Protein AF-0000000072901338 (afdb_homodimer)

pLDDT: mean 94.79, std 6.34, range [27.34, 98.88]

Radius of gyration: 28.98 Å; Cα contacts (8 Å, |Δi|>4): 1025; chains: 2; bounding box: 68×81×67 Å

Organism: NCBI:txid1402861

Solvent-accessible surface area (backbone atoms only — not comparable to full-atom values): 32932 Å² total; per-residue (Å²): 67,38,37,42,21,17,65,49,69,48,17,45,47,42,54,52,52,43,43,69,44,38,60,63,90,48,54,44,74,48,58,38,51,84,88,43,42,51,59,55,52,50,52,47,55,71,74,42,82,72,52,79,57,38,37,38,29,29,40,46,76,68,52,73,69,55,47,50,55,50,48,53,43,41,74,73,63,22,53,54,41,34,29,26,24,54,71,90,45,37,64,47,36,76,71,34,91,47,30,46,44,43,47,48,50,97,87,65,46,73,48,33,18,32,48,52,48,49,52,49,33,42,75,70,62,46,40,78,93,45,67,17,52,52,50,51,42,48,29,45,35,25,40,75,65,50,45,22,68,81,66,68,37,61,66,20,54,49,51,53,50,50,52,71,62,44,55,64,70,56,44,51,51,52,50,54,50,35,56,71,71,37,71,58,75,74,75,52,71,68,51,49,52,54,50,53,44,50,49,51,49,50,52,51,48,40,54,54,46,63,73,46,42,41,78,42,82,43,77,58,89,94,41,80,39,40,32,32,38,31,61,42,88,62,60,60,69,64,39,31,51,51,52,31,67,74,36,75,77,40,50,32,28,39,36,33,22,75,51,80,33,33,33,37,36,23,34,76,46,85,89,44,53,32,23,63,59,18,42,77,58,77,29,36,64,36,48,48,43,17,27,29,59,49,46,71,69,50,35,45,62,66,42,48,43,64,77,55,60,79,76,81,130,66,37,38,41,22,18,64,49,68,47,17,45,46,42,54,51,53,43,43,70,42,39,60,62,91,50,54,45,73,48,61,38,52,85,86,43,43,49,58,54,52,50,50,47,56,71,74,42,84,69,51,79,58,38,36,38,29,29,40,46,75,67,52,72,70,55,47,50,55,52,47,54,43,39,74,72,64,21,53,54,41,33,27,26,24,54,71,90,45,39,64,46,35,76,72,34,90,46,30,45,45,43,47,47,50,97,86,66,48,73,46,32,19,32,47,54,48,49,53,49,34,43,73,71,64,47,40,76,92,44,66,19,52,52,50,50,42,48,28,45,33,24,42,77,65,52,46,21,67,82,67,68,37,60,65,22,54,48,51,53,49,50,53,71,61,44,56,64,69,57,44,49,50,51,51,54,50,34,57,72,71,36,71,58,74,72,75,52,72,68,52,48,53,53,51,53,44,49,50,52,50,49,53,51,48,40,54,54,44,63,73,44,42,43,79,42,81,41,75,58,89,94,41,80,38,39,31,32,37,32,61,43,88,62,60,59,69,63,39,31,51,53,53,30,66,74,37,76,77,41,49,31,28,40,35,33,23,75,52,78,35,32,32,37,38,23,37,77,46,86,90,45,53,32,25,61,58,19,42,77,58,78,28,38,65,36,47,48,43,18,26,28,58,50,45,72,69,48,35,44,60,65,43,48,42,63,76,54,58,80,75,81,131

Secondary structure (DSSP, 8-state):
-EEEEESSHHHHHHHHHHHHHS-GGG-EEEEE-TTTHHHHHHHHHHH---S-S-EEEES----HHHHHHHHHHHHTT--EEEEE--GGGHHHHHH-TTEEE-SB-TTS-B--HHHHHHHHHHHTTSS---HHHHHHHHHHHHHHHTHHHHHT-HHHHHHHHHHHHS-HHHHHHHHHHHHHH-SS----HHHHHHHHHHHHHHHHHHHHHHHH-EEEEEEETTEEEEEEEEE-SS-HHHHHHHHHHH-TT-SEEEEEETTTTEEEEE---TT--HHHHHHTTT-EEETTEEEEE--HHHHIIIIIHHHS-----/-EEEEESSHHHHHHHHHHHHHS-GGG-EEEEE-TTTHHHHHHHHHHH---S-S-EEEES----HHHHHHHHHHHHTT--EEEEE--GGGHHHHHH-TTEEE-SB-TTS-B--HHHHHHHHHHHTTSS---HHHHHHHHHHHHHHHTHHHHHT-HHHHHHHHHHHHS-HHHHHHHHHHHHHH-SS----HHHHHHHHHHHHHHHHHHHHHHHH-EEEEEEETTEEEEEEEEE-SS-HHHHHHHHHHH-TT-SEEEEEETTTTEEEEE---TT--HHHHHHTTT-EEETTEEEEE--HHHHIIIIIHHHS-----

InterPro domains:
  IPR038763 DHH phosphoesterase superfamily [SSF64182] (2-303)
  IPR052968 Nucleotide metabolism enzyme [PTHR42146] (3-304)

Structure (mmCIF, N/CA/C/O backbone):
data_AF-0000000072901338-model_v1
#
loop_
_entity.id
_entity.type
_entity.pdbx_description
1 polymer Phosphoesterase
#
loop_
_atom_site.group_PDB
_atom_site.id
_atom_site.type_symbol
_atom_site.label_atom_id
_atom_site.label_alt_id
_atom_site.label_comp_id
_atom_site.label_asym_id
_atom_site.label_entity_id
_atom_site.label_seq_id
_atom_site.pdbx_PDB_ins_code
_atom_site.Cartn_x
_atom_site.Cartn_y
_atom_site.Cartn_z
_atom_site.occupancy
_atom_site.B_iso_or_equiv
_atom_site.auth_seq_id
_atom_site.auth_comp_id
_atom_site.auth_asym_id
_atom_site.auth_atom_id
_atom_site.pdbx_PDB_model_num
ATOM 1 N N . MET A 1 1 ? 15.156 27.469 21.156 1 94.94 1 MET A N 1
ATOM 2 C CA . MET A 1 1 ? 13.891 27.734 20.5 1 94.94 1 MET A CA 1
ATOM 3 C C . MET A 1 1 ? 13.055 26.469 20.375 1 94.94 1 MET A C 1
ATOM 5 O O . MET A 1 1 ? 13.602 25.359 20.328 1 94.94 1 MET A O 1
ATOM 9 N N . ARG A 1 2 ? 11.789 26.656 20.422 1 96.62 2 ARG A N 1
ATOM 10 C CA . ARG A 1 2 ? 10.812 25.578 20.297 1 96.62 2 ARG A CA 1
ATOM 11 C C . ARG A 1 2 ? 9.938 25.766 19.062 1 96.62 2 ARG A C 1
ATOM 13 O O . ARG A 1 2 ? 9.453 26.875 18.812 1 96.62 2 ARG A O 1
ATOM 20 N N . LEU A 1 3 ? 9.875 24.688 18.312 1 98.31 3 LEU A N 1
ATOM 21 C CA . LEU A 1 3 ? 9.047 24.734 17.125 1 98.31 3 LEU A CA 1
ATOM 22 C C . LEU A 1 3 ? 7.934 23.703 17.188 1 98.31 3 LEU A C 1
ATOM 24 O O . LEU A 1 3 ? 8.195 22.516 17.453 1 98.31 3 LEU A O 1
ATOM 28 N N . PHE A 1 4 ? 6.695 24.109 17.062 1 98.69 4 PHE A N 1
ATOM 29 C CA . PHE A 1 4 ? 5.539 23.234 16.875 1 98.69 4 PHE A CA 1
ATOM 30 C C . PHE A 1 4 ? 5.027 23.312 15.445 1 98.69 4 PHE A C 1
ATOM 32 O O . PHE A 1 4 ? 4.824 24.406 14.906 1 98.69 4 PHE A O 1
ATOM 39 N N . SER A 1 5 ? 4.867 22.188 14.789 1 98.5 5 SER A N 1
ATOM 40 C CA . SER A 1 5 ? 4.473 22.188 13.383 1 98.5 5 SER A CA 1
ATOM 41 C C . SER A 1 5 ? 3.623 20.969 13.047 1 98.5 5 SER A C 1
ATOM 43 O O . SER A 1 5 ? 3.34 20.141 13.914 1 98.5 5 SER A O 1
ATOM 45 N N . HIS A 1 6 ? 3.094 20.922 11.812 1 97.88 6 HIS A N 1
ATOM 46 C CA . HIS A 1 6 ? 2.363 19.766 11.305 1 97.88 6 HIS A CA 1
ATOM 47 C C . HIS A 1 6 ? 3.305 18.609 11.016 1 97.88 6 HIS A C 1
ATOM 49 O O . HIS A 1 6 ? 4.527 18.781 11 1 97.88 6 HIS A O 1
ATOM 55 N N . ASN A 1 7 ? 2.74 17.453 10.852 1 96.88 7 ASN A N 1
ATOM 56 C CA . ASN A 1 7 ? 3.584 16.266 10.719 1 96.88 7 ASN A CA 1
ATOM 57 C C . ASN A 1 7 ? 3.717 15.836 9.258 1 96.88 7 ASN A C 1
ATOM 59 O O . ASN A 1 7 ? 4.066 14.688 8.977 1 96.88 7 ASN A O 1
ATOM 63 N N . ASP A 1 8 ? 3.367 16.656 8.328 1 96.88 8 ASP A N 1
ATOM 64 C CA . ASP A 1 8 ? 3.586 16.375 6.91 1 96.88 8 ASP A CA 1
ATOM 65 C C . ASP A 1 8 ? 4.859 17.047 6.406 1 96.88 8 ASP A C 1
ATOM 67 O O . ASP A 1 8 ? 5.652 17.562 7.199 1 96.88 8 ASP A O 1
ATOM 71 N N . LEU A 1 9 ? 5.164 16.969 5.113 1 98.31 9 LEU A N 1
ATOM 72 C CA . LEU A 1 9 ? 6.391 17.516 4.551 1 98.31 9 LEU A CA 1
ATOM 73 C C . LEU A 1 9 ? 6.492 19.016 4.82 1 98.31 9 LEU A C 1
ATOM 75 O O . LEU A 1 9 ? 7.539 19.516 5.242 1 98.31 9 LEU A O 1
ATOM 79 N N . ASP A 1 10 ? 5.426 19.766 4.59 1 98.38 10 ASP A N 1
ATOM 80 C CA . ASP A 1 10 ? 5.395 21.203 4.824 1 98.38 10 ASP A CA 1
ATOM 81 C C . ASP A 1 10 ? 5.551 21.516 6.309 1 98.38 10 ASP A C 1
ATOM 83 O O . ASP A 1 10 ? 5.938 22.641 6.676 1 98.38 10 ASP A O 1
ATOM 87 N N . GLY A 1 11 ? 5.266 20.578 7.156 1 98.06 11 GLY A N 1
ATOM 88 C CA . GLY A 1 11 ? 5.387 20.781 8.586 1 98.06 11 GLY A CA 1
ATOM 89 C C . GLY A 1 11 ? 6.754 20.406 9.133 1 98.06 11 GLY A C 1
ATOM 90 O O . GLY A 1 11 ? 7.242 21.031 10.078 1 98.06 11 GLY A O 1
ATOM 91 N N . VAL A 1 12 ? 7.371 19.438 8.586 1 98.25 12 VAL A N 1
ATOM 92 C CA . VAL A 1 12 ? 8.664 18.969 9.062 1 98.25 12 VAL A CA 1
ATOM 93 C C . VAL A 1 12 ? 9.781 19.828 8.469 1 98.25 12 VAL A C 1
ATOM 95 O O . VAL A 1 12 ? 10.812 20.047 9.102 1 98.25 12 VAL A O 1
ATOM 98 N N . SER A 1 13 ? 9.578 20.359 7.336 1 98.69 13 SER A N 1
ATOM 99 C CA . SER A 1 13 ? 10.594 21.125 6.633 1 98.69 13 SER A CA 1
ATOM 100 C C . SER A 1 13 ? 10.984 22.375 7.418 1 98.69 13 SER A C 1
ATOM 102 O O . SER A 1 13 ? 12.156 22.766 7.453 1 98.69 13 SER A O 1
ATOM 104 N N . PRO A 1 14 ? 10.062 23.047 8.086 1 98.5 14 PRO A N 1
ATOM 105 C CA . PRO A 1 14 ? 10.477 24.141 8.953 1 98.5 14 PRO A CA 1
ATOM 106 C C . PRO A 1 14 ? 11.445 23.703 10.047 1 98.5 14 PRO A C 1
ATOM 108 O O . PRO A 1 14 ? 12.344 24.453 10.422 1 98.5 14 PRO A O 1
ATOM 111 N N . ALA A 1 15 ? 11.219 22.531 10.586 1 97.88 15 ALA A N 1
ATOM 112 C CA . ALA A 1 15 ? 12.164 22.016 11.578 1 97.88 15 ALA A CA 1
ATOM 113 C C . ALA A 1 15 ? 13.562 21.875 10.984 1 97.88 15 ALA A C 1
ATOM 115 O O . ALA A 1 15 ? 14.555 22.172 11.648 1 97.88 15 ALA A O 1
ATOM 116 N N . ILE A 1 16 ? 13.656 21.453 9.797 1 97.81 16 ILE A N 1
ATOM 117 C CA . ILE A 1 16 ? 14.938 21.312 9.109 1 97.81 16 ILE A CA 1
ATOM 118 C C . ILE A 1 16 ? 15.586 22.688 8.953 1 97.81 16 ILE A C 1
ATOM 120 O O . ILE A 1 16 ? 16.781 22.844 9.227 1 97.81 16 ILE A O 1
ATOM 124 N N . LEU A 1 17 ? 14.805 23.672 8.531 1 97.75 17 LEU A N 1
ATOM 125 C CA . LEU A 1 17 ? 15.32 25.031 8.391 1 97.75 17 LEU A CA 1
ATOM 126 C C . LEU A 1 17 ? 15.789 25.578 9.734 1 97.75 17 LEU A C 1
ATOM 128 O O . LEU A 1 17 ? 16.797 26.281 9.812 1 97.75 17 LEU A O 1
ATOM 132 N N . ALA A 1 18 ? 15.047 25.266 10.797 1 97.75 18 ALA A N 1
ATOM 133 C CA . ALA A 1 18 ? 15.43 25.703 12.133 1 97.75 18 ALA A CA 1
ATOM 134 C C . ALA A 1 18 ? 16.781 25.109 12.539 1 97.75 18 ALA A C 1
ATOM 136 O O . ALA A 1 18 ? 17.625 25.812 13.109 1 97.75 18 ALA A O 1
ATOM 137 N N . LEU A 1 19 ? 16.953 23.828 12.234 1 96.62 19 LEU A N 1
ATOM 138 C CA . LEU A 1 19 ? 18.203 23.156 12.562 1 96.62 19 LEU A CA 1
ATOM 139 C C . LEU A 1 19 ? 19.375 23.812 11.844 1 96.62 19 LEU A C 1
ATOM 141 O O . LEU A 1 19 ? 20.484 23.844 12.375 1 96.62 19 LEU A O 1
ATOM 145 N N . ARG A 1 20 ? 19.109 24.328 10.703 1 94.25 20 ARG A N 1
ATOM 146 C CA . ARG A 1 20 ? 20.156 25.016 9.953 1 94.25 20 ARG A CA 1
ATOM 147 C C . ARG A 1 20 ? 20.359 26.438 10.484 1 94.25 20 ARG A C 1
ATOM 149 O O . ARG A 1 20 ? 21.484 26.938 10.484 1 94.25 20 ARG A O 1
ATOM 156 N N . ALA A 1 21 ? 19.312 27.031 10.859 1 94.69 21 ALA A N 1
ATOM 157 C CA . ALA A 1 21 ? 19.344 28.438 11.266 1 94.69 21 ALA A CA 1
ATOM 158 C C . ALA A 1 21 ? 19.906 28.594 12.68 1 94.69 21 ALA A C 1
ATOM 160 O O . ALA A 1 21 ? 20.547 29.594 12.992 1 94.69 21 ALA A O 1
ATOM 161 N N . PHE A 1 22 ? 19.562 27.578 13.469 1 93.56 22 PHE A N 1
ATOM 162 C CA . PHE A 1 22 ? 19.953 27.625 14.867 1 93.56 22 PHE A CA 1
ATOM 163 C C . PHE A 1 22 ? 20.906 26.484 15.203 1 93.56 22 PHE A C 1
ATOM 165 O O . PHE A 1 22 ? 21.047 25.547 14.422 1 93.56 22 PHE A O 1
ATOM 172 N N . SER A 1 23 ? 21.703 26.594 16.25 1 87.56 23 SER A N 1
ATOM 173 C CA . SER A 1 23 ? 22.516 25.469 16.672 1 87.56 23 SER A CA 1
ATOM 174 C C . SER A 1 23 ? 21.641 24.266 17.031 1 87.56 23 SER A C 1
ATOM 176 O O . SER A 1 23 ? 20.594 24.422 17.672 1 87.56 23 SER A O 1
ATOM 178 N N . LYS A 1 24 ? 21.984 23.047 16.5 1 88 24 LYS A N 1
ATOM 179 C CA . LYS A 1 24 ? 21.219 21.828 16.672 1 88 24 LYS A CA 1
ATOM 180 C C . LYS A 1 24 ? 20.844 21.609 18.125 1 88 24 LYS A C 1
ATOM 182 O O . LYS A 1 24 ? 19.734 21.172 18.438 1 88 24 LYS A O 1
ATOM 187 N N . GLU A 1 25 ? 21.703 21.984 19.016 1 90 25 GLU A N 1
ATOM 188 C CA . GLU A 1 25 ? 21.484 21.766 20.453 1 90 25 GLU A CA 1
ATOM 189 C C . GLU A 1 25 ? 20.422 22.719 21 1 90 25 GLU A C 1
ATOM 191 O O . GLU A 1 25 ? 19.844 22.469 22.047 1 90 25 GLU A O 1
ATOM 196 N N . ASN A 1 26 ? 20.125 23.703 20.25 1 91.44 26 ASN A N 1
ATOM 197 C CA . ASN A 1 26 ? 19.203 24.734 20.719 1 91.44 26 ASN A CA 1
ATOM 198 C C . ASN A 1 26 ? 17.844 24.641 20.047 1 91.44 26 ASN A C 1
ATOM 200 O O . ASN A 1 26 ? 17 25.516 20.203 1 91.44 26 ASN A O 1
ATOM 204 N N . VAL A 1 27 ? 17.656 23.578 19.25 1 95.94 27 VAL A N 1
ATOM 205 C CA . VAL A 1 27 ? 16.391 23.453 18.531 1 95.94 27 VAL A CA 1
ATOM 206 C C . VAL A 1 27 ? 15.609 22.266 19.062 1 95.94 27 VAL A C 1
ATOM 208 O O . VAL A 1 27 ? 16.094 21.125 19.047 1 95.94 27 VAL A O 1
ATOM 211 N N . HIS A 1 28 ? 14.453 22.547 19.625 1 96.19 28 HIS A N 1
ATOM 212 C CA . HIS A 1 28 ? 13.477 21.531 20.016 1 96.19 28 HIS A CA 1
ATOM 213 C C . HIS A 1 28 ? 12.219 21.641 19.156 1 96.19 28 HIS A C 1
ATOM 215 O O . HIS A 1 28 ? 11.648 22.719 19 1 96.19 28 HIS A O 1
ATOM 221 N N . TYR A 1 29 ? 11.875 20.516 18.516 1 97.19 29 TYR A N 1
ATOM 222 C CA . TYR A 1 29 ? 10.688 20.625 17.672 1 97.19 29 TYR A CA 1
ATOM 223 C C . TYR A 1 29 ? 9.742 19.453 17.906 1 97.19 29 TYR A C 1
ATOM 225 O O . TYR A 1 29 ? 10.172 18.375 18.328 1 97.19 29 TYR A O 1
ATOM 233 N N . SER A 1 30 ? 8.43 19.719 17.719 1 97.5 30 SER A N 1
ATOM 234 C CA . SER A 1 30 ? 7.348 18.75 17.766 1 97.5 30 SER A CA 1
ATOM 235 C C . SER A 1 30 ? 6.449 18.859 16.531 1 97.5 30 SER A C 1
ATOM 237 O O . SER A 1 30 ? 5.801 19.891 16.328 1 97.5 30 SER A O 1
ATOM 239 N N . CYS A 1 31 ? 6.434 17.875 15.75 1 97.19 31 CYS A N 1
ATOM 240 C CA . CYS A 1 31 ? 5.555 17.828 14.586 1 97.19 31 CYS A CA 1
ATOM 241 C C . CYS A 1 31 ? 4.387 16.875 14.828 1 97.19 31 CYS A C 1
ATOM 243 O O . CYS A 1 31 ? 4.578 15.664 14.922 1 97.19 31 CYS A O 1
ATOM 245 N N . VAL A 1 32 ? 3.154 17.406 14.883 1 96.06 32 VAL A N 1
ATOM 246 C CA . VAL A 1 32 ? 2.008 16.609 15.312 1 96.06 32 VAL A CA 1
ATOM 247 C C . VAL A 1 32 ? 0.816 16.891 14.398 1 96.06 32 VAL A C 1
ATOM 249 O O . VAL A 1 32 ? 0.861 17.797 13.562 1 96.06 32 VAL A O 1
ATOM 252 N N . GLY A 1 33 ? -0.181 16.141 14.57 1 93.56 33 GLY A N 1
ATOM 253 C CA . GLY A 1 33 ? -1.402 16.312 13.797 1 93.56 33 GLY A CA 1
ATOM 254 C C . GLY A 1 33 ? -2.25 17.484 14.289 1 93.56 33 GLY A C 1
ATOM 255 O O . GLY A 1 33 ? -2.035 17.984 15.391 1 93.56 33 GLY A O 1
ATOM 256 N N . ILE A 1 34 ? -3.217 17.797 13.508 1 90.06 34 ILE A N 1
ATOM 257 C CA . ILE A 1 34 ? -4.035 18.984 13.734 1 90.06 34 ILE A CA 1
ATOM 258 C C . ILE A 1 34 ? -4.855 18.797 15.008 1 90.06 34 ILE A C 1
ATOM 260 O O . ILE A 1 34 ? -5.129 19.781 15.711 1 90.06 34 ILE A O 1
ATOM 264 N N . TYR A 1 35 ? -5.125 17.609 15.383 1 90.25 35 TYR A N 1
ATOM 265 C CA . TYR A 1 35 ? -5.996 17.375 16.531 1 90.25 35 TYR A CA 1
ATOM 266 C C . TYR A 1 35 ? -5.188 17.312 17.828 1 90.25 35 TYR A C 1
ATOM 268 O O . TYR A 1 35 ? -5.754 17.359 18.922 1 90.25 35 TYR A O 1
ATOM 276 N N . LYS A 1 36 ? -3.906 17.312 17.672 1 96 36 LYS A N 1
ATOM 277 C CA . LYS A 1 36 ? -3.064 17.141 18.844 1 96 36 LYS A CA 1
ATOM 278 C C . LYS A 1 36 ? -2.361 18.438 19.219 1 96 36 LYS A C 1
ATOM 280 O O . LYS A 1 36 ? -1.854 18.578 20.328 1 96 36 LYS A O 1
ATOM 285 N N . ILE A 1 37 ? -2.338 19.359 18.344 1 97.44 37 ILE A N 1
ATOM 286 C CA . ILE A 1 37 ? -1.493 20.531 18.484 1 97.44 37 ILE A CA 1
ATOM 287 C C . ILE A 1 37 ? -1.892 21.312 19.734 1 97.44 37 ILE A C 1
ATOM 289 O O . ILE A 1 37 ? -1.031 21.75 20.5 1 97.44 37 ILE A O 1
ATOM 293 N N . ASP A 1 38 ? -3.213 21.453 19.984 1 98 38 ASP A N 1
ATOM 294 C CA . ASP A 1 38 ? -3.67 22.25 21.125 1 98 38 ASP A CA 1
ATOM 295 C C . ASP A 1 38 ? -3.225 21.609 22.438 1 98 38 ASP A C 1
ATOM 297 O O . ASP A 1 38 ? -2.711 22.312 23.328 1 98 38 ASP A O 1
ATOM 301 N N . GLU A 1 39 ? -3.385 20.344 22.453 1 98 39 GLU A N 1
ATOM 302 C CA . GLU A 1 39 ? -2.98 19.625 23.656 1 98 39 GLU A CA 1
ATOM 303 C C . GLU A 1 39 ? -1.476 19.719 23.875 1 98 39 GLU A C 1
ATOM 305 O O . GLU A 1 39 ? -1.025 19.938 25 1 98 39 GLU A O 1
ATOM 310 N N . VAL A 1 40 ? -0.71 19.594 22.891 1 97.88 40 VAL A N 1
ATOM 311 C CA . VAL A 1 40 ? 0.747 19.594 22.969 1 97.88 40 VAL A CA 1
ATOM 312 C C . VAL A 1 40 ? 1.248 20.953 23.422 1 97.88 40 VAL A C 1
ATOM 314 O O . VAL A 1 40 ? 2.121 21.047 24.297 1 97.88 40 VAL A O 1
ATOM 317 N N . ILE A 1 41 ? 0.723 22.047 22.922 1 97.75 41 ILE A N 1
ATOM 318 C CA . ILE A 1 41 ? 1.158 23.391 23.266 1 97.75 41 ILE A CA 1
ATOM 319 C C . ILE A 1 41 ? 0.715 23.734 24.688 1 97.75 41 ILE A C 1
ATOM 321 O O . ILE A 1 41 ? 1.476 24.328 25.453 1 97.75 41 ILE A O 1
ATOM 325 N N . GLU A 1 42 ? -0.505 23.297 25.016 1 97.19 42 GLU A N 1
ATOM 326 C CA . GLU A 1 42 ? -0.989 23.531 26.375 1 97.19 42 GLU A CA 1
ATOM 327 C C . GLU A 1 42 ? -0.1 22.844 27.406 1 97.19 42 GLU A C 1
ATOM 329 O O . GLU A 1 42 ? 0.223 23.438 28.438 1 97.19 42 GLU A O 1
ATOM 334 N N . GLU A 1 43 ? 0.196 21.641 27.125 1 97.38 43 GLU A N 1
ATOM 335 C CA . GLU A 1 43 ? 1.079 20.891 28.016 1 97.38 43 GLU A CA 1
ATOM 336 C C . GLU A 1 43 ? 2.434 21.594 28.156 1 97.38 43 GLU A C 1
ATOM 338 O O . GLU A 1 43 ? 2.975 21.688 29.266 1 97.38 43 GLU A O 1
ATOM 343 N N . TYR A 1 44 ? 2.982 22.047 27.141 1 96.5 44 TYR A N 1
ATOM 344 C CA . TYR A 1 44 ? 4.254 22.766 27.172 1 96.5 44 TYR A CA 1
ATOM 345 C C . TYR A 1 44 ? 4.156 24.016 28.016 1 96.5 44 TYR A C 1
ATOM 347 O O . TYR A 1 44 ? 5.047 24.297 28.828 1 96.5 44 TYR A O 1
ATOM 355 N N . LEU A 1 45 ? 3.102 24.797 27.828 1 95.5 45 LEU A N 1
ATOM 356 C CA . LEU A 1 45 ? 2.928 26.062 28.547 1 95.5 45 LEU A CA 1
ATOM 357 C C . LEU A 1 45 ? 2.793 25.797 30.047 1 95.5 45 LEU A C 1
ATOM 359 O O . LEU A 1 45 ? 3.254 26.609 30.859 1 95.5 45 LEU A O 1
ATOM 363 N N . GLU A 1 46 ? 2.199 24.641 30.344 1 94.25 46 GLU A N 1
ATOM 364 C CA . GLU A 1 46 ? 2.023 24.281 31.75 1 94.25 46 GLU A CA 1
ATOM 365 C C . GLU A 1 46 ? 3.344 23.844 32.375 1 94.25 46 GLU A C 1
ATOM 367 O O . GLU A 1 46 ? 3.613 24.141 33.531 1 94.25 46 GLU A O 1
ATOM 372 N N . GLU A 1 47 ? 4.109 23.219 31.609 1 94.69 47 GLU A N 1
ATOM 373 C CA . GLU A 1 47 ? 5.336 22.625 32.125 1 94.69 47 GLU A CA 1
ATOM 374 C C . GLU A 1 47 ? 6.488 23.625 32.094 1 94.69 47 GLU A C 1
ATOM 376 O O . GLU A 1 47 ? 7.516 23.438 32.75 1 94.69 47 GLU A O 1
ATOM 381 N N . ASN A 1 48 ? 6.363 24.656 31.312 1 92.44 48 ASN A N 1
ATOM 382 C CA . ASN A 1 48 ? 7.441 25.625 31.125 1 92.44 48 ASN A CA 1
ATOM 383 C C . ASN A 1 48 ? 6.973 27.047 31.406 1 92.44 48 ASN A C 1
ATOM 385 O O . ASN A 1 48 ? 6.262 27.641 30.594 1 92.44 48 ASN A O 1
ATOM 389 N N . GLU A 1 49 ? 7.531 27.594 32.469 1 87.31 49 GLU A N 1
ATOM 390 C CA . GLU A 1 49 ? 7.145 28.953 32.844 1 87.31 49 GLU A CA 1
ATOM 391 C C . GLU A 1 49 ? 8.125 29.969 32.281 1 87.31 49 GLU A C 1
ATOM 393 O O . GLU A 1 49 ? 7.828 31.172 32.25 1 87.31 49 GLU A O 1
ATOM 398 N N . ASP A 1 50 ? 9.148 29.438 31.781 1 86 50 ASP A N 1
ATOM 399 C CA . ASP A 1 50 ? 10.188 30.312 31.266 1 86 50 ASP A CA 1
ATOM 400 C C . ASP A 1 50 ? 9.727 31.016 29.984 1 86 50 ASP A C 1
ATOM 402 O O . ASP A 1 50 ? 9.148 30.391 29.109 1 86 50 ASP A O 1
ATOM 406 N N . ILE A 1 51 ? 10 32.312 29.969 1 89.56 51 ILE A N 1
ATOM 407 C CA . ILE A 1 51 ? 9.547 33.125 28.828 1 89.56 51 ILE A CA 1
ATOM 408 C C . ILE A 1 51 ? 10.742 33.5 27.953 1 89.56 51 ILE A C 1
ATOM 410 O O . ILE A 1 51 ? 10.617 34.281 27.031 1 89.56 51 ILE A O 1
ATOM 414 N N . GLU A 1 52 ? 11.852 32.906 28.156 1 91.81 52 GLU A N 1
ATOM 415 C CA . GLU A 1 52 ? 13.062 33.25 27.406 1 91.81 52 GLU A CA 1
ATOM 416 C C . GLU A 1 52 ? 13.133 32.438 26.094 1 91.81 52 GLU A C 1
ATOM 418 O O . GLU A 1 52 ? 13.711 32.906 25.109 1 91.81 52 GLU A O 1
ATOM 423 N N . GLU A 1 53 ? 12.547 31.312 26.094 1 93.81 53 GLU A N 1
ATOM 424 C CA . GLU A 1 53 ? 12.594 30.453 24.906 1 93.81 53 GLU A CA 1
ATOM 425 C C . GLU A 1 53 ? 11.695 31 23.797 1 93.81 53 GLU A C 1
ATOM 427 O O . GLU A 1 53 ? 10.523 31.297 24.031 1 93.81 53 GLU A O 1
ATOM 432 N N . GLU A 1 54 ? 12.242 31.156 22.625 1 95.81 54 GLU A N 1
ATOM 433 C CA . GLU A 1 54 ? 11.438 31.547 21.469 1 95.81 54 GLU A CA 1
ATOM 434 C C . GLU A 1 54 ? 10.57 30.391 20.969 1 95.81 54 GLU A C 1
ATOM 436 O O . GLU A 1 54 ? 11.016 29.234 20.953 1 95.81 54 GLU A O 1
ATOM 441 N N . ILE A 1 55 ? 9.289 30.703 20.672 1 97.81 55 ILE A N 1
ATOM 442 C CA . ILE A 1 55 ? 8.375 29.672 20.203 1 97.81 55 ILE A CA 1
ATOM 443 C C . ILE A 1 55 ? 7.938 30 18.766 1 97.81 55 ILE A C 1
ATOM 445 O O . ILE A 1 55 ? 7.543 31.125 18.469 1 97.81 55 ILE A O 1
ATOM 449 N N . TYR A 1 56 ? 8.094 29.062 17.906 1 98.56 56 TYR A N 1
ATOM 450 C CA . TYR A 1 56 ? 7.559 29.156 16.562 1 98.56 56 TYR A CA 1
ATOM 451 C C . TYR A 1 56 ? 6.492 28.094 16.328 1 98.56 56 TYR A C 1
ATOM 453 O O . TYR A 1 56 ? 6.637 26.953 16.75 1 98.56 56 TYR A O 1
ATOM 461 N N . ILE A 1 57 ? 5.375 28.453 15.703 1 98.81 57 ILE A N 1
ATOM 462 C CA . ILE A 1 57 ? 4.32 27.547 15.25 1 98.81 57 ILE A CA 1
ATOM 463 C C . ILE A 1 57 ? 4.164 27.656 13.734 1 98.81 57 ILE A C 1
ATOM 465 O O . ILE A 1 57 ? 3.885 28.734 13.211 1 98.81 57 ILE A O 1
ATOM 469 N N . THR A 1 58 ? 4.352 26.578 13.023 1 98.69 58 THR A N 1
ATOM 470 C CA . THR A 1 58 ? 4.363 26.656 11.562 1 98.69 58 THR A CA 1
ATOM 471 C C . THR A 1 58 ? 3.43 25.609 10.961 1 98.69 58 THR A C 1
ATOM 473 O O . THR A 1 58 ? 3.311 24.5 11.484 1 98.69 58 THR A O 1
ATOM 476 N N . ASP A 1 59 ? 2.729 25.938 9.836 1 98.31 59 ASP A N 1
ATOM 477 C CA . ASP A 1 59 ? 1.928 25.062 9 1 98.31 59 ASP A CA 1
ATOM 478 C C . ASP A 1 59 ? 0.803 24.406 9.812 1 98.31 59 ASP A C 1
ATOM 480 O O . ASP A 1 59 ? 0.36 23.297 9.492 1 98.31 59 ASP A O 1
ATOM 484 N N . ILE A 1 60 ? 0.507 24.938 10.898 1 96.94 60 ILE A N 1
ATOM 485 C CA . ILE A 1 60 ? -0.562 24.5 11.789 1 96.94 60 ILE A CA 1
ATOM 486 C C . ILE A 1 60 ? -0.974 25.656 12.703 1 96.94 60 ILE A C 1
ATOM 488 O O . ILE A 1 60 ? -0.251 26.641 12.828 1 96.94 60 ILE A O 1
ATOM 492 N N . SER A 1 61 ? -2.174 25.609 13.203 1 97.31 61 SER A N 1
ATOM 493 C CA . SER A 1 61 ? -2.67 26.688 14.047 1 97.31 61 SER A CA 1
ATOM 494 C C . SER A 1 61 ? -3.371 26.141 15.289 1 97.31 61 SER A C 1
ATOM 496 O O . SER A 1 61 ? -3.451 24.938 15.484 1 97.31 61 SER A O 1
ATOM 498 N N . VAL A 1 62 ? -3.752 27.047 16.156 1 97.88 62 VAL A N 1
ATOM 499 C CA . VAL A 1 62 ? -4.312 26.672 17.453 1 97.88 62 VAL A CA 1
ATOM 500 C C . VAL A 1 62 ? -5.738 27.203 17.578 1 97.88 62 VAL A C 1
ATOM 502 O O . VAL A 1 62 ? -6.152 28.062 16.797 1 97.88 62 VAL A O 1
ATOM 505 N N . ASN A 1 63 ? -6.438 26.609 18.516 1 97.12 63 ASN A N 1
ATOM 506 C CA . ASN A 1 63 ? -7.789 27.109 18.75 1 97.12 63 ASN A CA 1
ATOM 507 C C . ASN A 1 63 ? -7.777 28.391 19.594 1 97.12 63 ASN A C 1
ATOM 509 O O . ASN A 1 63 ? -6.707 28.875 19.969 1 97.12 63 ASN A O 1
ATOM 513 N N . GLU A 1 64 ? -8.961 28.953 19.859 1 97.69 64 GLU A N 1
ATOM 514 C CA . GLU A 1 64 ? -9.102 30.234 20.531 1 97.69 64 GLU A CA 1
ATOM 515 C C . GLU A 1 64 ? -8.531 30.188 21.938 1 97.69 64 GLU A C 1
ATOM 517 O O . GLU A 1 64 ? -7.875 31.125 22.391 1 97.69 64 GLU A O 1
ATOM 522 N N . GLU A 1 65 ? -8.766 29.078 22.578 1 97.94 65 GLU A N 1
ATOM 523 C CA . GLU A 1 65 ? -8.312 28.938 23.953 1 97.94 65 GLU A CA 1
ATOM 524 C C . GLU A 1 65 ? -6.793 28.953 24.047 1 97.94 65 GLU A C 1
ATOM 526 O O . GLU A 1 65 ? -6.223 29.688 24.859 1 97.94 65 GLU A O 1
ATOM 531 N N . VAL A 1 66 ? -6.188 28.203 23.281 1 98.31 66 VAL A N 1
ATOM 532 C CA . VAL A 1 66 ? -4.73 28.125 23.281 1 98.31 66 VAL A CA 1
ATOM 533 C C . VAL A 1 66 ? -4.133 29.438 22.781 1 98.31 66 VAL A C 1
ATOM 535 O O . VAL A 1 66 ? -3.113 29.891 23.297 1 98.31 66 VAL A O 1
ATOM 538 N N . ALA A 1 67 ? -4.742 30.047 21.812 1 98.5 67 ALA A N 1
ATOM 539 C CA . ALA A 1 67 ? -4.289 31.344 21.297 1 98.5 67 ALA A CA 1
ATOM 540 C C . ALA A 1 67 ? -4.258 32.375 22.422 1 98.5 67 ALA A C 1
ATOM 542 O O . ALA A 1 67 ? -3.33 33.188 22.5 1 98.5 67 ALA A O 1
ATOM 543 N N . ALA A 1 68 ? -5.246 32.312 23.25 1 98.19 68 ALA A N 1
ATOM 544 C CA . ALA A 1 68 ? -5.312 33.25 24.359 1 98.19 68 ALA A CA 1
ATOM 545 C C . ALA A 1 68 ? -4.156 33.031 25.344 1 98.19 68 ALA A C 1
ATOM 547 O O . ALA A 1 68 ? -3.568 34 25.844 1 98.19 68 ALA A O 1
ATOM 548 N N . LYS A 1 69 ? -3.896 31.844 25.594 1 97.62 69 LYS A N 1
ATOM 549 C CA . LYS A 1 69 ? -2.789 31.516 26.484 1 97.62 69 LYS A CA 1
ATOM 550 C C . LYS A 1 69 ? -1.456 31.969 25.906 1 97.62 69 LYS A C 1
ATOM 552 O O . LYS A 1 69 ? -0.599 32.469 26.625 1 97.62 69 LYS A O 1
ATOM 557 N N . LEU A 1 70 ? -1.278 31.766 24.656 1 98.38 70 LEU A N 1
ATOM 558 C CA . LEU A 1 70 ? -0.072 32.219 23.969 1 98.38 70 LEU A CA 1
ATOM 559 C C . LEU A 1 70 ? 0.049 33.719 24.016 1 98.38 70 LEU A C 1
ATOM 561 O O . LEU A 1 70 ? 1.139 34.25 24.234 1 98.38 70 LEU A O 1
ATOM 565 N N . ASN A 1 71 ? -1.055 34.375 23.812 1 98.12 71 ASN A N 1
ATOM 566 C CA . ASN A 1 71 ? -1.057 35.812 23.844 1 98.12 71 ASN A CA 1
ATOM 567 C C . ASN A 1 71 ? -0.635 36.344 25.219 1 98.12 71 ASN A C 1
ATOM 569 O O . ASN A 1 71 ? 0.053 37.375 25.297 1 98.12 71 ASN A O 1
ATOM 573 N N . GLU A 1 72 ? -1.095 35.688 26.234 1 97.12 72 GLU A N 1
ATOM 574 C CA . GLU A 1 72 ? -0.662 36.062 27.578 1 97.12 72 GLU A CA 1
ATOM 575 C C . GLU A 1 72 ? 0.857 36 27.703 1 97.12 72 GLU A C 1
ATOM 577 O O . GLU A 1 72 ? 1.471 36.875 28.328 1 97.12 72 GLU A O 1
ATOM 582 N N . ARG A 1 73 ? 1.413 34.969 27.156 1 97.5 73 ARG A N 1
ATOM 583 C CA . ARG A 1 73 ? 2.865 34.812 27.188 1 97.5 73 ARG A CA 1
ATOM 584 C C . ARG A 1 73 ? 3.545 35.938 26.375 1 97.5 73 ARG A C 1
ATOM 586 O O . ARG A 1 73 ? 4.582 36.469 26.797 1 97.5 73 ARG A O 1
ATOM 593 N N . VAL A 1 74 ? 3 36.312 25.281 1 98 74 VAL A N 1
ATOM 594 C CA . VAL A 1 74 ? 3.531 37.375 24.453 1 98 74 VAL A CA 1
ATOM 595 C C . VAL A 1 74 ? 3.484 38.688 25.219 1 98 74 VAL A C 1
ATOM 597 O O . VAL A 1 74 ? 4.445 39.469 25.188 1 98 74 VAL A O 1
ATOM 600 N N . GLN A 1 75 ? 2.416 38.906 25.922 1 97.06 75 GLN A N 1
ATOM 601 C CA . GLN A 1 75 ? 2.256 40.125 26.688 1 97.06 75 GLN A CA 1
ATOM 602 C C . GLN A 1 75 ? 3.27 40.219 27.828 1 97.06 75 GLN A C 1
ATOM 604 O O . GLN A 1 75 ? 3.678 41.281 28.234 1 97.06 75 GLN A O 1
ATOM 609 N N . ARG A 1 76 ? 3.691 39.094 28.219 1 96.12 76 ARG A N 1
ATOM 610 C CA . ARG A 1 76 ? 4.691 39.031 29.281 1 96.12 76 ARG A CA 1
ATOM 611 C C . ARG A 1 76 ? 6.102 39.156 28.719 1 96.12 76 ARG A C 1
ATOM 613 O O . ARG A 1 76 ? 7.074 39.188 29.469 1 96.12 76 ARG A O 1
ATOM 620 N N . GLY A 1 77 ? 6.172 39.125 27.375 1 96.69 77 GLY A N 1
ATOM 621 C CA . GLY A 1 77 ? 7.457 39.438 26.781 1 96.69 77 GLY A CA 1
ATOM 622 C C . GLY A 1 77 ? 8.055 38.281 26 1 96.69 77 GLY A C 1
ATOM 623 O O . GLY A 1 77 ? 9.117 38.406 25.406 1 96.69 77 GLY A O 1
ATOM 624 N N . GLN A 1 78 ? 7.418 37.125 26.016 1 97.12 78 GLN A N 1
ATOM 625 C CA . GLN A 1 78 ? 7.949 35.969 25.297 1 97.12 78 GLN A CA 1
ATOM 626 C C . GLN A 1 78 ? 7.781 36.156 23.781 1 97.12 78 GLN A C 1
ATOM 628 O O . GLN A 1 78 ? 6.734 36.594 23.328 1 97.12 78 GLN A O 1
ATOM 633 N N . LYS A 1 79 ? 8.82 35.812 23.047 1 97.62 79 LYS A N 1
ATOM 634 C CA . LYS A 1 79 ? 8.75 35.844 21.594 1 97.62 79 LYS A CA 1
ATOM 635 C C . LYS A 1 79 ? 8.047 34.625 21.031 1 97.62 79 LYS A C 1
ATOM 637 O O . LYS A 1 79 ? 8.602 33.5 21.062 1 97.62 79 LYS A O 1
ATOM 642 N N . ILE A 1 80 ? 6.883 34.75 20.547 1 98.25 80 ILE A N 1
ATOM 643 C CA . ILE A 1 80 ? 6.086 33.719 19.922 1 98.25 80 ILE A CA 1
ATOM 644 C C . ILE A 1 80 ? 5.633 34.188 18.531 1 98.25 80 ILE A C 1
ATOM 646 O O . ILE A 1 80 ? 5.109 35.281 18.375 1 98.25 80 ILE A O 1
ATOM 650 N N . LEU A 1 81 ? 5.91 33.375 17.547 1 98.69 81 LEU A N 1
ATOM 651 C CA . LEU A 1 81 ? 5.48 33.688 16.188 1 98.69 81 LEU A CA 1
ATOM 652 C C . LEU A 1 81 ? 4.793 32.5 15.539 1 98.69 81 LEU A C 1
ATOM 654 O O . LEU A 1 81 ? 5.238 31.359 15.711 1 98.69 81 LEU A O 1
ATOM 658 N N . LEU A 1 82 ? 3.709 32.719 14.844 1 98.81 82 LEU A N 1
ATOM 659 C CA . LEU A 1 82 ? 2.977 31.703 14.102 1 98.81 82 LEU A CA 1
ATOM 660 C C . LEU A 1 82 ? 2.971 32.031 12.609 1 98.81 82 LEU A C 1
ATOM 662 O O . LEU A 1 82 ? 2.723 33.156 12.203 1 98.81 82 LEU A O 1
ATOM 666 N N . PHE A 1 83 ? 3.346 31.078 11.805 1 98.69 83 PHE A N 1
ATOM 667 C CA . PHE A 1 83 ? 3.293 31.156 10.352 1 98.69 83 PHE A CA 1
ATOM 668 C C . PHE A 1 83 ? 2.426 30.047 9.773 1 98.69 83 PHE A C 1
ATOM 670 O O . PHE A 1 83 ? 2.779 28.859 9.859 1 98.69 83 PHE A O 1
ATOM 677 N N . ASP A 1 84 ? 1.357 30.312 9.203 1 98.19 84 ASP A N 1
ATOM 678 C CA . ASP A 1 84 ? 0.42 29.359 8.617 1 98.19 84 ASP A CA 1
ATOM 679 C C . ASP A 1 84 ? -0.138 29.875 7.293 1 98.19 84 ASP A C 1
ATOM 681 O O . ASP A 1 84 ? 0.039 31.047 6.957 1 98.19 84 ASP A O 1
ATOM 685 N N . HIS A 1 85 ? -0.673 29.016 6.551 1 96.94 85 HIS A N 1
ATOM 686 C CA . HIS A 1 85 ? -1.208 29.406 5.25 1 96.94 85 HIS A CA 1
ATOM 687 C C . HIS A 1 85 ? -2.631 28.891 5.062 1 96.94 85 HIS A C 1
ATOM 689 O O . HIS A 1 85 ? -3.26 29.141 4.035 1 96.94 85 HIS A O 1
ATOM 695 N N . HIS A 1 86 ? -3.154 28.219 6.004 1 91.44 86 HIS A N 1
ATOM 696 C CA . HIS A 1 86 ? -4.512 27.688 5.934 1 91.44 86 HIS A CA 1
ATOM 697 C C . HIS A 1 86 ? -5.543 28.797 6.152 1 91.44 86 HIS A C 1
ATOM 699 O O . HIS A 1 86 ? -5.469 29.531 7.133 1 91.44 86 HIS A O 1
ATOM 705 N N . SER A 1 87 ? -6.562 28.781 5.32 1 87.94 87 SER A N 1
ATOM 706 C CA . SER A 1 87 ? -7.562 29.844 5.375 1 87.94 87 SER A CA 1
ATOM 707 C C . SER A 1 87 ? -8.352 29.781 6.676 1 87.94 87 SER A C 1
ATOM 709 O O . SER A 1 87 ? -8.789 30.812 7.184 1 87.94 87 SER A O 1
ATOM 711 N N . SER A 1 88 ? -8.547 28.594 7.199 1 87.12 88 SER A N 1
ATOM 712 C CA . SER A 1 88 ? -9.297 28.438 8.438 1 87.12 88 SER A CA 1
ATOM 713 C C . SER A 1 88 ? -8.609 29.141 9.602 1 87.12 88 SER A C 1
ATOM 715 O O . SER A 1 88 ? -9.242 29.422 10.625 1 87.12 88 SER A O 1
ATOM 717 N N . ALA A 1 89 ? -7.34 29.484 9.453 1 94.44 89 ALA A N 1
ATOM 718 C CA . ALA A 1 89 ? -6.566 30.109 10.531 1 94.44 89 ALA A CA 1
ATOM 719 C C . ALA A 1 89 ? -6.488 31.625 10.352 1 94.44 89 ALA A C 1
ATOM 721 O O . ALA A 1 89 ? -5.859 32.312 11.148 1 94.44 89 ALA A O 1
ATOM 722 N N . LYS A 1 90 ? -7.148 32.156 9.359 1 95.19 90 LYS A N 1
ATOM 723 C CA . LYS A 1 90 ? -7.047 33.562 9.016 1 95.19 90 LYS A CA 1
ATOM 724 C C . LYS A 1 90 ? -7.441 34.438 10.195 1 95.19 90 LYS A C 1
ATOM 726 O O . LYS A 1 90 ? -6.879 35.531 10.383 1 95.19 90 LYS A O 1
ATOM 731 N N . TRP A 1 91 ? -8.328 34.031 11.008 1 96.62 91 TRP A N 1
ATOM 732 C CA . TRP A 1 91 ? -8.805 34.781 12.148 1 96.62 91 TRP A CA 1
ATOM 733 C C . TRP A 1 91 ? -7.66 35.094 13.109 1 96.62 91 TRP A C 1
ATOM 735 O O . TRP A 1 91 ? -7.676 36.125 13.781 1 96.62 91 TRP A O 1
ATOM 745 N N . LEU A 1 92 ? -6.652 34.281 13.242 1 98 92 LEU A N 1
ATOM 746 C CA . LEU A 1 92 ? -5.512 34.5 14.125 1 98 92 LEU A CA 1
ATOM 747 C C . LEU A 1 92 ? -4.699 35.719 13.664 1 98 92 LEU A C 1
ATOM 749 O O . LEU A 1 92 ? -4.277 36.531 14.484 1 98 92 LEU A O 1
ATOM 753 N N . ASP A 1 93 ? -4.41 35.75 12.375 1 97.19 93 ASP A N 1
ATOM 754 C CA . ASP A 1 93 ? -3.689 36.844 11.758 1 97.19 93 ASP A CA 1
ATOM 755 C C . ASP A 1 93 ? -4.414 38.188 12 1 97.19 93 ASP A C 1
ATOM 757 O O . ASP A 1 93 ? -3.775 39.219 12.195 1 97.19 93 ASP A O 1
ATOM 761 N N . GLU A 1 94 ? -5.703 38.188 12.016 1 97.31 94 GLU A N 1
ATOM 762 C CA . GLU A 1 94 ? -6.527 39.375 12.203 1 97.31 94 GLU A CA 1
ATOM 763 C C . GLU A 1 94 ? -6.598 39.75 13.68 1 97.31 94 GLU A C 1
ATOM 765 O O . GLU A 1 94 ? -6.832 40.938 14 1 97.31 94 GLU A O 1
ATOM 770 N N . THR A 1 95 ? -6.395 38.844 14.516 1 97.88 95 THR A N 1
ATOM 771 C CA . THR A 1 95 ? -6.617 39.062 15.945 1 97.88 95 THR A CA 1
ATOM 772 C C . THR A 1 95 ? -5.305 39.344 16.656 1 97.88 95 THR A C 1
ATOM 774 O O . THR A 1 95 ? -5.27 40.125 17.609 1 97.88 95 THR A O 1
ATOM 777 N N . TYR A 1 96 ? -4.258 38.656 16.219 1 98.38 96 TYR A N 1
ATOM 778 C CA . TYR A 1 96 ? -3.014 38.75 16.969 1 98.38 96 TYR A CA 1
ATOM 779 C C . TYR A 1 96 ? -1.856 39.188 16.094 1 98.38 96 TYR A C 1
ATOM 781 O O . TYR A 1 96 ? -1.679 38.656 14.984 1 98.38 96 TYR A O 1
ATOM 789 N N . GLU A 1 97 ? -0.952 40 16.578 1 97.56 97 GLU A N 1
ATOM 790 C CA . GLU A 1 97 ? 0.194 40.5 15.82 1 97.56 97 GLU A CA 1
ATOM 791 C C . GLU A 1 97 ? 1.255 39.406 15.648 1 97.56 97 GLU A C 1
ATOM 793 O O . GLU A 1 97 ? 2.035 39.438 14.695 1 97.56 97 GLU A O 1
ATOM 798 N N . TRP A 1 98 ? 1.205 38.438 16.531 1 98.38 98 TRP A N 1
ATOM 799 C CA . TRP A 1 98 ? 2.236 37.406 16.516 1 98.38 98 TRP A CA 1
ATOM 800 C C . TRP A 1 98 ? 1.88 36.281 15.523 1 98.38 98 TRP A C 1
ATOM 802 O O . TRP A 1 98 ? 2.67 35.375 15.297 1 98.38 98 TRP A O 1
ATOM 812 N N . ALA A 1 99 ? 0.773 36.375 14.898 1 98.62 99 ALA A N 1
ATOM 813 C CA . ALA A 1 99 ? 0.324 35.344 13.945 1 98.62 99 ALA A CA 1
ATOM 814 C C . ALA A 1 99 ? 0.32 35.906 12.523 1 98.62 99 ALA A C 1
ATOM 816 O O . ALA A 1 99 ? -0.226 36.969 12.266 1 98.62 99 ALA A O 1
ATOM 817 N N . THR A 1 100 ? 0.975 35.25 11.648 1 98.38 100 THR A N 1
ATOM 818 C CA . THR A 1 100 ? 0.94 35.531 10.219 1 98.38 100 THR A CA 1
ATOM 819 C C . THR A 1 100 ? 0.274 34.406 9.461 1 98.38 100 THR A C 1
ATOM 821 O O . THR A 1 100 ? 0.788 33.281 9.438 1 98.38 100 THR A O 1
ATOM 824 N N . VAL A 1 101 ? -0.836 34.594 8.883 1 98 101 VAL A N 1
ATOM 825 C CA . VAL A 1 101 ? -1.544 33.594 8.086 1 98 101 VAL A CA 1
ATOM 826 C C . VAL A 1 101 ? -1.736 34.125 6.664 1 98 101 VAL A C 1
ATOM 828 O O . VAL A 1 101 ? -2.484 35.094 6.441 1 98 101 VAL A O 1
ATOM 831 N N . LYS A 1 102 ? -1.028 33.531 5.75 1 97.06 102 LYS A N 1
ATOM 832 C CA . LYS A 1 102 ? -1.063 34 4.363 1 97.06 102 LYS A CA 1
ATOM 833 C C . LYS A 1 102 ? -1.268 32.812 3.408 1 97.06 102 LYS A C 1
ATOM 835 O O . LYS A 1 102 ? -0.342 32.031 3.166 1 97.06 102 LYS A O 1
ATOM 840 N N . ALA A 1 103 ? -2.43 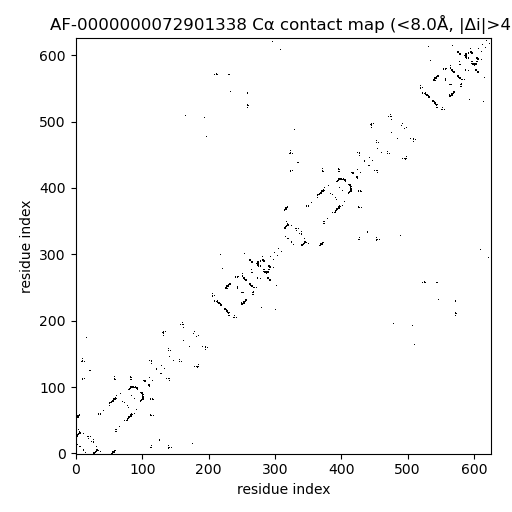32.719 2.789 1 94.44 103 ALA A N 1
ATOM 841 C CA . ALA A 1 103 ? -2.73 31.656 1.83 1 94.44 103 ALA A CA 1
ATOM 842 C C . ALA A 1 103 ? -2.074 31.938 0.481 1 94.44 103 ALA A C 1
ATOM 844 O O . ALA A 1 103 ? -1.706 31 -0.24 1 94.44 103 ALA A O 1
ATOM 845 N N . VAL A 1 104 ? -1.964 33.25 0.112 1 95.5 104 VAL A N 1
ATOM 846 C CA . VAL A 1 104 ? -1.35 33.656 -1.142 1 95.5 104 VAL A CA 1
ATOM 847 C C . VAL A 1 104 ? -0.401 34.844 -0.883 1 95.5 104 VAL A C 1
ATOM 849 O O . VAL A 1 104 ? -0.608 35.625 0.048 1 95.5 104 VAL A O 1
ATOM 852 N N . ASP A 1 105 ? 0.607 34.938 -1.707 1 94.75 105 ASP A N 1
ATOM 853 C CA . ASP A 1 105 ? 1.541 36.062 -1.56 1 94.75 105 ASP A CA 1
ATOM 854 C C . ASP A 1 105 ? 1.062 37.281 -2.336 1 94.75 105 ASP A C 1
ATOM 856 O O . ASP A 1 105 ? -0.078 37.312 -2.803 1 94.75 105 ASP A O 1
ATOM 860 N N . GLU A 1 106 ? 1.878 38.25 -2.373 1 92.38 106 GLU A N 1
ATOM 861 C CA . GLU A 1 106 ? 1.516 39.531 -2.994 1 92.38 106 GLU A CA 1
ATOM 862 C C . GLU A 1 106 ? 1.273 39.344 -4.492 1 92.38 106 GLU A C 1
ATOM 864 O O . GLU A 1 106 ? 0.536 40.125 -5.098 1 92.38 106 GLU A O 1
ATOM 869 N N . LYS A 1 107 ? 1.852 38.406 -5.074 1 95.12 107 LYS A N 1
ATOM 870 C CA . LYS A 1 107 ? 1.729 38.156 -6.508 1 95.12 107 LYS A CA 1
ATOM 871 C C . LYS A 1 107 ? 0.601 37.188 -6.812 1 95.12 107 LYS A C 1
ATOM 873 O O . LYS A 1 107 ? 0.404 36.781 -7.965 1 95.12 107 LYS A O 1
ATOM 878 N N . GLY A 1 108 ? -0.031 36.656 -5.824 1 93.69 108 GLY A N 1
ATOM 879 C CA . GLY A 1 108 ? -1.154 35.75 -6.012 1 93.69 108 GLY A CA 1
ATOM 880 C C . GLY A 1 108 ? -0.753 34.281 -5.984 1 93.69 108 GLY A C 1
ATOM 881 O O . GLY A 1 108 ? -1.58 33.406 -6.234 1 93.69 108 GLY A O 1
ATOM 882 N N . GLN A 1 109 ? 0.462 34.031 -5.723 1 95.44 109 GLN A N 1
ATOM 883 C CA . GLN A 1 109 ? 0.933 32.656 -5.645 1 95.44 109 GLN A CA 1
ATOM 884 C C . GLN A 1 109 ? 0.606 32.031 -4.289 1 95.44 109 GLN A C 1
ATOM 886 O O . GLN A 1 109 ? 0.805 32.656 -3.25 1 95.44 109 GLN A O 1
ATOM 891 N N . LYS A 1 110 ? 0.103 30.781 -4.348 1 95.75 110 LYS A N 1
ATOM 892 C CA . LYS A 1 110 ? -0.174 30.078 -3.092 1 95.75 110 LYS A CA 1
ATOM 893 C C . LYS A 1 110 ? 1.106 29.859 -2.297 1 95.75 110 LYS A C 1
ATOM 895 O O . LYS A 1 110 ? 2.16 29.578 -2.873 1 95.75 110 LYS A O 1
ATOM 900 N N . THR A 1 111 ? 0.994 29.969 -1.016 1 97.44 111 THR A N 1
ATOM 901 C CA . THR A 1 111 ? 2.152 29.797 -0.148 1 97.44 111 THR A CA 1
ATOM 902 C C . THR A 1 111 ? 2.023 28.531 0.681 1 97.44 111 THR A C 1
ATOM 904 O O . THR A 1 111 ? 1.015 27.828 0.595 1 97.44 111 THR A O 1
ATOM 907 N N . CYS A 1 112 ? 3.064 28.219 1.444 1 97.88 112 CYS A N 1
ATOM 908 C CA . CYS A 1 112 ? 3.031 27.109 2.406 1 97.88 112 CYS A CA 1
ATOM 909 C C . CYS A 1 112 ? 3.746 27.5 3.695 1 97.88 112 CYS A C 1
ATOM 911 O O . CYS A 1 112 ? 4.352 28.578 3.779 1 97.88 112 CYS A O 1
ATOM 913 N N . GLY A 1 113 ? 3.59 26.734 4.695 1 98.31 113 GLY A N 1
ATOM 914 C CA . GLY A 1 113 ? 4.191 27.031 5.98 1 98.31 113 GLY A CA 1
ATOM 915 C C . GLY A 1 113 ? 5.703 27.141 5.926 1 98.31 113 GLY A C 1
ATOM 916 O O . GLY A 1 113 ? 6.293 28.047 6.523 1 98.31 113 GLY A O 1
ATOM 917 N N . THR A 1 114 ? 6.344 26.281 5.23 1 98.75 114 THR A N 1
ATOM 918 C CA . THR A 1 114 ? 7.797 26.25 5.082 1 98.75 114 THR A CA 1
ATOM 919 C C . THR A 1 114 ? 8.297 27.547 4.461 1 98.75 114 THR A C 1
ATOM 921 O O . THR A 1 114 ? 9.266 28.141 4.941 1 98.75 114 THR A O 1
ATOM 924 N N . GLU A 1 115 ? 7.664 27.984 3.436 1 98.62 115 GLU A N 1
ATOM 925 C CA . GLU A 1 115 ? 8.078 29.203 2.74 1 98.62 115 GLU A CA 1
ATOM 926 C C . GLU A 1 115 ? 7.961 30.422 3.646 1 98.62 115 GLU A C 1
ATOM 928 O O . GLU A 1 115 ? 8.852 31.266 3.674 1 98.62 115 GLU A O 1
ATOM 933 N N . LEU A 1 116 ? 6.887 30.531 4.324 1 98.69 116 LEU A N 1
ATOM 934 C CA . LEU A 1 116 ? 6.672 31.672 5.215 1 98.69 116 LEU A CA 1
ATOM 935 C C . LEU A 1 116 ? 7.734 31.719 6.305 1 98.69 116 LEU A C 1
ATOM 937 O O . LEU A 1 116 ? 8.289 32.781 6.598 1 98.69 116 LEU A O 1
ATOM 941 N N . PHE A 1 117 ? 8.008 30.578 6.902 1 98.69 117 PHE A N 1
ATOM 942 C CA . PHE A 1 117 ? 9.031 30.484 7.938 1 98.69 117 PHE A CA 1
ATOM 943 C C . PHE A 1 117 ? 10.406 30.812 7.363 1 98.69 117 PHE A C 1
ATOM 945 O O . PHE A 1 117 ? 11.203 31.516 7.996 1 98.69 117 PHE A O 1
ATOM 952 N N . TYR A 1 118 ? 10.68 30.312 6.191 1 98.62 118 TYR A N 1
ATOM 953 C CA . TYR A 1 118 ? 11.93 30.562 5.488 1 98.62 118 TYR A CA 1
ATOM 954 C C . TYR A 1 118 ? 12.156 32.062 5.293 1 98.62 118 TYR A C 1
ATOM 956 O O . TYR A 1 118 ? 13.234 32.562 5.602 1 98.62 118 TYR A O 1
ATOM 964 N N . HIS A 1 119 ? 11.18 32.75 4.828 1 98 119 HIS A N 1
ATOM 965 C CA . HIS A 1 119 ? 11.281 34.188 4.605 1 98 119 HIS A CA 1
ATOM 966 C C . HIS A 1 119 ? 11.547 34.938 5.91 1 98 119 HIS A C 1
ATOM 968 O O . HIS A 1 119 ? 12.32 35.906 5.938 1 98 119 HIS A O 1
ATOM 974 N N . HIS A 1 120 ? 10.898 34.531 6.938 1 98.12 120 HIS A N 1
ATOM 975 C CA . HIS A 1 120 ? 11.133 35.125 8.242 1 98.12 120 HIS A CA 1
ATOM 976 C C . HIS A 1 120 ? 12.586 34.969 8.68 1 98.12 120 HIS A C 1
ATOM 978 O O . HIS A 1 120 ? 13.211 35.906 9.148 1 98.12 120 HIS A O 1
ATOM 984 N N . LEU A 1 121 ? 13.109 33.75 8.555 1 98.06 121 LEU A N 1
ATOM 985 C CA . LEU A 1 121 ? 14.477 33.469 8.969 1 98.06 121 LEU A CA 1
ATOM 986 C C . LEU A 1 121 ? 15.469 34.281 8.164 1 98.06 121 LEU A C 1
ATOM 988 O O . LEU A 1 121 ? 16.484 34.75 8.711 1 98.06 121 LEU A O 1
ATOM 992 N N . LEU A 1 122 ? 15.164 34.438 6.887 1 97.88 122 LEU A N 1
ATOM 993 C CA . LEU A 1 122 ? 16 35.281 6.047 1 97.88 122 LEU A CA 1
ATOM 994 C C . LEU A 1 122 ? 15.977 36.75 6.516 1 97.88 122 LEU A C 1
ATOM 996 O O . LEU A 1 122 ? 17.031 37.375 6.652 1 97.88 122 LEU A O 1
ATOM 1000 N N . LYS A 1 123 ? 14.812 37.219 6.746 1 97.56 123 LYS A N 1
ATOM 1001 C CA . LYS A 1 123 ? 14.625 38.594 7.18 1 97.56 123 LYS A CA 1
ATOM 1002 C C . LYS A 1 123 ? 15.336 38.844 8.5 1 97.56 123 LYS A C 1
ATOM 1004 O O . LYS A 1 123 ? 15.906 39.938 8.703 1 97.56 123 LYS A O 1
ATOM 1009 N N . GLU A 1 124 ? 15.352 37.875 9.391 1 96.56 124 GLU A N 1
ATOM 1010 C CA . GLU A 1 124 ? 15.969 38 10.703 1 96.56 124 GLU A CA 1
ATOM 1011 C C . GLU A 1 124 ? 17.469 37.75 10.633 1 96.56 124 GLU A C 1
ATOM 1013 O O . GLU A 1 124 ? 18.172 37.875 11.648 1 96.56 124 GLU A O 1
ATOM 1018 N N . GLY A 1 125 ? 17.938 37.375 9.5 1 96.19 125 GLY A N 1
ATOM 1019 C CA . GLY A 1 125 ? 19.359 37.125 9.32 1 96.19 125 GLY A CA 1
ATOM 1020 C C . GLY A 1 125 ? 19.828 35.812 9.945 1 96.19 125 GLY A C 1
ATOM 1021 O O . GLY A 1 125 ? 21.016 35.594 10.148 1 96.19 125 GLY A O 1
ATOM 1022 N N . LYS A 1 126 ? 18.906 34.969 10.219 1 95.62 126 LYS A N 1
ATOM 1023 C CA . LYS A 1 126 ? 19.234 33.688 10.844 1 95.62 126 LYS A CA 1
ATOM 1024 C C . LYS A 1 126 ? 19.656 32.656 9.789 1 95.62 126 LYS A C 1
ATOM 1026 O O . LYS A 1 126 ? 20.281 31.641 10.117 1 95.62 126 LYS A O 1
ATOM 1031 N N . LEU A 1 127 ? 19.172 32.875 8.547 1 95 127 LEU A N 1
ATOM 1032 C CA . LEU A 1 127 ? 19.547 32.062 7.406 1 95 127 LEU A CA 1
ATOM 1033 C C . LEU A 1 127 ? 20 32.938 6.238 1 95 127 LEU A C 1
ATOM 1035 O O . LEU A 1 127 ? 19.562 34.062 6.09 1 95 127 LEU A O 1
ATOM 1039 N N . GLN A 1 128 ? 20.922 32.406 5.562 1 94.19 128 GLN A N 1
ATOM 1040 C CA . GLN A 1 128 ? 21.328 33 4.309 1 94.19 128 GLN A CA 1
ATOM 1041 C C . GLN A 1 128 ? 20.75 32.281 3.111 1 94.19 128 GLN A C 1
ATOM 1043 O O . GLN A 1 128 ? 20.719 31.047 3.086 1 94.19 128 GLN A O 1
ATOM 1048 N N . GLN A 1 129 ? 20.328 33.031 2.195 1 95.06 129 GLN A N 1
ATOM 1049 C CA . GLN A 1 129 ? 19.719 32.469 1.001 1 95.06 129 GLN A CA 1
ATOM 1050 C C . GLN A 1 129 ? 20.781 31.75 0.148 1 95.06 129 GLN A C 1
ATOM 1052 O O . GLN A 1 129 ? 21.859 32.281 -0.086 1 95.06 129 GLN A O 1
ATOM 1057 N N . THR A 1 130 ? 20.547 30.547 -0.194 1 95.19 130 THR A N 1
ATOM 1058 C CA . THR A 1 130 ? 21.328 29.797 -1.172 1 95.19 130 THR A CA 1
ATOM 1059 C C . THR A 1 130 ? 20.422 29.188 -2.242 1 95.19 130 THR A C 1
ATOM 1061 O O . THR A 1 130 ? 19.219 29.078 -2.043 1 95.19 130 THR A O 1
ATOM 1064 N N . SER A 1 131 ? 20.984 28.859 -3.361 1 95.75 131 SER A N 1
ATOM 1065 C CA . SER A 1 131 ? 20.203 28.297 -4.457 1 95.75 131 SER A CA 1
ATOM 1066 C C . SER A 1 131 ? 19.547 26.984 -4.051 1 95.75 131 SER A C 1
ATOM 1068 O O . SER A 1 131 ? 18.375 26.766 -4.348 1 95.75 131 SER A O 1
ATOM 1070 N N . VAL A 1 132 ? 20.281 26.156 -3.33 1 96.62 132 VAL A N 1
ATOM 1071 C CA . VAL A 1 132 ? 19.781 24.828 -2.959 1 96.62 132 VAL A CA 1
ATOM 1072 C C . VAL A 1 132 ? 18.656 24.969 -1.935 1 96.62 132 VAL A C 1
ATOM 1074 O O . VAL A 1 132 ? 17.656 24.25 -1.996 1 96.62 132 VAL A O 1
ATOM 1077 N N . MET A 1 133 ? 18.766 25.875 -1.001 1 96 133 MET A N 1
ATOM 1078 C CA . MET A 1 133 ? 17.734 26.078 0.009 1 96 133 MET A CA 1
ATOM 1079 C C . MET A 1 133 ? 16.453 26.641 -0.619 1 96 133 MET A C 1
ATOM 1081 O O . MET A 1 133 ? 15.359 26.188 -0.303 1 96 133 MET A O 1
ATOM 1085 N N . SER A 1 134 ? 16.672 27.562 -1.496 1 97 134 SER A N 1
ATOM 1086 C CA . SER A 1 134 ? 15.531 28.125 -2.211 1 97 134 SER A CA 1
ATOM 1087 C C . SER A 1 134 ? 14.82 27.078 -3.041 1 97 134 SER A C 1
ATOM 1089 O O . SER A 1 134 ? 13.586 27.047 -3.1 1 97 134 SER A O 1
ATOM 1091 N N . GLU A 1 135 ? 15.578 26.266 -3.678 1 97.75 135 GLU A N 1
ATOM 1092 C CA . GLU A 1 135 ? 14.992 25.188 -4.469 1 97.75 135 GLU A CA 1
ATOM 1093 C C . GLU A 1 135 ? 14.211 24.219 -3.584 1 97.75 135 GLU A C 1
ATOM 1095 O O . GLU A 1 135 ? 13.094 23.812 -3.924 1 97.75 135 GLU A O 1
ATOM 1100 N N . TYR A 1 136 ? 14.805 23.812 -2.41 1 98.12 136 TYR A N 1
ATOM 1101 C CA . TYR A 1 136 ? 14.156 22.891 -1.479 1 98.12 136 TYR A CA 1
ATOM 1102 C C . TYR A 1 136 ? 12.812 23.453 -1.013 1 98.12 136 TYR A C 1
ATOM 1104 O O . TYR A 1 136 ? 11.797 22.75 -1.05 1 98.12 136 TYR A O 1
ATOM 1112 N N . VAL A 1 137 ? 12.828 24.688 -0.635 1 98.38 137 VAL A N 1
ATOM 1113 C CA . VAL A 1 137 ? 11.625 25.344 -0.147 1 98.38 137 VAL A CA 1
ATOM 1114 C C . VAL A 1 137 ? 10.57 25.375 -1.251 1 98.38 137 VAL A C 1
ATOM 1116 O O . VAL A 1 137 ? 9.391 25.125 -1 1 98.38 137 VAL A O 1
ATOM 1119 N N . GLU A 1 138 ? 10.992 25.656 -2.451 1 98.31 138 GLU A N 1
ATOM 1120 C CA . GLU A 1 138 ? 10.078 25.703 -3.588 1 98.31 138 GLU A CA 1
ATOM 1121 C C . GLU A 1 138 ? 9.477 24.328 -3.871 1 98.31 138 GLU A C 1
ATOM 1123 O O . GLU A 1 138 ? 8.305 24.219 -4.23 1 98.31 138 GLU A O 1
ATOM 1128 N N . LEU A 1 139 ? 10.266 23.281 -3.723 1 98.44 139 LEU A N 1
ATOM 1129 C CA . LEU A 1 139 ? 9.758 21.922 -3.9 1 98.44 139 LEU A CA 1
ATOM 1130 C C . LEU A 1 139 ? 8.672 21.609 -2.877 1 98.44 139 LEU A C 1
ATOM 1132 O O . LEU A 1 139 ? 7.621 21.062 -3.227 1 98.44 139 LEU A O 1
ATOM 1136 N N . VAL A 1 140 ? 8.891 22.016 -1.644 1 98.62 140 VAL A N 1
ATOM 1137 C CA . VAL A 1 140 ? 7.922 21.797 -0.577 1 98.62 140 VAL A CA 1
ATOM 1138 C C . VAL A 1 140 ? 6.641 22.562 -0.875 1 98.62 140 VAL A C 1
ATOM 1140 O O . VAL A 1 140 ? 5.539 22.016 -0.792 1 98.62 140 VAL A O 1
ATOM 1143 N N . ARG A 1 141 ? 6.793 23.812 -1.277 1 98.5 141 ARG A N 1
ATOM 1144 C CA . ARG A 1 141 ? 5.641 24.656 -1.571 1 98.5 141 ARG A CA 1
ATOM 1145 C C . ARG A 1 141 ? 4.812 24.078 -2.715 1 98.5 141 ARG A C 1
ATOM 1147 O O . ARG A 1 141 ? 3.588 23.984 -2.615 1 98.5 141 ARG A O 1
ATOM 1154 N N . GLN A 1 142 ? 5.523 23.734 -3.77 1 97.75 142 GLN A N 1
ATOM 1155 C CA . GLN A 1 142 ? 4.824 23.25 -4.961 1 97.75 142 GLN A CA 1
ATOM 1156 C C . GLN A 1 142 ? 4.051 21.969 -4.668 1 97.75 142 GLN A C 1
ATOM 1158 O O . GLN A 1 142 ? 2.965 21.766 -5.211 1 97.75 142 GLN A O 1
ATOM 1163 N N . PHE A 1 143 ? 4.586 21.172 -3.838 1 97 143 PHE A N 1
ATOM 1164 C CA . PHE A 1 143 ? 3.838 19.953 -3.533 1 97 143 PHE A CA 1
ATOM 1165 C C . PHE A 1 143 ? 2.611 20.266 -2.686 1 97 143 PHE A C 1
ATOM 1167 O O . PHE A 1 143 ? 1.515 19.781 -2.969 1 97 143 PHE A O 1
ATOM 1174 N N . ASP A 1 144 ? 2.865 21.062 -1.692 1 95.88 144 ASP A N 1
ATOM 1175 C CA . ASP A 1 144 ? 1.78 21.375 -0.771 1 95.88 144 ASP A CA 1
ATOM 1176 C C . ASP A 1 144 ? 0.621 22.062 -1.504 1 95.88 144 ASP A C 1
ATOM 1178 O O . ASP A 1 144 ? -0.545 21.812 -1.19 1 95.88 144 ASP A O 1
ATOM 1182 N N . THR A 1 145 ? 0.903 22.875 -2.467 1 93.94 145 THR A N 1
ATOM 1183 C CA . THR A 1 145 ? -0.11 23.656 -3.174 1 93.94 145 THR A CA 1
ATOM 1184 C C . THR A 1 145 ? -0.573 22.922 -4.43 1 93.94 145 THR A C 1
ATOM 1186 O O . THR A 1 145 ? -1.459 23.406 -5.141 1 93.94 145 THR A O 1
ATOM 1189 N N . TRP A 1 146 ? 0.097 21.797 -4.766 1 90.12 146 TRP A N 1
ATOM 1190 C CA . TRP A 1 146 ? -0.17 20.969 -5.941 1 90.12 146 TRP A CA 1
ATOM 1191 C C . TRP A 1 146 ? 0.233 21.703 -7.219 1 90.12 146 TRP A C 1
ATOM 1193 O O . TRP A 1 146 ? -0.208 21.344 -8.312 1 90.12 146 TRP A O 1
ATOM 1203 N N . ASP A 1 147 ? 1.012 22.719 -7.117 1 94.19 147 ASP A N 1
ATOM 1204 C CA . ASP A 1 147 ? 1.549 23.438 -8.273 1 94.19 147 ASP A CA 1
ATOM 1205 C C . ASP A 1 147 ? 2.504 22.547 -9.07 1 94.19 147 ASP A C 1
ATOM 1207 O O . ASP A 1 147 ? 2.734 22.797 -10.258 1 94.19 147 ASP A O 1
ATOM 1211 N N . TRP A 1 148 ? 3.02 21.562 -8.391 1 94.75 148 TRP A N 1
ATOM 1212 C CA . TRP A 1 148 ? 3.967 20.672 -9.047 1 94.75 148 TRP A CA 1
ATOM 1213 C C . TRP A 1 148 ? 3.336 20.016 -10.273 1 94.75 148 TRP A C 1
ATOM 1215 O O . TRP A 1 148 ? 4.02 19.734 -11.258 1 94.75 148 TRP A O 1
ATOM 1225 N N . TYR A 1 149 ? 2.096 19.75 -10.172 1 89.56 149 TYR A N 1
ATOM 1226 C CA . TYR A 1 149 ? 1.384 19.078 -11.258 1 89.56 149 TYR A CA 1
ATOM 1227 C C . TYR A 1 149 ? 1.272 20 -12.469 1 89.56 149 TYR A C 1
ATOM 1229 O O . TYR A 1 149 ? 1.586 19.594 -13.594 1 89.56 149 TYR A O 1
ATOM 1237 N N . GLU A 1 150 ? 0.931 21.234 -12.273 1 89.62 150 GLU A N 1
ATOM 1238 C CA . GLU A 1 150 ? 0.794 22.219 -13.352 1 89.62 150 GLU A CA 1
ATOM 1239 C C . GLU A 1 150 ? 2.15 22.547 -13.961 1 89.62 150 GLU A C 1
ATOM 1241 O O . GLU A 1 150 ? 2.258 22.75 -15.172 1 89.62 150 GLU A O 1
ATOM 1246 N N . ASN A 1 151 ? 3.129 22.531 -13.148 1 94.69 151 ASN A N 1
ATOM 1247 C CA . ASN A 1 151 ? 4.461 22.938 -13.586 1 94.69 151 ASN A CA 1
ATOM 1248 C C . ASN A 1 151 ? 5.273 21.734 -14.078 1 94.69 151 ASN A C 1
ATOM 1250 O O . ASN A 1 151 ? 6.422 21.891 -14.5 1 94.69 151 ASN A O 1
ATOM 1254 N N . ASN A 1 152 ? 4.727 20.516 -13.945 1 94.06 152 ASN A N 1
ATOM 1255 C CA . ASN A 1 152 ? 5.402 19.281 -14.312 1 94.06 152 ASN A CA 1
ATOM 1256 C C . ASN A 1 152 ? 6.73 19.125 -13.57 1 94.06 152 ASN A C 1
ATOM 1258 O O . ASN A 1 152 ? 7.742 18.766 -14.18 1 94.06 152 ASN A O 1
ATOM 1262 N N . ASN A 1 153 ? 6.754 19.594 -12.359 1 95.75 153 ASN A N 1
ATOM 1263 C CA . ASN A 1 153 ? 7.934 19.453 -11.516 1 95.75 153 ASN A CA 1
ATOM 1264 C C . ASN A 1 153 ? 7.879 18.172 -10.688 1 95.75 153 ASN A C 1
ATOM 1266 O O . ASN A 1 153 ? 7.555 18.219 -9.5 1 95.75 153 ASN A O 1
ATOM 1270 N N . GLU A 1 154 ? 8.305 17.109 -11.219 1 95 154 GLU A N 1
ATOM 1271 C CA . GLU A 1 154 ? 8.219 15.789 -10.617 1 95 154 GLU A CA 1
ATOM 1272 C C . GLU A 1 154 ? 9.109 15.688 -9.383 1 95 154 GLU A C 1
ATOM 1274 O O . GLU A 1 154 ? 8.875 14.844 -8.516 1 95 154 GLU A O 1
ATOM 1279 N N . LYS A 1 155 ? 10.109 16.547 -9.352 1 96.44 155 LYS A N 1
ATOM 1280 C CA . LYS A 1 155 ? 11.031 16.531 -8.211 1 96.44 155 LYS A CA 1
ATOM 1281 C C . LYS A 1 155 ? 10.297 16.844 -6.91 1 96.44 155 LYS A C 1
ATOM 1283 O O . LYS A 1 155 ? 10.625 16.281 -5.863 1 96.44 155 LYS A O 1
ATOM 1288 N N . ALA A 1 156 ? 9.297 17.703 -6.914 1 97.81 156 ALA A N 1
ATOM 1289 C CA . ALA A 1 156 ? 8.492 18.031 -5.738 1 97.81 156 ALA A CA 1
ATOM 1290 C C . ALA A 1 156 ? 7.703 16.828 -5.25 1 97.81 156 ALA A C 1
ATOM 1292 O O . ALA A 1 156 ? 7.68 16.531 -4.051 1 97.81 156 ALA A O 1
ATOM 1293 N N . LYS A 1 157 ? 7.113 16.172 -6.215 1 96.12 157 LYS A N 1
ATOM 1294 C CA . LYS A 1 157 ? 6.371 14.953 -5.902 1 96.12 157 LYS A CA 1
ATOM 1295 C C . LYS A 1 157 ? 7.289 13.891 -5.309 1 96.12 157 LYS A C 1
ATOM 1297 O O . LYS A 1 157 ? 6.949 13.258 -4.309 1 96.12 157 LYS A O 1
ATOM 1302 N N . LYS A 1 158 ? 8.414 13.703 -5.93 1 97 158 LYS A N 1
ATOM 1303 C CA . LYS A 1 158 ? 9.391 12.719 -5.469 1 97 158 LYS A CA 1
ATOM 1304 C C . LYS A 1 158 ? 9.867 13.047 -4.059 1 97 158 LYS A C 1
ATOM 1306 O O . LYS A 1 158 ? 10.07 12.141 -3.242 1 97 158 LYS A O 1
ATOM 1311 N N . LEU A 1 159 ? 10.062 14.328 -3.764 1 97.94 159 LEU A N 1
ATOM 1312 C CA . LEU A 1 159 ? 10.5 14.75 -2.438 1 97.94 159 LEU A CA 1
ATOM 1313 C C . LEU A 1 159 ? 9.484 14.328 -1.374 1 97.94 159 LEU A C 1
ATOM 1315 O O . LEU A 1 159 ? 9.867 13.797 -0.328 1 97.94 159 LEU A O 1
ATOM 1319 N N . ASN A 1 160 ? 8.258 14.539 -1.663 1 97.56 160 ASN A N 1
ATOM 1320 C CA . ASN A 1 160 ? 7.219 14.133 -0.728 1 97.56 160 ASN A CA 1
ATOM 1321 C C . ASN A 1 160 ? 7.184 12.617 -0.546 1 97.56 160 ASN A C 1
ATOM 1323 O O . ASN A 1 160 ? 7.023 12.125 0.572 1 97.56 160 ASN A O 1
ATOM 1327 N N . HIS A 1 161 ? 7.332 11.906 -1.637 1 96.06 161 HIS A N 1
ATOM 1328 C CA . HIS A 1 161 ? 7.355 10.445 -1.537 1 96.06 161 HIS A CA 1
ATOM 1329 C C . HIS A 1 161 ? 8.516 9.977 -0.669 1 96.06 161 HIS A C 1
ATOM 1331 O O . HIS A 1 161 ? 8.344 9.094 0.179 1 96.06 161 HIS A O 1
ATOM 1337 N N . LEU A 1 162 ? 9.68 10.562 -0.927 1 96.62 162 LEU A N 1
ATOM 1338 C CA . LEU A 1 162 ? 10.844 10.188 -0.134 1 96.62 162 LEU A CA 1
ATOM 1339 C C . LEU A 1 162 ? 10.594 10.438 1.35 1 96.62 162 LEU A C 1
ATOM 1341 O O . LEU A 1 162 ? 10.953 9.609 2.191 1 96.62 162 LEU A O 1
ATOM 1345 N N . PHE A 1 163 ? 9.938 11.516 1.675 1 97.38 163 PHE A N 1
ATOM 1346 C CA . PHE A 1 163 ? 9.617 11.914 3.039 1 97.38 163 PHE A CA 1
ATOM 1347 C C . PHE A 1 163 ? 8.836 10.82 3.756 1 97.38 163 PHE A C 1
ATOM 1349 O O . PHE A 1 163 ? 9.062 10.562 4.941 1 97.38 163 PHE A O 1
ATOM 1356 N N . TYR A 1 164 ? 8 10.141 3.045 1 94.06 164 TYR A N 1
ATOM 1357 C CA . TYR A 1 164 ? 7.137 9.141 3.674 1 94.06 164 TYR A CA 1
ATOM 1358 C C . TYR A 1 164 ? 7.742 7.746 3.553 1 94.06 164 TYR A C 1
ATOM 1360 O O . TYR A 1 164 ? 7.34 6.824 4.27 1 94.06 164 TYR A O 1
ATOM 1368 N N . LEU A 1 165 ? 8.68 7.574 2.652 1 93.12 165 LEU A N 1
ATOM 1369 C CA . LEU A 1 165 ? 9.219 6.246 2.379 1 93.12 165 LEU A CA 1
ATOM 1370 C C . LEU A 1 165 ? 10.328 5.898 3.363 1 93.12 165 LEU A C 1
ATOM 1372 O O . LEU A 1 165 ? 10.523 4.727 3.693 1 93.12 165 LEU A O 1
ATOM 1376 N N . ILE A 1 166 ? 11.047 6.93 3.832 1 93.44 166 ILE A N 1
ATOM 1377 C CA . ILE A 1 166 ? 12.172 6.645 4.715 1 93.44 166 ILE A CA 1
ATOM 1378 C C . ILE A 1 166 ? 11.898 7.219 6.105 1 93.44 166 ILE A C 1
ATOM 1380 O O . ILE A 1 166 ? 10.93 7.949 6.301 1 93.44 166 ILE A O 1
ATOM 1384 N N . LYS A 1 167 ? 12.734 6.824 7.008 1 91.31 167 LYS A N 1
ATOM 1385 C CA . LYS A 1 167 ? 12.562 7.316 8.375 1 91.31 167 LYS A CA 1
ATOM 1386 C C . LYS A 1 167 ? 12.734 8.836 8.438 1 91.31 167 LYS A C 1
ATOM 1388 O O . LYS A 1 167 ? 13.531 9.406 7.688 1 91.31 167 LYS A O 1
ATOM 1393 N N . ARG A 1 168 ? 12.023 9.391 9.32 1 94.56 168 ARG A N 1
ATOM 1394 C CA . ARG A 1 168 ? 12.031 10.844 9.461 1 94.56 168 ARG A CA 1
ATOM 1395 C C . ARG A 1 168 ? 13.445 11.359 9.711 1 94.56 168 ARG A C 1
ATOM 1397 O O . ARG A 1 168 ? 13.875 12.336 9.102 1 94.56 168 ARG A O 1
ATOM 1404 N N . GLU A 1 169 ? 14.203 10.656 10.594 1 94.44 169 GLU A N 1
ATOM 1405 C CA . GLU A 1 169 ? 15.555 11.07 10.93 1 94.44 169 GLU A CA 1
ATOM 1406 C C . GLU A 1 169 ? 16.484 11.016 9.719 1 94.44 169 GLU A C 1
ATOM 1408 O O . GLU A 1 169 ? 17.312 11.891 9.523 1 94.44 169 GLU A O 1
ATOM 1413 N N . ASP A 1 170 ? 16.266 9.992 8.922 1 93.44 170 ASP A N 1
ATOM 1414 C CA . ASP A 1 170 ? 17.078 9.836 7.707 1 93.44 170 ASP A CA 1
ATOM 1415 C C . ASP A 1 170 ? 16.734 10.93 6.691 1 93.44 170 ASP A C 1
ATOM 1417 O O . ASP A 1 170 ? 17.625 11.43 5.996 1 93.44 170 ASP A O 1
ATOM 1421 N N . PHE A 1 171 ? 15.516 11.297 6.605 1 96.81 171 PHE A N 1
ATOM 1422 C CA . PHE A 1 171 ? 15.094 12.344 5.688 1 96.81 171 PHE A CA 1
ATOM 1423 C C . PHE A 1 171 ? 15.703 13.688 6.078 1 96.81 171 PHE A C 1
ATOM 1425 O O . PHE A 1 171 ? 16.266 14.383 5.234 1 96.81 171 PHE A O 1
ATOM 1432 N N . ILE A 1 172 ? 15.617 14 7.371 1 96.88 172 ILE A N 1
ATOM 1433 C CA . ILE A 1 172 ? 16.156 15.25 7.879 1 96.88 172 ILE A CA 1
ATOM 1434 C C . ILE A 1 172 ? 17.656 15.32 7.594 1 96.88 172 ILE A C 1
ATOM 1436 O O . ILE A 1 172 ? 18.156 16.328 7.086 1 96.88 172 ILE A O 1
ATOM 1440 N N . GLU A 1 173 ? 18.312 14.227 7.84 1 94.62 173 GLU A N 1
ATOM 1441 C CA . GLU A 1 173 ? 19.75 14.18 7.582 1 94.62 173 GLU A CA 1
ATOM 1442 C C . GLU A 1 173 ? 20.047 14.328 6.094 1 94.62 173 GLU A C 1
ATOM 1444 O O . GLU A 1 173 ? 21 15.008 5.711 1 94.62 173 GLU A O 1
ATOM 1449 N N . THR A 1 174 ? 19.25 13.688 5.285 1 94.62 174 THR A N 1
ATOM 1450 C CA . THR A 1 174 ? 19.422 13.766 3.84 1 94.62 174 THR A CA 1
ATOM 1451 C C . THR A 1 174 ? 19.281 15.203 3.355 1 94.62 174 THR A C 1
ATOM 1453 O O . THR A 1 174 ? 20.109 15.688 2.586 1 94.62 174 THR A O 1
ATOM 1456 N N . VAL A 1 175 ? 18.281 15.914 3.809 1 96.5 175 VAL A N 1
ATOM 1457 C CA . VAL A 1 175 ? 18.031 17.281 3.369 1 96.5 175 VAL A CA 1
ATOM 1458 C C . VAL A 1 175 ? 19.109 18.219 3.898 1 96.5 175 VAL A C 1
ATOM 1460 O O . VAL A 1 175 ? 19.656 19.031 3.15 1 96.5 175 VAL A O 1
ATOM 1463 N N . LEU A 1 176 ? 19.5 18.047 5.172 1 95.31 176 LEU A N 1
ATOM 1464 C CA . LEU A 1 176 ? 20.547 18.891 5.75 1 95.31 176 LEU A CA 1
ATOM 1465 C C . LEU A 1 176 ? 21.859 18.719 4.996 1 95.31 176 LEU A C 1
ATOM 1467 O O . LEU A 1 176 ? 22.547 19.703 4.715 1 95.31 176 LEU A O 1
ATOM 1471 N N . THR A 1 177 ? 22.172 17.5 4.637 1 94 177 THR A N 1
ATOM 1472 C CA . THR A 1 177 ? 23.391 17.219 3.891 1 94 177 THR A CA 1
ATOM 1473 C C . THR A 1 177 ? 23.344 17.859 2.512 1 94 177 THR A C 1
ATOM 1475 O O . THR A 1 177 ? 24.328 18.453 2.061 1 94 177 THR A O 1
ATOM 1478 N N . ALA A 1 178 ? 22.234 17.766 1.896 1 92.38 178 ALA A N 1
ATOM 1479 C CA . ALA A 1 178 ? 22.062 18.375 0.58 1 92.38 178 ALA A CA 1
ATOM 1480 C C . ALA A 1 178 ? 22.188 19.891 0.662 1 92.38 178 ALA A C 1
ATOM 1482 O O . ALA A 1 178 ? 22.828 20.516 -0.185 1 92.38 178 ALA A O 1
ATOM 1483 N N . LEU A 1 179 ? 21.625 20.5 1.676 1 91.69 179 LEU A N 1
ATOM 1484 C CA . LEU A 1 179 ? 21.641 21.953 1.842 1 91.69 179 LEU A CA 1
ATOM 1485 C C . LEU A 1 179 ? 23.062 22.453 2.086 1 91.69 179 LEU A C 1
ATOM 1487 O O . LEU A 1 179 ? 23.406 23.578 1.705 1 91.69 179 LEU A O 1
ATOM 1491 N N . ASP A 1 180 ? 23.938 21.625 2.592 1 88.19 180 ASP A N 1
ATOM 1492 C CA . ASP A 1 180 ? 25.281 22.016 2.963 1 88.19 180 ASP A CA 1
ATOM 1493 C C . ASP A 1 180 ? 26.25 21.812 1.801 1 88.19 180 ASP A C 1
ATOM 1495 O O . ASP A 1 180 ? 27.219 22.562 1.654 1 88.19 180 ASP A O 1
ATOM 1499 N N . LYS A 1 181 ? 25.984 20.875 1.051 1 83.06 181 LYS A N 1
ATOM 1500 C CA . LYS A 1 181 ? 27.062 20.406 0.195 1 83.06 181 LYS A CA 1
ATOM 1501 C C . LYS A 1 181 ? 26.75 20.641 -1.278 1 83.06 181 LYS A C 1
ATOM 1503 O O . LYS A 1 181 ? 27.641 20.641 -2.125 1 83.06 181 LYS A O 1
ATOM 1508 N N . GLU A 1 182 ? 25.5 20.875 -1.58 1 81.62 182 GLU A N 1
ATOM 1509 C CA . GLU A 1 182 ? 25.141 20.844 -2.994 1 81.62 182 GLU A CA 1
ATOM 1510 C C . GLU A 1 182 ? 24.734 22.234 -3.494 1 81.62 182 GLU A C 1
ATOM 1512 O O . GLU A 1 182 ? 24.359 23.094 -2.703 1 81.62 182 GLU A O 1
ATOM 1517 N N . GLU A 1 183 ? 24.906 22.359 -4.742 1 86.62 183 GLU A N 1
ATOM 1518 C CA . GLU A 1 183 ? 24.422 23.562 -5.398 1 86.62 183 GLU A CA 1
ATOM 1519 C C . GLU A 1 183 ? 22.969 23.438 -5.805 1 86.62 183 GLU A C 1
ATOM 1521 O O . GLU A 1 183 ? 22.234 24.438 -5.855 1 86.62 183 GLU A O 1
ATOM 1526 N N . GLU A 1 184 ? 22.641 22.219 -6.098 1 91.62 184 GLU A N 1
ATOM 1527 C CA . GLU A 1 184 ? 21.266 21.891 -6.438 1 91.62 184 GLU A CA 1
ATOM 1528 C C . GLU A 1 184 ? 20.766 20.703 -5.633 1 91.62 184 GLU A C 1
ATOM 1530 O O . GLU A 1 184 ? 21.531 19.797 -5.316 1 91.62 184 GLU A O 1
ATOM 1535 N N . PHE A 1 185 ? 19.531 20.781 -5.277 1 92.75 185 PHE A N 1
ATOM 1536 C CA . PHE A 1 185 ? 18.969 19.672 -4.512 1 92.75 185 PHE A CA 1
ATOM 1537 C C . PHE A 1 185 ? 18.875 18.406 -5.367 1 92.75 185 PHE A C 1
ATOM 1539 O O . PHE A 1 185 ? 18.297 18.438 -6.457 1 92.75 185 PHE A O 1
ATOM 1546 N N . ALA A 1 186 ? 19.469 17.328 -4.922 1 91.19 186 ALA A N 1
ATOM 1547 C CA . ALA A 1 186 ? 19.484 16.078 -5.68 1 91.19 186 ALA A CA 1
ATOM 1548 C C . ALA A 1 186 ? 19.266 14.883 -4.766 1 91.19 186 ALA A C 1
ATOM 1550 O O . ALA A 1 186 ? 19.656 14.914 -3.592 1 91.19 186 ALA A O 1
ATOM 1551 N N . PHE A 1 187 ? 18.625 13.875 -5.277 1 92.81 187 PHE A N 1
ATOM 1552 C CA . PHE A 1 187 ? 18.469 12.602 -4.582 1 92.81 187 PHE A CA 1
ATOM 1553 C C . PHE A 1 187 ? 19.688 11.711 -4.793 1 92.81 187 PHE A C 1
ATOM 1555 O O . PHE A 1 187 ? 20.344 11.789 -5.832 1 92.81 187 PHE A O 1
ATOM 1562 N N . THR A 1 188 ? 20.016 10.891 -3.836 1 91 188 THR A N 1
ATOM 1563 C CA . THR A 1 188 ? 21.062 9.898 -4.031 1 91 188 THR A CA 1
ATOM 1564 C C . THR A 1 188 ? 20.609 8.812 -5.004 1 91 188 THR A C 1
ATOM 1566 O O . THR A 1 188 ? 19.422 8.719 -5.324 1 91 188 THR A O 1
ATOM 1569 N N . GLU A 1 189 ? 21.5 8.023 -5.43 1 90.75 189 GLU A N 1
ATOM 1570 C CA . GLU A 1 189 ? 21.156 6.926 -6.328 1 90.75 189 GLU A CA 1
ATOM 1571 C C . GLU A 1 189 ? 20.188 5.949 -5.668 1 90.75 189 GLU A C 1
ATOM 1573 O O . GLU A 1 189 ? 19.266 5.445 -6.316 1 90.75 189 GLU A O 1
ATOM 1578 N N . VAL A 1 190 ? 20.406 5.691 -4.449 1 89.88 190 VAL A N 1
ATOM 1579 C CA . VAL A 1 190 ? 19.531 4.797 -3.701 1 89.88 190 VAL A CA 1
ATOM 1580 C C . VAL A 1 190 ? 18.125 5.398 -3.623 1 89.88 190 VAL A C 1
ATOM 1582 O O . VAL A 1 190 ? 17.141 4.695 -3.822 1 89.88 190 VAL A O 1
ATOM 1585 N N . HIS A 1 191 ? 18.078 6.754 -3.367 1 93.31 191 HIS A N 1
ATOM 1586 C CA . HIS A 1 191 ? 16.781 7.43 -3.316 1 93.31 191 HIS A CA 1
ATOM 1587 C C . HIS A 1 191 ? 16.062 7.352 -4.66 1 93.31 191 HIS A C 1
ATOM 1589 O O . HIS A 1 191 ? 14.859 7.09 -4.711 1 93.31 191 HIS A O 1
ATOM 1595 N N . GLU A 1 192 ? 16.844 7.477 -5.699 1 94 192 GLU A N 1
ATOM 1596 C CA . GLU A 1 192 ? 16.266 7.422 -7.035 1 94 192 GLU A CA 1
ATOM 1597 C C . GLU A 1 192 ? 15.672 6.043 -7.32 1 94 192 GLU A C 1
ATOM 1599 O O . GLU A 1 192 ? 14.602 5.934 -7.934 1 94 192 GLU A O 1
ATOM 1604 N N . THR A 1 193 ? 16.344 5.047 -6.898 1 91.62 193 THR A N 1
ATOM 1605 C CA . THR A 1 193 ? 15.859 3.686 -7.105 1 91.62 193 THR A CA 1
ATOM 1606 C C . THR A 1 193 ? 14.57 3.441 -6.328 1 91.62 193 THR A C 1
ATOM 1608 O O . THR A 1 193 ? 13.602 2.908 -6.875 1 91.62 193 THR A O 1
ATOM 1611 N N . ILE A 1 194 ? 14.555 3.844 -5.105 1 93.31 194 ILE A N 1
ATOM 1612 C CA . ILE A 1 194 ? 13.391 3.666 -4.242 1 93.31 194 ILE A CA 1
ATOM 1613 C C . ILE A 1 194 ? 12.203 4.445 -4.805 1 93.31 194 ILE A C 1
ATOM 1615 O O . ILE A 1 194 ? 11.078 3.939 -4.836 1 93.31 194 ILE A O 1
ATOM 1619 N N . LEU A 1 195 ? 12.492 5.641 -5.27 1 96 195 LEU A N 1
ATOM 1620 C CA . LEU A 1 195 ? 11.445 6.512 -5.801 1 96 195 LEU A CA 1
ATOM 1621 C C . LEU A 1 195 ? 10.891 5.953 -7.109 1 96 195 LEU A C 1
ATOM 1623 O O . LEU A 1 195 ? 9.688 6.055 -7.371 1 96 195 LEU A O 1
ATOM 1627 N N . ALA A 1 196 ? 11.766 5.379 -7.918 1 94.31 196 ALA A N 1
ATOM 1628 C CA . ALA A 1 196 ? 11.312 4.754 -9.156 1 94.31 196 ALA A CA 1
ATOM 1629 C C . ALA A 1 196 ? 10.383 3.578 -8.875 1 94.31 196 ALA A C 1
ATOM 1631 O O . ALA A 1 196 ? 9.359 3.414 -9.539 1 94.31 196 ALA A O 1
ATOM 1632 N N . LEU A 1 197 ? 10.688 2.818 -7.891 1 93.06 197 LEU A N 1
ATOM 1633 C CA . LEU A 1 197 ? 9.852 1.692 -7.488 1 93.06 197 LEU A CA 1
ATOM 1634 C C . LEU A 1 197 ? 8.5 2.176 -6.961 1 93.06 197 LEU A C 1
ATOM 1636 O O . LEU A 1 197 ? 7.461 1.602 -7.285 1 93.06 197 LEU A O 1
ATOM 1640 N N . GLU A 1 198 ? 8.547 3.232 -6.16 1 94.19 198 GLU A N 1
ATOM 1641 C CA . GLU A 1 198 ? 7.312 3.803 -5.621 1 94.19 198 GLU A CA 1
ATOM 1642 C C . GLU A 1 198 ? 6.406 4.309 -6.738 1 94.19 198 GLU A C 1
ATOM 1644 O O . GLU A 1 198 ? 5.191 4.102 -6.707 1 94.19 198 GLU A O 1
ATOM 1649 N N . GLN A 1 199 ? 6.996 4.949 -7.719 1 94.75 199 GLN A N 1
ATOM 1650 C CA . GLN A 1 199 ? 6.207 5.461 -8.836 1 94.75 199 GLN A CA 1
ATOM 1651 C C . GLN A 1 199 ? 5.543 4.324 -9.602 1 94.75 199 GLN A C 1
ATOM 1653 O O . GLN A 1 199 ? 4.387 4.441 -10.016 1 94.75 199 GLN A O 1
ATOM 1658 N N . GLU A 1 200 ? 6.246 3.277 -9.781 1 93.56 200 GLU A N 1
ATOM 1659 C CA . GLU A 1 200 ? 5.672 2.111 -10.445 1 93.56 200 GLU A CA 1
ATOM 1660 C C . GLU A 1 200 ? 4.488 1.551 -9.664 1 93.56 200 GLU A C 1
ATOM 1662 O O . GLU A 1 200 ? 3.48 1.152 -10.242 1 93.56 200 GLU A O 1
ATOM 1667 N N . LYS A 1 201 ? 4.637 1.515 -8.422 1 93.25 201 LYS A N 1
ATOM 1668 C CA . LYS A 1 201 ? 3.555 1.061 -7.555 1 93.25 201 LYS A CA 1
ATOM 1669 C C . LYS A 1 201 ? 2.33 1.96 -7.684 1 93.25 201 LYS A C 1
ATOM 1671 O O . LYS A 1 201 ? 1.202 1.471 -7.781 1 93.25 201 LYS A O 1
ATOM 1676 N N . ILE A 1 202 ? 2.564 3.225 -7.723 1 95.62 202 ILE A N 1
ATOM 1677 C CA . ILE A 1 202 ? 1.483 4.195 -7.844 1 95.62 202 ILE A CA 1
ATOM 1678 C C . ILE A 1 202 ? 0.767 4.008 -9.18 1 95.62 202 ILE A C 1
ATOM 1680 O O . ILE A 1 202 ? -0.464 3.945 -9.227 1 95.62 202 ILE A O 1
ATOM 1684 N N . ASP A 1 203 ? 1.559 3.881 -10.211 1 96.25 203 ASP A N 1
ATOM 1685 C CA . ASP A 1 203 ? 0.986 3.709 -11.539 1 96.25 203 ASP A CA 1
ATOM 1686 C C . ASP A 1 203 ? 0.138 2.443 -11.617 1 96.25 203 ASP A C 1
ATOM 1688 O O . ASP A 1 203 ? -0.964 2.459 -12.164 1 96.25 203 ASP A O 1
ATOM 1692 N N . ARG A 1 204 ? 0.607 1.401 -11.078 1 94.56 204 ARG A N 1
ATOM 1693 C CA . ARG A 1 204 ? -0.132 0.144 -11.055 1 94.56 204 ARG A CA 1
ATOM 1694 C C . ARG A 1 204 ? -1.403 0.269 -10.219 1 94.56 204 ARG A C 1
ATOM 1696 O O . ARG A 1 204 ? -2.449 -0.271 -10.586 1 94.56 204 ARG A O 1
ATOM 1703 N N . TYR A 1 205 ? -1.239 0.904 -9.141 1 96.5 205 TYR A N 1
ATOM 1704 C CA . TYR A 1 205 ? -2.383 1.122 -8.258 1 96.5 205 TYR A CA 1
ATOM 1705 C C . TYR A 1 205 ? -3.471 1.918 -8.969 1 96.5 205 TYR A C 1
ATOM 1707 O O . TYR A 1 205 ? -4.645 1.538 -8.938 1 96.5 205 TYR A O 1
ATOM 1715 N N . ILE A 1 206 ? -3.09 2.973 -9.602 1 97.75 206 ILE A N 1
ATOM 1716 C CA . ILE A 1 206 ? -4.031 3.82 -10.328 1 97.75 206 ILE A CA 1
ATOM 1717 C C . ILE A 1 206 ? -4.695 3.016 -11.445 1 97.75 206 ILE A C 1
ATOM 1719 O O . ILE A 1 206 ? -5.914 3.084 -11.625 1 97.75 206 ILE A O 1
ATOM 1723 N N . HIS A 1 207 ? -3.904 2.26 -12.109 1 97.06 207 HIS A N 1
ATOM 1724 C CA . HIS A 1 207 ? -4.434 1.42 -13.18 1 97.06 207 HIS A CA 1
ATOM 1725 C C . HIS A 1 207 ? -5.473 0.439 -12.648 1 97.06 207 HIS A C 1
ATOM 1727 O O . HIS A 1 207 ? -6.578 0.354 -13.18 1 97.06 207 HIS A O 1
ATOM 1733 N N . ASN A 1 208 ? -5.141 -0.242 -11.617 1 96.38 208 ASN A N 1
ATOM 1734 C CA . ASN A 1 208 ? -6.047 -1.223 -11.031 1 96.38 208 ASN A CA 1
ATOM 1735 C C . ASN A 1 208 ? -7.32 -0.565 -10.5 1 96.38 208 ASN A C 1
ATOM 1737 O O . ASN A 1 208 ? -8.422 -1.053 -10.75 1 96.38 208 ASN A O 1
ATOM 1741 N N . LYS A 1 209 ? -7.16 0.534 -9.836 1 97.88 209 LYS A N 1
ATOM 1742 C CA . LYS A 1 209 ? -8.297 1.213 -9.227 1 97.88 209 LYS A CA 1
ATOM 1743 C C . LYS A 1 209 ? -9.211 1.83 -10.281 1 97.88 209 LYS A C 1
ATOM 1745 O O . LYS A 1 209 ? -10.422 1.907 -10.094 1 97.88 209 LYS A O 1
ATOM 1750 N N . SER A 1 210 ? -8.586 2.254 -11.398 1 97.5 210 SER A N 1
ATOM 1751 C CA . SER A 1 210 ? -9.406 2.779 -12.484 1 97.5 210 SER A CA 1
ATOM 1752 C C . SER A 1 210 ? -10.367 1.722 -13.008 1 97.5 210 SER A C 1
ATOM 1754 O O . SER A 1 210 ? -11.492 2.041 -13.406 1 97.5 210 SER A O 1
ATOM 1756 N N . HIS A 1 211 ? -9.977 0.445 -12.922 1 96.62 211 HIS A N 1
ATOM 1757 C CA . HIS A 1 211 ? -10.82 -0.652 -13.391 1 96.62 211 HIS A CA 1
ATOM 1758 C C . HIS A 1 211 ? -11.812 -1.076 -12.312 1 96.62 211 HIS A C 1
ATOM 1760 O O . HIS A 1 211 ? -12.812 -1.732 -12.617 1 96.62 211 HIS A O 1
ATOM 1766 N N . GLN A 1 212 ? -11.547 -0.656 -11.133 1 97.06 212 GLN A N 1
ATOM 1767 C CA . GLN A 1 212 ? -12.43 -1.02 -10.023 1 97.06 212 GLN A CA 1
ATOM 1768 C C . GLN A 1 212 ? -13.453 0.079 -9.742 1 97.06 212 GLN A C 1
ATOM 1770 O O . GLN A 1 212 ? -14.398 -0.124 -8.984 1 97.06 212 GLN A O 1
ATOM 1775 N N . MET A 1 213 ? -13.273 1.208 -10.336 1 97.56 213 MET A N 1
ATOM 1776 C CA . MET A 1 213 ? -14.125 2.357 -10.0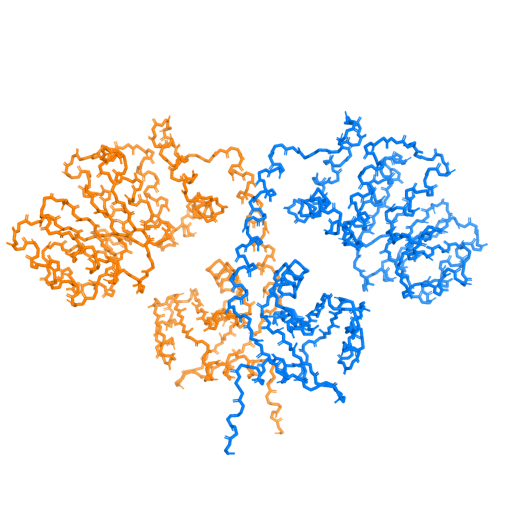39 1 97.56 213 MET A CA 1
ATOM 1777 C C . MET A 1 213 ? -15.547 2.117 -10.531 1 97.56 213 MET A C 1
ATOM 1779 O O . MET A 1 213 ? -15.758 1.611 -11.633 1 97.56 213 MET A O 1
ATOM 1783 N N . ILE A 1 214 ? -16.516 2.525 -9.719 1 96.94 214 ILE A N 1
ATOM 1784 C CA . ILE A 1 214 ? -17.922 2.445 -10.07 1 96.94 214 ILE A CA 1
ATOM 1785 C C . ILE A 1 214 ? -18.469 3.848 -10.336 1 96.94 214 ILE A C 1
ATOM 1787 O O . ILE A 1 214 ? -18.359 4.738 -9.492 1 96.94 214 ILE A O 1
ATOM 1791 N N . LYS A 1 215 ? -19 4.027 -11.5 1 96.31 215 LYS A N 1
ATOM 1792 C CA . LYS A 1 215 ? -19.641 5.301 -11.812 1 96.31 215 LYS A CA 1
ATOM 1793 C C . LYS A 1 215 ? -21.094 5.309 -11.375 1 96.31 215 LYS A C 1
ATOM 1795 O O . LYS A 1 215 ? -21.844 4.359 -11.648 1 96.31 215 LYS A O 1
ATOM 1800 N N . GLU A 1 216 ? -21.453 6.355 -10.633 1 94.94 216 GLU A N 1
ATOM 1801 C CA . GLU A 1 216 ? -22.797 6.43 -10.078 1 94.94 216 GLU A CA 1
ATOM 1802 C C . GLU A 1 216 ? -23.359 7.848 -10.18 1 94.94 216 GLU A C 1
ATOM 1804 O O . GLU A 1 216 ? -22.625 8.828 -10.078 1 94.94 216 GLU A O 1
ATOM 1809 N N . GLN A 1 217 ? -24.672 7.895 -10.406 1 95 217 GLN A N 1
ATOM 1810 C CA . GLN A 1 217 ? -25.391 9.156 -10.273 1 95 217 GLN A CA 1
ATOM 1811 C C . GLN A 1 217 ? -25.906 9.352 -8.852 1 95 217 GLN A C 1
ATOM 1813 O O . GLN A 1 217 ? -26.75 8.586 -8.383 1 95 217 GLN A O 1
ATOM 1818 N N . LEU A 1 218 ? -25.328 10.352 -8.227 1 94.38 218 LEU A N 1
ATOM 1819 C CA . LEU A 1 218 ? -25.672 10.586 -6.828 1 94.38 218 LEU A CA 1
ATOM 1820 C C . LEU A 1 218 ? -26.438 11.898 -6.68 1 94.38 218 LEU A C 1
ATOM 1822 O O . LEU A 1 218 ? -26.125 12.891 -7.336 1 94.38 218 LEU A O 1
ATOM 1826 N N . GLU A 1 219 ? -27.453 11.781 -5.848 1 92.88 219 GLU A N 1
ATOM 1827 C CA . GLU A 1 219 ? -28.156 13 -5.465 1 92.88 219 GLU A CA 1
ATOM 1828 C C . GLU A 1 219 ? -27.688 13.508 -4.105 1 92.88 219 GLU A C 1
ATOM 1830 O O . GLU A 1 219 ? -27.891 12.844 -3.086 1 92.88 219 GLU A O 1
ATOM 1835 N N . ILE A 1 220 ? -27.094 14.633 -4.113 1 92.44 220 ILE A N 1
ATOM 1836 C CA . ILE A 1 220 ? -26.641 15.266 -2.883 1 92.44 220 ILE A CA 1
ATOM 1837 C C . ILE A 1 220 ? -27.281 16.656 -2.748 1 92.44 220 ILE A C 1
ATOM 1839 O O . ILE A 1 220 ? -26.969 17.562 -3.512 1 92.44 220 ILE A O 1
ATOM 1843 N N . GLY A 1 221 ? -28.094 16.719 -1.732 1 88.69 221 GLY A N 1
ATOM 1844 C CA . GLY A 1 221 ? -28.938 17.906 -1.686 1 88.69 221 GLY A CA 1
ATOM 1845 C C . GLY A 1 221 ? -29.891 18.016 -2.855 1 88.69 221 GLY A C 1
ATOM 1846 O O . GLY A 1 221 ? -30.656 17.078 -3.123 1 88.69 221 GLY A O 1
ATOM 1847 N N . GLU A 1 222 ? -29.781 19.125 -3.605 1 91.12 222 GLU A N 1
ATOM 1848 C CA . GLU A 1 222 ? -30.672 19.344 -4.742 1 91.12 222 GLU A CA 1
ATOM 1849 C C . GLU A 1 222 ? -29.922 19.172 -6.066 1 91.12 222 GLU A C 1
ATOM 1851 O O . GLU A 1 222 ? -30.422 19.562 -7.121 1 91.12 222 GLU A O 1
ATOM 1856 N N . THR A 1 223 ? -28.812 18.609 -5.961 1 94.5 223 THR A N 1
ATOM 1857 C CA . THR A 1 223 ? -27.969 18.516 -7.156 1 94.5 223 THR A CA 1
ATOM 1858 C C . THR A 1 223 ? -27.641 17.062 -7.473 1 94.5 223 THR A C 1
ATOM 1860 O O . THR A 1 223 ? -27.359 16.266 -6.566 1 94.5 223 THR A O 1
ATOM 1863 N N . GLN A 1 224 ? -27.672 16.766 -8.773 1 95.69 224 GLN A N 1
ATOM 1864 C CA . GLN A 1 224 ? -27.25 15.453 -9.25 1 95.69 224 GLN A CA 1
ATOM 1865 C C . GLN A 1 224 ? -25.797 15.484 -9.711 1 95.69 224 GLN A C 1
ATOM 1867 O O . GLN A 1 224 ? -25.391 16.375 -10.453 1 95.69 224 GLN A O 1
ATOM 1872 N N . TYR A 1 225 ? -25.047 14.539 -9.234 1 96.88 225 TYR A N 1
ATOM 1873 C CA . TYR A 1 225 ? -23.625 14.453 -9.594 1 96.88 225 TYR A CA 1
ATOM 1874 C C . TYR A 1 225 ? -23.312 13.109 -10.242 1 96.88 225 TYR A C 1
ATOM 1876 O O . TYR A 1 225 ? -23.875 12.078 -9.852 1 96.88 225 TYR A O 1
ATOM 1884 N N . THR A 1 226 ? -22.453 13.133 -11.219 1 97.56 226 THR A N 1
ATOM 1885 C CA . THR A 1 226 ? -21.797 11.922 -11.672 1 97.56 226 THR A CA 1
ATOM 1886 C C . THR A 1 226 ? -20.531 11.664 -10.859 1 97.56 226 THR A C 1
ATOM 1888 O O . THR A 1 226 ? -19.531 12.375 -11.008 1 97.56 226 THR A O 1
ATOM 1891 N N . ALA A 1 227 ? -20.562 10.625 -10.07 1 97.62 227 ALA A N 1
ATOM 1892 C CA . ALA A 1 227 ? -19.453 10.383 -9.156 1 97.62 227 ALA A CA 1
ATOM 1893 C C . ALA A 1 227 ? -18.75 9.062 -9.492 1 97.62 227 ALA A C 1
ATOM 1895 O O . ALA A 1 227 ? -19.406 8.109 -9.938 1 97.62 227 ALA A O 1
ATOM 1896 N N . GLY A 1 228 ? -17.438 9.055 -9.43 1 98.19 228 GLY A N 1
ATOM 1897 C CA . GLY A 1 228 ? -16.688 7.805 -9.383 1 98.19 228 GLY A CA 1
ATOM 1898 C C . GLY A 1 228 ? -16.406 7.332 -7.969 1 98.19 228 GLY A C 1
ATOM 1899 O O . GLY A 1 228 ? -15.875 8.094 -7.152 1 98.19 228 GLY A O 1
ATOM 1900 N N . ILE A 1 229 ? -16.828 6.145 -7.668 1 98.25 229 ILE A N 1
ATOM 1901 C CA . ILE A 1 229 ? -16.609 5.574 -6.34 1 98.25 229 ILE A CA 1
ATOM 1902 C C . ILE A 1 229 ? -15.508 4.523 -6.398 1 98.25 229 ILE A C 1
ATOM 1904 O O . ILE A 1 229 ? -15.57 3.588 -7.199 1 98.25 229 ILE A O 1
ATOM 1908 N N . VAL A 1 230 ? -14.523 4.711 -5.594 1 98.44 230 VAL A N 1
ATOM 1909 C CA . VAL A 1 230 ? -13.422 3.76 -5.574 1 98.44 230 VAL A CA 1
ATOM 1910 C C . VAL A 1 230 ? -13 3.484 -4.129 1 98.44 230 VAL A C 1
ATOM 1912 O O . VAL A 1 230 ? -12.93 4.402 -3.312 1 98.44 230 VAL A O 1
ATOM 1915 N N . PHE A 1 231 ? -12.836 2.221 -3.795 1 98.31 231 PHE A N 1
ATOM 1916 C CA . PHE A 1 231 ? -12.273 1.841 -2.502 1 98.31 231 PHE A CA 1
ATOM 1917 C C . PHE A 1 231 ? -10.758 1.874 -2.537 1 98.31 231 PHE A C 1
ATOM 1919 O O . PHE A 1 231 ? -10.133 1.186 -3.348 1 98.31 231 PHE A O 1
ATOM 1926 N N . ALA A 1 232 ? -10.203 2.762 -1.729 1 97.94 232 ALA A N 1
ATOM 1927 C CA . ALA A 1 232 ? -8.758 2.957 -1.793 1 97.94 232 ALA A CA 1
ATOM 1928 C C . ALA A 1 232 ? -8.195 3.361 -0.433 1 97.94 232 ALA A C 1
ATOM 1930 O O . ALA A 1 232 ? -8.703 4.289 0.203 1 97.94 232 ALA A O 1
ATOM 1931 N N . GLU A 1 233 ? -7.117 2.66 -0.074 1 95.88 233 GLU A N 1
ATOM 1932 C CA . GLU A 1 233 ? -6.453 2.969 1.189 1 95.88 233 GLU A CA 1
ATOM 1933 C C . GLU A 1 233 ? -5.207 3.816 0.965 1 95.88 233 GLU A C 1
ATOM 1935 O O . GLU A 1 233 ? -4.699 4.445 1.896 1 95.88 233 GLU A O 1
ATOM 1940 N N . ASN A 1 234 ? -4.77 3.785 -0.309 1 94.44 234 ASN A N 1
ATOM 1941 C CA . ASN A 1 234 ? -3.467 4.379 -0.58 1 94.44 234 ASN A CA 1
ATOM 1942 C C . ASN A 1 234 ? -3.547 5.43 -1.686 1 94.44 234 ASN A C 1
ATOM 1944 O O . ASN A 1 234 ? -4.48 5.418 -2.49 1 94.44 234 ASN A O 1
ATOM 1948 N N . TYR A 1 235 ? -2.613 6.363 -1.654 1 95.06 235 TYR A N 1
ATOM 1949 C CA . TYR A 1 235 ? -2.34 7.309 -2.734 1 95.06 235 TYR A CA 1
ATOM 1950 C C . TYR A 1 235 ? -3.605 8.055 -3.137 1 95.06 235 TYR A C 1
ATOM 1952 O O . TYR A 1 235 ? -3.908 8.18 -4.324 1 95.06 235 TYR A O 1
ATOM 1960 N N . GLN A 1 236 ? -4.336 8.492 -2.152 1 94.31 236 GLN A N 1
ATOM 1961 C CA . GLN A 1 236 ? -5.648 9.07 -2.41 1 94.31 236 GLN A CA 1
ATOM 1962 C C . GLN A 1 236 ? -5.539 10.32 -3.273 1 94.31 236 GLN A C 1
ATOM 1964 O O . GLN A 1 236 ? -6.352 10.539 -4.176 1 94.31 236 GLN A O 1
ATOM 1969 N N . SER A 1 237 ? -4.535 11.117 -2.994 1 91.5 237 SER A N 1
ATOM 1970 C CA . SER A 1 237 ? -4.379 12.352 -3.75 1 91.5 237 SER A CA 1
ATOM 1971 C C . SER A 1 237 ? -4.055 12.07 -5.215 1 91.5 237 SER A C 1
ATOM 1973 O O . SER A 1 237 ? -4.707 12.609 -6.113 1 91.5 237 SER A O 1
ATOM 1975 N N . GLU A 1 238 ? -3.059 11.211 -5.484 1 93.81 238 GLU A N 1
ATOM 1976 C CA . GLU A 1 238 ? -2.65 10.875 -6.844 1 93.81 238 GLU A CA 1
ATOM 1977 C C . GLU A 1 238 ? -3.754 10.117 -7.578 1 93.81 238 GLU A C 1
ATOM 1979 O O . GLU A 1 238 ? -4.039 10.398 -8.742 1 93.81 238 GLU A O 1
ATOM 1984 N N . LEU A 1 239 ? -4.348 9.188 -6.871 1 97.69 239 LEU A N 1
ATOM 1985 C CA . LEU A 1 239 ? -5.402 8.367 -7.457 1 97.69 239 LEU A CA 1
ATOM 1986 C C . LEU A 1 239 ? -6.605 9.219 -7.836 1 97.69 239 LEU A C 1
ATOM 1988 O O . LEU A 1 239 ? -7.082 9.156 -8.969 1 97.69 239 LEU A O 1
ATOM 1992 N N . GLY A 1 240 ? -7.086 10.039 -6.879 1 97.44 240 GLY A N 1
A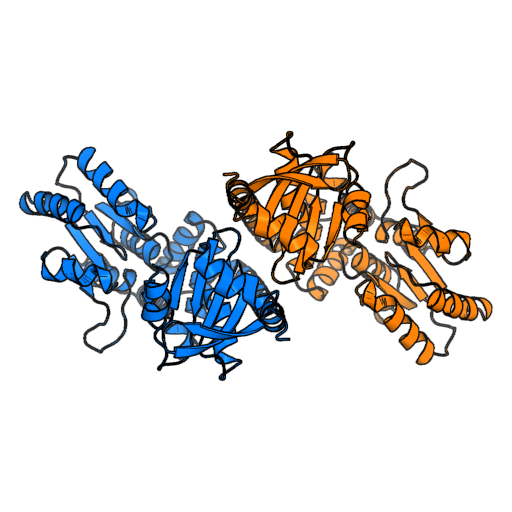TOM 1993 C CA . GLY A 1 240 ? -8.234 10.891 -7.148 1 97.44 240 GLY A CA 1
ATOM 1994 C C . GLY A 1 240 ? -8.016 11.82 -8.336 1 97.44 240 GLY A C 1
ATOM 1995 O O . GLY A 1 240 ? -8.891 11.953 -9.188 1 97.44 240 GLY A O 1
ATOM 1996 N N . ASN A 1 241 ? -6.887 12.422 -8.391 1 94 241 ASN A N 1
ATOM 1997 C CA . ASN A 1 241 ? -6.57 13.32 -9.5 1 94 241 ASN A CA 1
ATOM 1998 C C . ASN A 1 241 ? -6.535 12.578 -10.828 1 94 241 ASN A C 1
ATOM 2000 O O . ASN A 1 241 ? -7.121 13.031 -11.812 1 94 241 ASN A O 1
ATOM 2004 N N . ALA A 1 242 ? -5.84 11.469 -10.867 1 96.12 242 ALA A N 1
ATOM 2005 C CA . ALA A 1 242 ? -5.695 10.695 -12.094 1 96.12 242 ALA A CA 1
ATOM 2006 C C . ALA A 1 242 ? -7.059 10.266 -12.633 1 96.12 242 ALA A C 1
ATOM 2008 O O . ALA A 1 242 ? -7.324 10.383 -13.836 1 96.12 242 ALA A O 1
ATOM 2009 N N . LEU A 1 243 ? -7.941 9.82 -11.742 1 97.88 243 LEU A N 1
ATOM 2010 C CA . LEU A 1 243 ? -9.25 9.328 -12.164 1 97.88 243 LEU A CA 1
ATOM 2011 C C . LEU A 1 243 ? -10.102 10.469 -12.711 1 97.88 243 LEU A C 1
ATOM 2013 O O . LEU A 1 243 ? -10.797 10.297 -13.719 1 97.88 243 LEU A O 1
ATOM 2017 N N . CYS A 1 244 ? -10.031 11.609 -12.07 1 96.06 244 CYS A N 1
ATOM 2018 C CA . CYS A 1 244 ? -10.828 12.758 -12.492 1 96.06 244 CYS A CA 1
ATOM 2019 C C . CYS A 1 244 ? -10.336 13.297 -13.828 1 96.06 244 CYS A C 1
ATOM 2021 O O . CYS A 1 244 ? -11.133 13.734 -14.656 1 96.06 244 CYS A O 1
ATOM 2023 N N . VAL A 1 245 ? -9.07 13.289 -14.023 1 93.81 245 VAL A N 1
ATOM 2024 C CA . VAL A 1 245 ? -8.484 13.789 -15.258 1 93.81 245 VAL A CA 1
ATOM 2025 C C . VAL A 1 245 ? -8.773 12.812 -16.406 1 93.81 245 VAL A C 1
ATOM 2027 O O . VAL A 1 245 ? -9.055 13.234 -17.531 1 93.81 245 VAL A O 1
ATOM 2030 N N . ASP A 1 246 ? -8.727 11.555 -16.141 1 94.88 246 ASP A N 1
ATOM 2031 C CA . ASP A 1 246 ? -8.922 10.508 -17.156 1 94.88 246 ASP A CA 1
ATOM 2032 C C . ASP A 1 246 ? -10.367 10.469 -17.625 1 94.88 246 ASP A C 1
ATOM 2034 O O . ASP A 1 246 ? -10.641 10.117 -18.781 1 94.88 246 ASP A O 1
ATOM 2038 N N . ASP A 1 247 ? -11.305 10.766 -16.75 1 95.38 247 ASP A N 1
ATOM 2039 C CA . ASP A 1 247 ? -12.734 10.734 -17.078 1 95.38 247 ASP A CA 1
ATOM 2040 C C . ASP A 1 247 ? -13.383 12.086 -16.812 1 95.38 247 ASP A C 1
ATOM 2042 O O . ASP A 1 247 ? -13.891 12.336 -15.711 1 95.38 247 ASP A O 1
ATOM 2046 N N . GLU A 1 248 ? -13.562 12.828 -17.828 1 92.5 248 GLU A N 1
ATOM 2047 C CA . GLU A 1 248 ? -14.031 14.211 -17.719 1 92.5 248 GLU A CA 1
ATOM 2048 C C . GLU A 1 248 ? -15.523 14.258 -17.406 1 92.5 248 GLU A C 1
ATOM 2050 O O . GLU A 1 248 ? -16.047 15.312 -17.031 1 92.5 248 GLU A O 1
ATOM 2055 N N . GLU A 1 249 ? -16.156 13.156 -17.5 1 95.06 249 GLU A N 1
ATOM 2056 C CA . GLU A 1 249 ? -17.578 13.117 -17.203 1 95.06 249 GLU A CA 1
ATOM 2057 C C . GLU A 1 249 ? -17.828 13.117 -15.703 1 95.06 249 GLU A C 1
ATOM 2059 O O . GLU A 1 249 ? -18.938 13.414 -15.258 1 95.06 249 GLU A O 1
ATOM 2064 N N . LEU A 1 250 ? -16.875 12.797 -14.969 1 97.44 250 LEU A N 1
ATOM 2065 C CA . LEU A 1 250 ? -17.016 12.727 -13.516 1 97.44 250 LEU A CA 1
ATOM 2066 C C . LEU A 1 250 ? -17.031 14.125 -12.906 1 97.44 250 LEU A C 1
ATOM 2068 O O . LEU A 1 250 ? -16.188 14.961 -13.219 1 97.44 250 LEU A O 1
ATOM 2072 N N . ASP A 1 251 ? -18 14.359 -12.086 1 98.06 251 ASP A N 1
ATOM 2073 C CA . ASP A 1 251 ? -17.984 15.578 -11.273 1 98.06 251 ASP A CA 1
ATOM 2074 C C . ASP A 1 251 ? -16.953 15.484 -10.156 1 98.06 251 ASP A C 1
ATOM 2076 O O . ASP A 1 251 ? -16.25 16.453 -9.875 1 98.06 251 ASP A O 1
ATOM 2080 N N . PHE A 1 252 ? -16.891 14.359 -9.555 1 98.31 252 PHE A N 1
ATOM 2081 C CA . PHE A 1 252 ? -15.883 14.117 -8.516 1 98.31 252 PHE A CA 1
ATOM 2082 C C . PHE A 1 252 ? -15.688 12.617 -8.289 1 98.31 252 PHE A C 1
ATOM 2084 O O . PHE A 1 252 ? -16.438 11.805 -8.836 1 98.31 252 PHE A O 1
ATOM 2091 N N . VAL A 1 253 ? -14.641 12.289 -7.602 1 98.5 253 VAL A N 1
ATOM 2092 C CA . VAL A 1 253 ? -14.383 10.914 -7.191 1 98.5 253 VAL A CA 1
ATOM 2093 C C . VAL A 1 253 ? -14.43 10.805 -5.672 1 98.5 253 VAL A C 1
ATOM 2095 O O . VAL A 1 253 ? -13.945 11.688 -4.965 1 98.5 253 VAL A O 1
ATOM 2098 N N . ALA A 1 254 ? -15.109 9.82 -5.203 1 98.44 254 ALA A N 1
ATOM 2099 C CA . ALA A 1 254 ? -15.117 9.469 -3.785 1 98.44 254 ALA A CA 1
ATOM 2100 C C . ALA A 1 254 ? -14.172 8.305 -3.498 1 98.44 254 ALA A C 1
ATOM 2102 O O . ALA A 1 254 ? -14.336 7.219 -4.051 1 98.44 254 ALA A O 1
ATOM 2103 N N . LEU A 1 255 ? -13.164 8.586 -2.754 1 98.62 255 LEU A N 1
ATOM 2104 C CA . LEU A 1 255 ? -12.203 7.578 -2.326 1 98.62 255 LEU A CA 1
ATOM 2105 C C . LEU A 1 255 ? -12.523 7.078 -0.923 1 98.62 255 LEU A C 1
ATOM 2107 O O . LEU A 1 255 ? -12.406 7.824 0.051 1 98.62 255 LEU A O 1
ATOM 2111 N N . ILE A 1 256 ? -12.852 5.812 -0.818 1 98.44 256 ILE A N 1
ATOM 2112 C CA . ILE A 1 256 ? -13.383 5.297 0.437 1 98.44 256 ILE A CA 1
ATOM 2113 C C . ILE A 1 256 ? -12.344 4.414 1.118 1 98.44 256 ILE A C 1
ATOM 2115 O O . ILE A 1 256 ? -11.883 3.422 0.543 1 98.44 256 ILE A O 1
ATOM 2119 N N . ASP A 1 257 ? -11.969 4.785 2.242 1 97.75 257 ASP A N 1
ATOM 2120 C CA . ASP A 1 257 ? -11.156 3.965 3.137 1 97.75 257 ASP A CA 1
ATOM 2121 C C . ASP A 1 257 ? -12.023 3.301 4.207 1 97.75 257 ASP A C 1
ATOM 2123 O O . ASP A 1 257 ? -12.391 3.938 5.195 1 97.75 257 ASP A O 1
ATOM 2127 N N . MET A 1 258 ? -12.297 2.064 4.035 1 96.94 258 MET A N 1
ATOM 2128 C CA . MET A 1 258 ? -13.211 1.344 4.922 1 96.94 258 MET A CA 1
ATOM 2129 C C . MET A 1 258 ? -12.602 1.174 6.309 1 96.94 258 MET A C 1
ATOM 2131 O O . MET A 1 258 ? -13.305 1.266 7.316 1 96.94 258 MET A O 1
ATOM 2135 N N . GLY A 1 259 ? -11.352 0.953 6.348 1 95.94 259 GLY A N 1
ATOM 2136 C CA . GLY A 1 259 ? -10.68 0.74 7.617 1 95.94 259 GLY A CA 1
ATOM 2137 C C . GLY A 1 259 ? -10.664 1.975 8.5 1 95.94 259 GLY A C 1
ATOM 2138 O O . GLY A 1 259 ? -10.969 1.897 9.688 1 95.94 259 GLY A O 1
ATOM 2139 N N . LYS A 1 260 ? -10.336 3.111 7.953 1 95.69 260 LYS A N 1
ATOM 2140 C CA . LYS A 1 260 ? -10.281 4.367 8.695 1 95.69 260 LYS A CA 1
ATOM 2141 C C . LYS A 1 260 ? -11.664 5.008 8.789 1 95.69 260 LYS A C 1
ATOM 2143 O O . LYS A 1 260 ? -11.836 6.02 9.477 1 95.69 260 LYS A O 1
ATOM 2148 N N . ARG A 1 261 ? -12.602 4.484 8.125 1 96.31 261 ARG A N 1
ATOM 2149 C CA . ARG A 1 261 ? -13.969 5 8.094 1 96.31 261 ARG A CA 1
ATOM 2150 C C . ARG A 1 261 ? -13.992 6.453 7.629 1 96.31 261 ARG A C 1
ATOM 2152 O O . ARG A 1 261 ? -14.586 7.312 8.289 1 96.31 261 ARG A O 1
ATOM 2159 N N . ARG A 1 262 ? -13.375 6.652 6.465 1 97.44 262 ARG A N 1
ATOM 2160 C CA . ARG A 1 262 ? -13.273 8 5.914 1 97.44 262 ARG A CA 1
ATOM 2161 C C . ARG A 1 262 ? -13.531 7.996 4.41 1 97.44 262 ARG A C 1
ATOM 2163 O O . ARG A 1 262 ? -13.242 7.012 3.727 1 97.44 262 ARG A O 1
ATOM 2170 N N . ILE A 1 263 ? -14.078 9.031 3.943 1 98.25 263 ILE A N 1
ATOM 2171 C CA . ILE A 1 263 ? -14.258 9.266 2.516 1 98.25 263 ILE A CA 1
ATOM 2172 C C . ILE A 1 263 ? -13.516 10.531 2.102 1 98.25 263 ILE A C 1
ATOM 2174 O O . ILE A 1 263 ? -13.664 11.578 2.73 1 98.25 263 ILE A O 1
ATOM 2178 N N . GLY A 1 264 ? -12.641 10.391 1.097 1 98 264 GLY A N 1
ATOM 2179 C CA . GLY A 1 264 ? -12.047 11.547 0.448 1 98 264 GLY A CA 1
ATOM 2180 C C . GLY A 1 264 ? -12.688 11.891 -0.883 1 98 264 GLY A C 1
ATOM 2181 O O . GLY A 1 264 ? -13.031 10.992 -1.657 1 98 264 GLY A O 1
ATOM 2182 N N . PHE A 1 265 ? -12.898 13.141 -1.087 1 98.25 265 PHE A N 1
ATOM 2183 C CA . PHE A 1 265 ? -13.43 13.602 -2.359 1 98.25 265 PHE A CA 1
ATOM 2184 C C . PHE A 1 265 ? -12.375 14.367 -3.148 1 98.25 265 PHE A C 1
ATOM 2186 O O . PHE A 1 265 ? -11.609 15.148 -2.576 1 98.25 265 PHE A O 1
ATOM 2193 N N . ARG A 1 266 ? -12.281 14.117 -4.422 1 97.62 266 ARG A N 1
ATOM 2194 C CA . ARG A 1 266 ? -11.383 14.844 -5.32 1 97.62 266 ARG A CA 1
ATOM 2195 C C . ARG A 1 266 ? -12.109 15.258 -6.602 1 97.62 266 ARG A C 1
ATOM 2197 O O . ARG A 1 266 ? -12.992 14.539 -7.074 1 97.62 266 ARG A O 1
ATOM 2204 N N . THR A 1 267 ? -11.789 16.406 -7.16 1 97.25 267 THR A N 1
ATOM 2205 C CA . THR A 1 267 ? -12.32 16.828 -8.453 1 97.25 267 THR A CA 1
ATOM 2206 C C . THR A 1 267 ? -11.281 17.641 -9.227 1 97.25 267 THR A C 1
ATOM 2208 O O . THR A 1 267 ? -10.406 18.266 -8.625 1 97.25 267 THR A O 1
ATOM 2211 N N . ALA A 1 268 ? -11.328 17.547 -10.508 1 92.12 268 ALA A N 1
ATOM 2212 C CA . ALA A 1 268 ? -10.523 18.391 -11.383 1 92.12 268 ALA A CA 1
ATOM 2213 C C . ALA A 1 268 ? -11.359 19.516 -11.984 1 92.12 268 ALA A C 1
ATOM 2215 O O . ALA A 1 268 ? -10.844 20.359 -12.719 1 92.12 268 ALA A O 1
ATOM 2216 N N . ARG A 1 269 ? -12.625 19.5 -11.594 1 93.5 269 ARG A N 1
ATOM 2217 C CA . ARG A 1 269 ? -13.539 20.484 -12.172 1 93.5 269 ARG A CA 1
ATOM 2218 C C . ARG A 1 269 ? -13.57 21.766 -11.344 1 93.5 269 ARG A C 1
ATOM 2220 O O . ARG A 1 269 ? -13.516 21.703 -10.117 1 93.5 269 ARG A O 1
ATOM 2227 N N . ASP A 1 270 ? -13.773 22.828 -12.031 1 90.94 270 ASP A N 1
ATOM 2228 C CA . ASP A 1 270 ? -13.797 24.109 -11.352 1 90.94 270 ASP A CA 1
ATOM 2229 C C . ASP A 1 270 ? -15.203 24.453 -10.859 1 90.94 270 ASP A C 1
ATOM 2231 O O . ASP A 1 270 ? -15.375 25.266 -9.961 1 90.94 270 ASP A O 1
ATOM 2235 N N . ASN A 1 271 ? -16.125 23.844 -11.414 1 92.81 271 ASN A N 1
ATOM 2236 C CA . ASN A 1 271 ? -17.5 24.203 -11.086 1 92.81 271 ASN A CA 1
ATOM 2237 C C . ASN A 1 271 ? -18.078 23.312 -9.992 1 92.81 271 ASN A C 1
ATOM 2239 O O . ASN A 1 271 ? -19.281 23.328 -9.734 1 92.81 271 ASN A O 1
ATOM 2243 N N . VAL A 1 272 ? -17.281 22.438 -9.422 1 94.94 272 VAL A N 1
ATOM 2244 C CA . VAL A 1 272 ? -17.688 21.594 -8.305 1 94.94 272 VAL A CA 1
ATOM 2245 C C . VAL A 1 272 ? -16.953 22.016 -7.043 1 94.94 272 VAL A C 1
ATOM 2247 O O . VAL A 1 272 ? -15.719 22.172 -7.051 1 94.94 272 VAL A O 1
ATOM 2250 N N . ASN A 1 273 ? -17.672 22.25 -6.023 1 94.81 273 ASN A N 1
ATOM 2251 C CA . ASN A 1 273 ? -17.094 22.625 -4.73 1 94.81 273 ASN A CA 1
ATOM 2252 C C . ASN A 1 273 ? -17.234 21.484 -3.719 1 94.81 273 ASN A C 1
ATOM 2254 O O . ASN A 1 273 ? -18.297 21.312 -3.117 1 94.81 273 ASN A O 1
ATOM 2258 N N . LEU A 1 274 ? -16.188 20.828 -3.445 1 96.12 274 LEU A N 1
ATOM 2259 C CA . LEU A 1 274 ? -16.219 19.625 -2.621 1 96.12 274 LEU A CA 1
ATOM 2260 C C . LEU A 1 274 ? -16.375 19.969 -1.146 1 96.12 274 LEU A C 1
ATOM 2262 O O . LEU A 1 274 ? -16.797 19.141 -0.342 1 96.12 274 LEU A O 1
ATOM 2266 N N . SER A 1 275 ? -15.961 21.219 -0.801 1 93.25 275 SER A N 1
ATOM 2267 C CA . SER A 1 275 ? -16.172 21.641 0.58 1 93.25 275 SER A CA 1
ATOM 2268 C C . SER A 1 275 ? -17.656 21.656 0.932 1 93.25 275 SER A C 1
ATOM 2270 O O . SER A 1 275 ? -18.031 21.281 2.043 1 93.25 275 SER A O 1
ATOM 2272 N N . GLU A 1 276 ? -18.422 22.031 0.021 1 93.62 276 GLU A N 1
ATOM 2273 C CA . GLU A 1 276 ? -19.875 22.078 0.221 1 93.62 276 GLU A CA 1
ATOM 2274 C C . GLU A 1 276 ? -20.453 20.672 0.285 1 93.62 276 GLU A C 1
ATOM 2276 O O . GLU A 1 276 ? -21.344 20.391 1.095 1 93.62 276 GLU A O 1
ATOM 2281 N N . ILE A 1 277 ? -19.984 19.859 -0.511 1 95.25 277 ILE A N 1
ATOM 2282 C CA . ILE A 1 277 ? -20.438 18.469 -0.529 1 95.25 277 ILE A CA 1
ATOM 2283 C C . ILE A 1 277 ? -20.094 17.797 0.791 1 95.25 277 ILE A C 1
ATOM 2285 O O . ILE A 1 277 ? -20.953 17.172 1.43 1 95.25 277 ILE A O 1
ATOM 2289 N N . ALA A 1 278 ? -18.875 17.938 1.196 1 96.56 278 ALA A N 1
ATOM 2290 C CA . ALA A 1 278 ? -18.406 17.328 2.443 1 96.56 278 ALA A CA 1
ATOM 2291 C C . ALA A 1 278 ? -19.188 17.875 3.639 1 96.56 278 ALA A C 1
ATOM 2293 O O . ALA A 1 278 ? -19.469 17.141 4.59 1 96.56 278 ALA A O 1
ATOM 2294 N N . ALA A 1 279 ? -19.5 19.125 3.59 1 93.75 279 ALA A N 1
ATOM 2295 C CA . ALA A 1 279 ? -20.203 19.781 4.691 1 93.75 279 ALA A CA 1
ATOM 2296 C C . ALA A 1 279 ? -21.562 19.156 4.93 1 93.75 279 ALA A C 1
ATOM 2298 O O . ALA A 1 279 ? -22.047 19.094 6.066 1 93.75 279 ALA A O 1
ATOM 2299 N N . ARG A 1 280 ? -22.156 18.656 3.945 1 94.81 280 ARG A N 1
ATOM 2300 C CA . ARG A 1 280 ? -23.453 18 4.066 1 94.81 280 ARG A CA 1
ATOM 2301 C C . ARG A 1 280 ? -23.359 16.734 4.898 1 94.81 280 ARG A C 1
ATOM 2303 O O . ARG A 1 280 ? -24.359 16.234 5.402 1 94.81 280 ARG A O 1
ATOM 2310 N N . PHE A 1 281 ? -22.172 16.234 5.004 1 96.31 281 PHE A N 1
ATOM 2311 C CA . PHE A 1 281 ? -21.938 15.016 5.758 1 96.31 281 PHE A CA 1
ATOM 2312 C C . PHE A 1 281 ? -21.062 15.281 6.969 1 96.31 281 PHE A C 1
ATOM 2314 O O . PHE A 1 281 ? -20.281 14.406 7.383 1 96.31 281 PHE A O 1
ATOM 2321 N N . ASP A 1 282 ? -21.016 16.516 7.398 1 93.62 282 ASP A N 1
ATOM 2322 C CA . ASP A 1 282 ? -20.281 16.953 8.586 1 93.62 282 ASP A CA 1
ATOM 2323 C C . ASP A 1 282 ? -18.781 16.875 8.367 1 93.62 282 ASP A C 1
ATOM 2325 O O . ASP A 1 282 ? -18.031 16.578 9.297 1 93.62 282 ASP A O 1
ATOM 2329 N N . GLY A 1 283 ? -18.453 16.953 7.117 1 94.38 283 GLY A N 1
ATOM 2330 C CA . GLY A 1 283 ? -17.047 17.016 6.762 1 94.38 283 GLY A CA 1
ATOM 2331 C C . GLY A 1 283 ? -16.578 18.406 6.367 1 94.38 283 GLY A C 1
ATOM 2332 O O . GLY A 1 283 ? -17.156 19.406 6.805 1 94.38 283 GLY A O 1
ATOM 2333 N N . GLY A 1 284 ? -15.461 18.422 5.68 1 90 284 GLY A N 1
ATOM 2334 C CA . GLY A 1 284 ? -14.891 19.688 5.238 1 90 284 GLY A CA 1
ATOM 2335 C C . GLY A 1 284 ? -13.656 19.516 4.383 1 90 284 GLY A C 1
ATOM 2336 O O . GLY A 1 284 ? -13.32 18.406 3.973 1 90 284 GLY A O 1
ATOM 2337 N N . GLY A 1 285 ? -13.094 20.688 3.99 1 87.44 285 GLY A N 1
ATOM 2338 C CA . GLY A 1 285 ? -11.906 20.703 3.158 1 87.44 285 GLY A CA 1
ATOM 2339 C C . GLY A 1 285 ? -11.875 21.844 2.168 1 87.44 285 GLY A C 1
ATOM 2340 O O . GLY A 1 285 ? -12.375 22.938 2.461 1 87.44 285 GLY A O 1
ATOM 2341 N N . HIS A 1 286 ? -11.18 21.547 1.094 1 85.75 286 HIS A N 1
ATOM 2342 C CA . HIS A 1 286 ? -11.023 22.547 0.039 1 85.75 286 HIS A CA 1
ATOM 2343 C C . HIS A 1 286 ? -11.945 22.25 -1.138 1 85.75 286 HIS A C 1
ATOM 2345 O O . HIS A 1 286 ? -12.484 21.141 -1.246 1 85.75 286 HIS A O 1
ATOM 2351 N N . PRO A 1 287 ? -12.117 23.203 -1.954 1 89.44 287 PRO A N 1
ATOM 2352 C CA . PRO A 1 287 ? -13.008 23.016 -3.098 1 89.44 287 PRO A CA 1
ATOM 2353 C C . PRO A 1 287 ? -12.602 21.844 -3.986 1 89.44 287 PRO A C 1
ATOM 2355 O O . PRO A 1 287 ? -13.461 21.203 -4.602 1 89.44 287 PRO A O 1
ATOM 2358 N N . LYS A 1 288 ? -11.367 21.547 -4.07 1 92.06 288 LYS A N 1
ATOM 2359 C CA . LYS A 1 288 ? -10.938 20.484 -4.98 1 92.06 288 LYS A CA 1
ATOM 2360 C C . LYS A 1 288 ? -10.547 19.219 -4.215 1 92.06 288 LYS A C 1
ATOM 2362 O O . LYS A 1 288 ? -10.234 18.203 -4.82 1 92.06 288 LYS A O 1
ATOM 2367 N N . ALA A 1 289 ? -10.492 19.328 -2.918 1 93.25 289 ALA A N 1
ATOM 2368 C CA . ALA A 1 289 ? -10.125 18.219 -2.049 1 93.25 289 ALA A CA 1
ATOM 2369 C C . ALA A 1 289 ? -10.789 18.328 -0.682 1 93.25 289 ALA A C 1
ATOM 2371 O O . ALA A 1 289 ? -10.5 19.266 0.073 1 93.25 289 ALA A O 1
ATOM 2372 N N . ALA A 1 290 ? -11.695 17.422 -0.406 1 95.25 290 ALA A N 1
ATOM 2373 C CA . ALA A 1 290 ? -12.422 17.438 0.863 1 95.25 290 ALA A CA 1
ATOM 2374 C C . ALA A 1 290 ? -12.68 16.016 1.359 1 95.25 290 ALA A C 1
ATOM 2376 O O . ALA A 1 290 ? -12.203 15.039 0.762 1 95.25 290 ALA A O 1
ATOM 2377 N N . GLY A 1 291 ? -13.266 15.922 2.525 1 96.56 291 GLY A N 1
ATOM 2378 C CA . GLY A 1 291 ? -13.547 14.602 3.061 1 96.56 291 GLY A CA 1
ATOM 2379 C C . GLY A 1 291 ? -14.555 14.617 4.195 1 96.56 291 GLY A C 1
ATOM 2380 O O . GLY A 1 291 ? -14.961 15.688 4.656 1 96.56 291 GLY A O 1
ATOM 2381 N N . CYS A 1 292 ? -15.016 13.477 4.559 1 97.12 292 CYS A N 1
ATOM 2382 C CA . CYS A 1 292 ? -15.938 13.281 5.668 1 97.12 292 CYS A CA 1
ATOM 2383 C C . CYS A 1 292 ? -15.805 11.875 6.242 1 97.12 292 CYS A C 1
ATOM 2385 O O . CYS A 1 292 ? -15.023 11.062 5.746 1 97.12 292 CYS A O 1
ATOM 2387 N N . SER A 1 293 ? -16.484 11.672 7.305 1 96.94 293 SER A N 1
ATOM 2388 C CA . SER A 1 293 ? -16.5 10.352 7.934 1 96.94 293 SER A CA 1
ATOM 2389 C C . SER A 1 293 ? -17.406 9.383 7.188 1 96.94 293 SER A C 1
ATOM 2391 O O . SER A 1 293 ? -18.359 9.812 6.516 1 96.94 293 SER A O 1
ATOM 2393 N N . LEU A 1 294 ? -17.062 8.164 7.277 1 97.06 294 LEU A N 1
ATOM 2394 C CA . LEU A 1 294 ? -17.922 7.105 6.754 1 97.06 294 LEU A CA 1
ATOM 2395 C C . LEU A 1 294 ? -18.891 6.609 7.824 1 97.06 294 LEU A C 1
ATOM 2397 O O . LEU A 1 294 ? -18.672 5.555 8.422 1 97.06 294 LEU A O 1
ATOM 2401 N N . GLY A 1 295 ? -19.922 7.379 8.078 1 95 295 GLY A N 1
ATOM 2402 C CA . GLY A 1 295 ? -21 6.973 8.961 1 95 295 GLY A CA 1
ATOM 2403 C C . GLY A 1 295 ? -22.109 6.234 8.242 1 95 295 GLY A C 1
ATOM 2404 O O . GLY A 1 295 ? -21.969 5.852 7.082 1 95 295 GLY A O 1
ATOM 2405 N N . LYS A 1 296 ? -23.203 6.051 8.891 1 94.5 296 LYS A N 1
ATOM 2406 C CA . LYS A 1 296 ? -24.297 5.262 8.336 1 94.5 296 LYS A CA 1
ATOM 2407 C C . LYS A 1 296 ? -24.859 5.898 7.066 1 94.5 296 LYS A C 1
ATOM 2409 O O . LYS A 1 296 ? -25.047 5.215 6.055 1 94.5 296 LYS A O 1
ATOM 2414 N N . GLU A 1 297 ? -25.016 7.184 7.117 1 94.5 297 GLU A N 1
ATOM 2415 C CA . GLU A 1 297 ? -25.578 7.895 5.973 1 94.5 297 GLU A CA 1
ATOM 2416 C C . GLU A 1 297 ? -24.656 7.812 4.762 1 94.5 297 GLU A C 1
ATOM 2418 O O . GLU A 1 297 ? -25.109 7.48 3.658 1 94.5 297 GLU A O 1
ATOM 2423 N N . THR A 1 298 ? -23.422 8.125 4.961 1 96.75 298 THR A N 1
ATOM 2424 C CA . THR A 1 298 ? -22.484 8.109 3.852 1 96.75 298 THR A CA 1
ATOM 2425 C C . THR A 1 298 ? -22.219 6.676 3.381 1 96.75 298 THR A C 1
ATOM 2427 O O . THR A 1 298 ? -22 6.438 2.191 1 96.75 298 THR A O 1
ATOM 2430 N N . PHE A 1 299 ? -22.281 5.75 4.32 1 97 299 PHE A N 1
ATOM 2431 C CA . PHE A 1 299 ? -22.156 4.34 3.963 1 97 299 PHE A CA 1
ATOM 2432 C C . PHE A 1 299 ? -23.281 3.908 3.043 1 97 299 PHE A C 1
ATOM 2434 O O . PHE A 1 299 ? -23.047 3.262 2.02 1 97 299 PHE A O 1
ATOM 2441 N N . ASP A 1 300 ? -24.469 4.27 3.361 1 94.94 300 ASP A N 1
ATOM 2442 C CA . ASP A 1 300 ? -25.625 3.891 2.555 1 94.94 300 ASP A CA 1
ATOM 2443 C C . ASP A 1 300 ? -25.547 4.5 1.156 1 94.94 300 ASP A C 1
ATOM 2445 O O . ASP A 1 300 ? -25.828 3.826 0.163 1 94.94 300 ASP A O 1
ATOM 2449 N N . LEU A 1 301 ? -25.109 5.66 1.117 1 94.69 301 LEU A N 1
ATOM 2450 C CA . LEU A 1 301 ? -25.109 6.406 -0.135 1 94.69 301 LEU A CA 1
ATOM 2451 C C . LEU A 1 301 ? -23.953 5.969 -1.026 1 94.69 301 LEU A C 1
ATOM 2453 O O . LEU A 1 301 ? -24.141 5.703 -2.215 1 94.69 301 LEU A O 1
ATOM 2457 N N . PHE A 1 302 ? -22.734 5.828 -0.462 1 96.44 302 PHE A N 1
ATOM 2458 C CA . PHE A 1 302 ? -21.547 5.68 -1.287 1 96.44 302 PHE A CA 1
ATOM 2459 C C . PHE A 1 302 ? -21.125 4.215 -1.375 1 96.44 302 PHE A C 1
ATOM 2461 O O . PHE A 1 302 ? -20.375 3.834 -2.268 1 96.44 302 PHE A O 1
ATOM 2468 N N . VAL A 1 303 ? -21.609 3.355 -0.459 1 95.62 303 VAL A N 1
ATOM 2469 C CA . VAL A 1 303 ? -21.141 1.975 -0.435 1 95.62 303 VAL A CA 1
ATOM 2470 C C . VAL A 1 303 ? -22.297 1.03 -0.758 1 95.62 303 VAL A C 1
ATOM 2472 O O . VAL A 1 303 ? -22.297 0.391 -1.812 1 95.62 303 VAL A O 1
ATOM 2475 N N . LEU A 1 304 ? -23.297 1.051 0.07 1 93 304 LEU A N 1
ATOM 2476 C CA . LEU A 1 304 ? -24.375 0.081 -0.052 1 93 304 LEU A CA 1
ATOM 2477 C C . LEU A 1 304 ? -25.125 0.265 -1.367 1 93 304 LEU A C 1
ATOM 2479 O O . LEU A 1 304 ? -25.297 -0.689 -2.131 1 93 304 LEU A O 1
ATOM 2483 N N . HIS A 1 305 ? -25.531 1.437 -1.649 1 88.81 305 HIS A N 1
ATOM 2484 C CA . HIS A 1 305 ? -26.281 1.732 -2.861 1 88.81 305 HIS A CA 1
ATOM 2485 C C . HIS A 1 305 ? -25.438 1.482 -4.109 1 88.81 305 HIS A C 1
ATOM 2487 O O . HIS A 1 305 ? -25.969 1.053 -5.141 1 88.81 305 HIS A O 1
ATOM 2493 N N . THR A 1 306 ? -24.203 1.738 -3.965 1 88.12 306 THR A N 1
ATOM 2494 C CA . THR A 1 306 ? -23.281 1.626 -5.098 1 88.12 306 THR A CA 1
ATOM 2495 C C . THR A 1 306 ? -22.984 0.162 -5.402 1 88.12 306 THR A C 1
ATOM 2497 O O . THR A 1 306 ? -22.984 -0.247 -6.566 1 88.12 306 THR A O 1
ATOM 2500 N N . MET A 1 307 ? -22.812 -0.62 -4.398 1 90.56 307 MET A N 1
ATOM 2501 C CA . MET A 1 307 ? -22.422 -2.014 -4.594 1 90.56 307 MET A CA 1
ATOM 2502 C C . MET A 1 307 ? -23.641 -2.879 -4.906 1 90.56 307 MET A C 1
ATOM 2504 O O . MET A 1 307 ? -23.531 -3.867 -5.633 1 90.56 307 MET A O 1
ATOM 2508 N N . PHE A 1 308 ? -24.75 -2.506 -4.355 1 89.94 308 PHE A N 1
ATOM 2509 C CA . PHE A 1 308 ? -25.969 -3.283 -4.543 1 89.94 308 PHE A CA 1
ATOM 2510 C C . PHE A 1 308 ? -27.141 -2.371 -4.84 1 89.94 308 PHE A C 1
ATOM 2512 O O . PHE A 1 308 ? -28.016 -2.186 -3.99 1 89.94 308 PHE A O 1
ATOM 2519 N N . PRO A 1 309 ? -27.109 -1.931 -6.121 1 82.94 309 PRO A N 1
ATOM 2520 C CA . PRO A 1 309 ? -28.219 -1.035 -6.488 1 82.94 309 PRO A CA 1
ATOM 2521 C C . PRO A 1 309 ? -29.578 -1.729 -6.457 1 82.94 309 PRO A C 1
ATOM 2523 O O . PRO A 1 309 ? -29.672 -2.92 -6.758 1 82.94 309 PRO A O 1
ATOM 2526 N N . GLU A 1 310 ? -30.656 -1.223 -5.742 1 71.25 310 GLU A N 1
ATOM 2527 C CA . GLU A 1 310 ? -32 -1.774 -5.73 1 71.25 310 GLU A CA 1
ATOM 2528 C C . GLU A 1 310 ? -32.594 -1.844 -7.141 1 71.25 310 GLU A C 1
ATOM 2530 O O . GLU A 1 310 ? -32.406 -0.926 -7.941 1 71.25 310 GLU A O 1
ATOM 2535 N N . THR A 1 311 ? -32.625 -3.047 -7.836 1 56.16 311 THR A N 1
ATOM 2536 C CA . THR A 1 311 ? -33.375 -3.213 -9.07 1 56.16 311 THR A CA 1
ATOM 2537 C C . THR A 1 311 ? -34.719 -2.504 -8.977 1 56.16 311 THR A C 1
ATOM 2539 O O . THR A 1 311 ? -35.438 -2.662 -7.996 1 56.16 311 THR A O 1
ATOM 2542 N N . GLU A 1 312 ? -34.969 -1.447 -9.68 1 42.72 312 GLU A N 1
ATOM 2543 C CA . GLU A 1 312 ? -36.344 -0.985 -9.906 1 42.72 312 GLU A CA 1
ATOM 2544 C C . GLU A 1 312 ? -37.25 -2.127 -10.383 1 42.72 312 GLU A C 1
ATOM 2546 O O . GLU A 1 312 ? -36.906 -2.826 -11.344 1 42.72 312 GLU A O 1
ATOM 2551 N N . ALA A 1 313 ? -38.344 -2.604 -9.727 1 27.34 313 ALA A N 1
ATOM 2552 C CA . ALA A 1 313 ? -39.5 -3.193 -10.383 1 27.34 313 ALA A CA 1
ATOM 2553 C C . ALA A 1 313 ? -40.125 -2.232 -11.406 1 27.34 313 ALA A C 1
ATOM 2555 O O . ALA A 1 313 ? -40.156 -1.021 -11.172 1 27.34 313 ALA A O 1
ATOM 2556 N N . MET B 1 1 ? 12.391 -25.5 -25.812 1 94.94 1 MET B N 1
ATOM 2557 C CA . MET B 1 1 ? 11.445 -25.953 -24.812 1 94.94 1 MET B CA 1
ATOM 2558 C C . MET B 1 1 ? 10.484 -24.828 -24.422 1 94.94 1 MET B C 1
ATOM 2560 O O . MET B 1 1 ? 10.836 -23.656 -24.5 1 94.94 1 MET B O 1
ATOM 2564 N N . ARG B 1 2 ? 9.32 -25.219 -24.078 1 96.62 2 ARG B N 1
ATOM 2565 C CA . ARG B 1 2 ? 8.258 -24.312 -23.641 1 96.62 2 ARG B CA 1
ATOM 2566 C C . ARG B 1 2 ? 7.832 -24.609 -22.219 1 96.62 2 ARG B C 1
ATOM 2568 O O . ARG B 1 2 ? 7.641 -25.781 -21.844 1 96.62 2 ARG B O 1
ATOM 2575 N N . LEU B 1 3 ? 7.824 -23.547 -21.453 1 98.31 3 LEU B N 1
ATOM 2576 C CA . LEU B 1 3 ? 7.406 -23.703 -20.062 1 98.31 3 LEU B CA 1
ATOM 2577 C C . LEU B 1 3 ? 6.168 -22.859 -19.781 1 98.31 3 LEU B C 1
ATOM 2579 O O . LEU B 1 3 ? 6.137 -21.672 -20.078 1 98.31 3 LEU B O 1
ATOM 2583 N N . PHE B 1 4 ? 5.109 -23.469 -19.281 1 98.69 4 PHE B N 1
ATOM 2584 C CA . PHE B 1 4 ? 3.932 -22.797 -18.75 1 98.69 4 PHE B CA 1
ATOM 2585 C C . PHE B 1 4 ? 3.891 -22.922 -17.234 1 98.69 4 PHE B C 1
ATOM 2587 O O . PHE B 1 4 ? 4.039 -24.016 -16.672 1 98.69 4 PHE B O 1
ATOM 2594 N N . SER B 1 5 ? 3.758 -21.812 -16.531 1 98.5 5 SER B N 1
ATOM 2595 C CA . SER B 1 5 ? 3.805 -21.859 -15.07 1 98.5 5 SER B CA 1
ATOM 2596 C C . SER B 1 5 ? 2.904 -20.781 -14.469 1 98.5 5 SER B C 1
ATOM 2598 O O . SER B 1 5 ? 2.238 -20.047 -15.188 1 98.5 5 SER B O 1
ATOM 2600 N N . HIS B 1 6 ? 2.773 -20.797 -13.141 1 97.88 6 HIS B N 1
ATOM 2601 C CA . HIS B 1 6 ? 2.047 -19.766 -12.406 1 97.88 6 HIS B CA 1
ATOM 2602 C C . HIS B 1 6 ? 2.828 -18.453 -12.383 1 97.88 6 HIS B C 1
ATOM 2604 O O . HIS B 1 6 ? 4.008 -18.422 -12.742 1 97.88 6 HIS B O 1
ATOM 2610 N N . ASN B 1 7 ? 2.172 -17.391 -12.031 1 96.94 7 ASN B N 1
ATOM 2611 C CA . ASN B 1 7 ? 2.811 -16.078 -12.117 1 96.94 7 ASN B CA 1
ATOM 2612 C C . ASN B 1 7 ? 3.299 -15.602 -10.75 1 96.94 7 ASN B C 1
ATOM 2614 O O . ASN B 1 7 ? 3.52 -14.406 -10.555 1 96.94 7 ASN B O 1
ATOM 2618 N N . ASP B 1 8 ? 3.379 -16.453 -9.781 1 96.94 8 ASP B N 1
ATOM 2619 C CA . ASP B 1 8 ? 3.959 -16.109 -8.492 1 96.94 8 ASP B CA 1
ATOM 2620 C C . ASP B 1 8 ? 5.418 -16.547 -8.406 1 96.94 8 ASP B C 1
ATOM 2622 O O . ASP B 1 8 ? 6.008 -16.953 -9.406 1 96.94 8 ASP B O 1
ATOM 2626 N N . LEU B 1 9 ? 6.066 -16.391 -7.266 1 98.31 9 LEU B N 1
ATOM 2627 C CA . LEU B 1 9 ? 7.48 -16.719 -7.109 1 98.31 9 LEU B CA 1
ATOM 2628 C C . LEU B 1 9 ? 7.738 -18.188 -7.434 1 98.31 9 LEU B C 1
ATOM 2630 O O . LEU B 1 9 ? 8.68 -18.5 -8.156 1 98.31 9 LEU B O 1
ATOM 2634 N N . ASP B 1 10 ? 6.926 -19.078 -6.914 1 98.38 10 ASP B N 1
ATOM 2635 C CA . ASP B 1 10 ? 7.062 -20.516 -7.164 1 98.38 10 ASP B CA 1
ATOM 2636 C C . ASP B 1 10 ? 6.812 -20.844 -8.633 1 98.38 10 ASP B C 1
ATOM 2638 O O . ASP B 1 10 ? 7.238 -21.891 -9.125 1 98.38 10 ASP B O 1
ATOM 2642 N N . GLY B 1 11 ? 6.141 -19.969 -9.336 1 98.12 11 GLY B N 1
ATOM 2643 C CA . GLY B 1 11 ? 5.859 -20.188 -10.742 1 98.12 11 GLY B CA 1
ATOM 2644 C C . GLY B 1 11 ? 6.926 -19.609 -11.656 1 98.12 11 GLY B C 1
ATOM 2645 O O . GLY B 1 11 ? 7.203 -20.172 -12.719 1 98.12 11 GLY B O 1
ATOM 2646 N N . VAL B 1 12 ? 7.508 -18.531 -11.297 1 98.25 12 VAL B N 1
ATOM 2647 C CA . VAL B 1 12 ? 8.508 -17.875 -12.125 1 98.25 12 VAL B CA 1
ATOM 2648 C C . VAL B 1 12 ? 9.875 -18.531 -11.914 1 98.25 12 VAL B C 1
ATOM 2650 O O . VAL B 1 12 ? 10.695 -18.578 -12.828 1 98.25 12 VAL B O 1
ATOM 2653 N N . SER B 1 13 ? 10.109 -19.062 -10.789 1 98.69 13 SER B N 1
ATOM 2654 C CA . SER B 1 13 ? 11.406 -19.641 -10.445 1 98.69 13 SER B CA 1
ATOM 2655 C C . SER B 1 13 ? 11.742 -20.828 -11.336 1 98.69 13 SER B C 1
ATOM 2657 O O . SER B 1 13 ? 12.891 -21.016 -11.734 1 98.69 13 SER B O 1
ATOM 2659 N N . PRO B 1 14 ? 10.773 -21.641 -11.703 1 98.56 14 PRO B N 1
ATOM 2660 C CA . PRO B 1 14 ? 11.086 -22.688 -12.688 1 98.56 14 PRO B CA 1
ATOM 2661 C C . PRO B 1 14 ? 11.602 -22.109 -14.008 1 98.56 14 PRO B C 1
ATOM 2663 O O . PRO B 1 14 ? 12.461 -22.719 -14.656 1 98.56 14 PRO B O 1
ATOM 2666 N N . ALA B 1 15 ? 11.039 -21 -14.43 1 97.94 15 ALA B N 1
ATOM 2667 C CA . ALA B 1 15 ? 11.539 -20.359 -15.641 1 97.94 15 ALA B CA 1
ATOM 2668 C C . ALA B 1 15 ? 13.008 -19.969 -15.492 1 97.94 15 ALA B C 1
ATOM 2670 O O . ALA B 1 15 ? 13.797 -20.125 -16.422 1 97.94 15 ALA B O 1
ATOM 2671 N N . ILE B 1 16 ? 13.383 -19.516 -14.367 1 97.88 16 ILE B N 1
ATOM 2672 C CA . ILE B 1 16 ? 14.773 -19.156 -14.094 1 97.88 16 ILE B CA 1
ATOM 2673 C C . ILE B 1 16 ? 15.656 -20.391 -14.172 1 97.88 16 ILE B C 1
ATOM 2675 O O . ILE B 1 16 ? 16.719 -20.375 -14.789 1 97.88 16 ILE B O 1
ATOM 2679 N N . LEU B 1 17 ? 15.211 -21.5 -13.57 1 97.81 17 LEU B N 1
ATOM 2680 C CA . LEU B 1 17 ? 15.961 -22.75 -13.617 1 97.81 17 LEU B CA 1
ATOM 2681 C C . LEU B 1 17 ? 16.094 -23.25 -15.055 1 97.81 17 LEU B C 1
ATOM 2683 O O . LEU B 1 17 ? 17.141 -23.766 -15.445 1 97.81 17 LEU B O 1
ATOM 2687 N N . ALA B 1 18 ? 15.023 -23.094 -15.836 1 97.81 18 ALA B N 1
ATOM 2688 C CA . ALA B 1 18 ? 15.062 -23.484 -17.25 1 97.81 18 ALA B CA 1
ATOM 2689 C C . ALA B 1 18 ? 16.109 -22.688 -18.016 1 97.81 18 ALA B C 1
ATOM 2691 O O . ALA B 1 18 ? 16.859 -23.234 -18.828 1 97.81 18 ALA B O 1
ATOM 2692 N N . LEU B 1 19 ? 16.141 -21.375 -17.734 1 96.69 19 LEU B N 1
ATOM 2693 C CA . LEU B 1 19 ? 17.109 -20.5 -18.406 1 96.69 19 LEU B CA 1
ATOM 2694 C C . LEU B 1 19 ? 18.547 -20.938 -18.078 1 96.69 19 LEU B C 1
ATOM 2696 O O . LEU B 1 19 ? 19.438 -20.797 -18.922 1 96.69 19 LEU B O 1
ATOM 2700 N N . ARG B 1 20 ? 18.703 -21.469 -16.922 1 94.38 20 ARG B N 1
ATOM 2701 C CA . ARG B 1 20 ? 20.016 -21.953 -16.531 1 94.38 20 ARG B CA 1
ATOM 2702 C C . ARG B 1 20 ? 20.297 -23.328 -17.141 1 94.38 20 ARG B C 1
ATOM 2704 O O . ARG B 1 20 ? 21.438 -23.641 -17.484 1 94.38 20 ARG B O 1
ATOM 2711 N N . ALA B 1 21 ? 19.297 -24.109 -17.219 1 94.69 21 ALA B N 1
ATOM 2712 C CA . ALA B 1 21 ? 19.438 -25.5 -17.656 1 94.69 21 ALA B CA 1
ATOM 2713 C C . ALA B 1 21 ? 19.578 -25.594 -19.172 1 94.69 21 ALA B C 1
ATOM 2715 O O . ALA B 1 21 ? 20.25 -26.484 -19.688 1 94.69 21 ALA B O 1
ATOM 2716 N N . PHE B 1 22 ? 18.859 -24.688 -19.797 1 93.69 22 PHE B N 1
ATOM 2717 C CA . PHE B 1 22 ? 18.828 -24.688 -21.25 1 93.69 22 PHE B CA 1
ATOM 2718 C C . PHE B 1 22 ? 19.422 -23.406 -21.828 1 93.69 22 PHE B C 1
ATOM 2720 O O . PHE B 1 22 ? 19.625 -22.438 -21.094 1 93.69 22 PHE B O 1
ATOM 2727 N N . SER B 1 23 ? 19.875 -23.406 -23.062 1 88.12 23 SER B N 1
ATOM 2728 C CA . SER B 1 23 ? 20.328 -22.172 -23.672 1 88.12 23 SER B CA 1
ATOM 2729 C C . SER B 1 23 ? 19.203 -21.141 -23.719 1 88.12 23 SER B C 1
ATOM 2731 O O . SER B 1 23 ? 18.047 -21.484 -24.016 1 88.12 23 SER B O 1
ATOM 2733 N N . LYS B 1 24 ? 19.469 -19.875 -23.281 1 88.25 24 LYS B N 1
ATOM 2734 C CA . LYS B 1 24 ? 18.484 -18.797 -23.188 1 88.25 24 LYS B CA 1
ATOM 2735 C C . LYS B 1 24 ? 17.656 -18.688 -24.453 1 88.25 24 LYS B C 1
ATOM 2737 O O . LYS B 1 24 ? 16.453 -18.453 -24.406 1 88.25 24 LYS B O 1
ATOM 2742 N N . GLU B 1 25 ? 18.266 -18.938 -25.578 1 89.94 25 GLU B N 1
ATOM 2743 C CA . GLU B 1 25 ? 17.594 -18.797 -26.875 1 89.94 25 GLU B CA 1
ATOM 2744 C C . GLU B 1 25 ? 16.594 -19.922 -27.109 1 89.94 25 GLU B C 1
ATOM 2746 O O . GLU B 1 25 ? 15.688 -19.797 -27.922 1 89.94 25 GLU B O 1
ATOM 2751 N N . ASN B 1 26 ? 16.703 -20.938 -26.328 1 91.44 26 ASN B N 1
ATOM 2752 C CA . ASN B 1 26 ? 15.867 -22.109 -26.547 1 91.44 26 ASN B CA 1
ATOM 2753 C C . ASN B 1 26 ? 14.773 -22.219 -25.484 1 91.44 26 ASN B C 1
ATOM 2755 O O . ASN B 1 26 ? 14.078 -23.234 -25.406 1 91.44 26 ASN B O 1
ATOM 2759 N N . VAL B 1 27 ? 14.672 -21.203 -24.641 1 95.94 27 VAL B N 1
ATOM 2760 C CA . VAL B 1 27 ? 13.68 -21.25 -23.562 1 95.94 27 VAL B CA 1
ATOM 2761 C C . VAL B 1 27 ? 12.586 -20.234 -23.828 1 95.94 27 VAL B C 1
ATOM 2763 O O . VAL B 1 27 ? 12.859 -19.031 -23.906 1 95.94 27 VAL B O 1
ATOM 2766 N N . HIS B 1 28 ? 11.375 -20.719 -24.016 1 96.19 28 HIS B N 1
ATOM 2767 C CA . HIS B 1 28 ? 10.18 -19.891 -24.062 1 96.19 28 HIS B CA 1
ATOM 2768 C C . HIS B 1 28 ? 9.266 -20.188 -22.875 1 96.19 28 HIS B C 1
ATOM 2770 O O . HIS B 1 28 ? 8.961 -21.344 -22.578 1 96.19 28 HIS B O 1
ATOM 2776 N N . TYR B 1 29 ? 8.945 -19.109 -22.141 1 97.19 29 TYR B N 1
ATOM 2777 C CA . TYR B 1 29 ? 8.102 -19.406 -20.984 1 97.19 29 TYR B CA 1
ATOM 2778 C C . TYR B 1 29 ? 6.949 -18.406 -20.891 1 97.19 29 TYR B C 1
ATOM 2780 O O . TYR B 1 29 ? 7.051 -17.281 -21.391 1 97.19 29 TYR B O 1
ATOM 2788 N N . SER B 1 30 ? 5.816 -18.891 -20.328 1 97.5 30 SER B N 1
ATOM 2789 C CA . SER B 1 30 ? 4.625 -18.109 -20.031 1 97.5 30 SER B CA 1
ATOM 2790 C C . SER B 1 30 ? 4.172 -18.328 -18.594 1 97.5 30 SER B C 1
ATOM 2792 O O . SER B 1 30 ? 3.793 -19.453 -18.219 1 97.5 30 SER B O 1
ATOM 2794 N N . CYS B 1 31 ? 4.23 -17.328 -17.812 1 97.31 31 CYS B N 1
ATOM 2795 C CA . CYS B 1 31 ? 3.746 -17.391 -16.438 1 97.31 31 CYS B CA 1
ATOM 2796 C C . CYS B 1 31 ? 2.42 -16.656 -16.297 1 97.31 31 CYS B C 1
ATOM 2798 O O . CYS B 1 31 ? 2.369 -15.43 -16.422 1 97.31 31 CYS B O 1
ATOM 2800 N N . VAL B 1 32 ? 1.34 -17.406 -15.984 1 96.19 32 VAL B N 1
ATOM 2801 C CA . VAL B 1 32 ? 0.003 -16.812 -16.031 1 96.19 32 VAL B CA 1
ATOM 2802 C C . VAL B 1 32 ? -0.8 -17.266 -14.812 1 96.19 32 VAL B C 1
ATOM 2804 O O . VAL B 1 32 ? -0.361 -18.125 -14.055 1 96.19 32 VAL B O 1
ATOM 2807 N N . GLY B 1 33 ? -1.901 -16.672 -14.656 1 93.69 33 GLY B N 1
ATOM 2808 C CA . GLY B 1 33 ? -2.793 -17.031 -13.562 1 93.69 33 GLY B CA 1
ATOM 2809 C C . GLY B 1 33 ? -3.547 -18.328 -13.805 1 93.69 33 GLY B C 1
ATOM 2810 O O . GLY B 1 33 ? -3.586 -18.828 -14.938 1 93.69 33 GLY B O 1
ATOM 2811 N N . ILE B 1 34 ? -4.172 -18.766 -12.781 1 90.19 34 ILE B N 1
ATOM 2812 C CA . ILE B 1 34 ? -4.812 -20.078 -12.781 1 90.19 34 ILE B CA 1
ATOM 2813 C C . ILE B 1 34 ? -5.992 -20.078 -13.75 1 90.19 34 ILE B C 1
ATOM 2815 O O . ILE B 1 34 ? -6.305 -21.094 -14.367 1 90.19 34 ILE B O 1
ATOM 2819 N N . TYR B 1 35 ? -6.559 -18.969 -14 1 90.19 35 TYR B N 1
ATOM 2820 C CA . TYR B 1 35 ? -7.758 -18.906 -14.828 1 90.19 35 TYR B CA 1
ATOM 2821 C C . TYR B 1 35 ? -7.395 -18.75 -16.297 1 90.19 35 TYR B C 1
ATOM 2823 O O . TYR B 1 35 ? -8.25 -18.891 -17.172 1 90.19 35 TYR B O 1
ATOM 2831 N N . LYS B 1 36 ? -6.148 -18.531 -16.531 1 96 36 LYS B N 1
ATOM 2832 C CA . LYS B 1 36 ? -5.738 -18.25 -17.906 1 96 36 LYS B CA 1
ATOM 2833 C C . LYS B 1 36 ? -4.973 -19.422 -18.5 1 96 36 LYS B C 1
ATOM 2835 O O . LYS B 1 36 ? -4.805 -19.516 -19.719 1 96 36 LYS B O 1
ATOM 2840 N N . ILE B 1 37 ? -4.551 -20.312 -17.703 1 97.56 37 ILE B N 1
ATOM 2841 C CA . ILE B 1 37 ? -3.602 -21.328 -18.109 1 97.56 37 ILE B CA 1
ATOM 2842 C C . ILE B 1 37 ? -4.219 -22.203 -19.203 1 97.56 37 ILE B C 1
ATOM 2844 O O . ILE B 1 37 ? -3.57 -22.516 -20.203 1 97.56 37 ILE B O 1
ATOM 2848 N N . ASP B 1 38 ? -5.516 -22.562 -19.047 1 98 38 ASP B N 1
ATOM 2849 C CA . ASP B 1 38 ? -6.156 -23.438 -20.016 1 98 38 ASP B CA 1
ATOM 2850 C C . ASP B 1 38 ? -6.234 -22.781 -21.391 1 98 38 ASP B C 1
ATOM 2852 O O . ASP B 1 38 ? -5.898 -23.391 -22.406 1 98 38 ASP B O 1
ATOM 2856 N N . GLU B 1 39 ? -6.602 -21.547 -21.328 1 98 39 GLU B N 1
ATOM 2857 C CA . GLU B 1 39 ? -6.699 -20.797 -22.562 1 98 39 GLU B CA 1
ATOM 2858 C C . GLU B 1 39 ? -5.332 -20.656 -23.234 1 98 39 GLU B C 1
ATOM 2860 O O . GLU B 1 39 ? -5.211 -20.828 -24.453 1 98 39 GLU B O 1
ATOM 2865 N N . VAL B 1 40 ? -4.336 -20.375 -22.531 1 97.88 40 VAL B N 1
ATOM 2866 C CA . VAL B 1 40 ? -2.992 -20.141 -23.031 1 97.88 40 VAL B CA 1
ATOM 2867 C C . VAL B 1 40 ? -2.434 -21.406 -23.656 1 97.88 40 VAL B C 1
ATOM 2869 O O . VAL B 1 40 ? -1.858 -21.375 -24.75 1 97.88 40 VAL B O 1
ATOM 2872 N N . ILE B 1 41 ? -2.6 -22.562 -23.047 1 97.81 41 ILE B N 1
ATOM 2873 C CA . ILE B 1 41 ? -2.072 -23.828 -23.547 1 97.81 41 ILE B CA 1
ATOM 2874 C C . ILE B 1 41 ? -2.859 -24.266 -24.781 1 97.81 41 ILE B C 1
ATOM 2876 O O . ILE B 1 41 ? -2.277 -24.734 -25.75 1 97.81 41 ILE B O 1
ATOM 2880 N N . GLU B 1 42 ? -4.168 -24.047 -24.719 1 97.19 42 GLU B N 1
ATOM 2881 C CA . GLU B 1 42 ? -4.988 -24.391 -25.875 1 97.19 42 GLU B CA 1
ATOM 2882 C C . GLU B 1 42 ? -4.57 -23.594 -27.094 1 97.19 42 GLU B C 1
ATOM 2884 O O . GLU B 1 42 ? -4.473 -24.141 -28.203 1 97.19 42 GLU B O 1
ATOM 2889 N N . GLU B 1 43 ? -4.418 -22.344 -26.891 1 97.38 43 GLU B N 1
ATOM 2890 C CA . GLU B 1 43 ? -3.977 -21.5 -27.984 1 97.38 43 GLU B CA 1
ATOM 2891 C C . GLU B 1 43 ? -2.633 -21.953 -28.531 1 97.38 43 GLU B C 1
ATOM 2893 O O . GLU B 1 43 ? -2.436 -21.984 -29.75 1 97.38 43 GLU B O 1
ATOM 2898 N N . TYR B 1 44 ? -1.733 -22.297 -27.75 1 96.5 44 TYR B N 1
ATOM 2899 C CA . TYR B 1 44 ? -0.427 -22.781 -28.156 1 96.5 44 TYR B CA 1
ATOM 2900 C C . TYR B 1 44 ? -0.564 -24.062 -28.984 1 96.5 44 TYR B C 1
ATOM 2902 O O . TYR B 1 44 ? 0.079 -24.219 -30.016 1 96.5 44 TYR B O 1
ATOM 2910 N N . LEU B 1 45 ? -1.369 -25.016 -28.516 1 95.5 45 LEU B N 1
ATOM 2911 C CA . LEU B 1 45 ? -1.543 -26.297 -29.188 1 95.5 45 LEU B CA 1
ATOM 2912 C C . LEU B 1 45 ? -2.158 -26.094 -30.562 1 95.5 45 LEU B C 1
ATOM 2914 O O . LEU B 1 45 ? -1.837 -26.828 -31.5 1 95.5 45 LEU B O 1
ATOM 2918 N N . GLU B 1 46 ? -2.996 -25.047 -30.625 1 94.31 46 GLU B N 1
ATOM 2919 C CA . GLU B 1 46 ? -3.641 -24.766 -31.906 1 94.31 46 GLU B CA 1
ATOM 2920 C C . GLU B 1 46 ? -2.658 -24.125 -32.875 1 94.31 46 GLU B C 1
ATOM 2922 O O . GLU B 1 46 ? -2.703 -24.391 -34.094 1 94.31 46 GLU B O 1
ATOM 2927 N N . GLU B 1 47 ? -1.826 -23.359 -32.375 1 94.69 47 GLU B N 1
ATOM 2928 C CA . GLU B 1 47 ? -0.926 -22.578 -33.219 1 94.69 47 GLU B CA 1
ATOM 2929 C C . GLU B 1 47 ? 0.335 -23.375 -33.562 1 94.69 47 GLU B C 1
ATOM 2931 O O . GLU B 1 47 ? 1.068 -23.016 -34.469 1 94.69 47 GLU B O 1
ATOM 2936 N N . ASN B 1 48 ? 0.62 -24.406 -32.812 1 92.44 48 ASN B N 1
ATOM 2937 C CA . ASN B 1 48 ? 1.848 -25.172 -32.969 1 92.44 48 ASN B CA 1
ATOM 2938 C C . ASN B 1 48 ? 1.557 -26.656 -33.125 1 92.44 48 ASN B C 1
ATOM 2940 O O . ASN B 1 48 ? 1.229 -27.344 -32.156 1 92.44 48 ASN B O 1
ATOM 2944 N N . GLU B 1 49 ? 1.854 -27.125 -34.312 1 87.44 49 GLU B N 1
ATOM 2945 C CA . GLU B 1 49 ? 1.597 -28.531 -34.594 1 87.44 49 GLU B CA 1
ATOM 2946 C C . GLU B 1 49 ? 2.852 -29.375 -34.375 1 87.44 49 GLU B C 1
ATOM 2948 O O . GLU B 1 49 ? 2.773 -30.609 -34.281 1 87.44 49 GLU B O 1
ATOM 2953 N N . ASP B 1 50 ? 3.873 -28.672 -34.219 1 86.12 50 ASP B N 1
ATOM 2954 C CA . ASP B 1 50 ? 5.148 -29.359 -34.062 1 86.12 50 ASP B CA 1
ATOM 2955 C C . ASP B 1 50 ? 5.215 -30.094 -32.719 1 86.12 50 ASP B C 1
ATOM 2957 O O . ASP B 1 50 ? 4.828 -29.547 -31.688 1 86.12 50 ASP B O 1
ATOM 2961 N N . ILE B 1 51 ? 5.695 -31.312 -32.812 1 89.62 51 ILE B N 1
ATOM 2962 C CA . ILE B 1 51 ? 5.742 -32.156 -31.625 1 89.62 51 ILE B CA 1
ATOM 2963 C C . ILE B 1 51 ? 7.191 -32.312 -31.156 1 89.62 51 ILE B C 1
ATOM 2965 O O . ILE B 1 51 ? 7.48 -33.094 -30.266 1 89.62 51 ILE B O 1
ATOM 2969 N N . GLU B 1 52 ? 8.07 -31.547 -31.641 1 91.88 52 GLU B N 1
ATOM 2970 C CA . GLU B 1 52 ? 9.484 -31.656 -31.297 1 91.88 52 GLU B CA 1
ATOM 2971 C C . GLU B 1 52 ? 9.812 -30.828 -30.062 1 91.88 52 GLU B C 1
ATOM 2973 O O . GLU B 1 52 ? 10.727 -31.172 -29.297 1 91.88 52 GLU B O 1
ATOM 2978 N N . GLU B 1 53 ? 9.07 -29.812 -29.859 1 93.69 53 GLU B N 1
ATOM 2979 C CA . GLU B 1 53 ? 9.336 -28.938 -28.719 1 93.69 53 GLU B CA 1
ATOM 2980 C C . GLU B 1 53 ? 8.914 -29.578 -27.406 1 93.69 53 GLU B C 1
ATOM 2982 O O . GLU B 1 53 ? 7.793 -30.094 -27.297 1 93.69 53 GLU B O 1
ATOM 2987 N N . GLU B 1 54 ? 9.805 -29.625 -26.453 1 95.75 54 GLU B N 1
ATOM 2988 C CA . GLU B 1 54 ? 9.461 -30.109 -25.125 1 95.75 54 GLU B CA 1
ATOM 2989 C C . GLU B 1 54 ? 8.602 -29.109 -24.359 1 95.75 54 GLU B C 1
ATOM 2991 O O . GLU B 1 54 ? 8.844 -27.906 -24.438 1 95.75 54 GLU B O 1
ATOM 2996 N N . ILE B 1 55 ? 7.547 -29.641 -23.688 1 97.81 55 ILE B N 1
ATOM 2997 C CA . ILE B 1 55 ? 6.656 -28.766 -22.938 1 97.81 55 ILE B CA 1
ATOM 2998 C C . ILE B 1 55 ? 6.727 -29.109 -21.453 1 97.81 55 ILE B C 1
ATOM 3000 O O . ILE B 1 55 ? 6.629 -30.281 -21.078 1 97.81 55 ILE B O 1
ATOM 3004 N N . TYR B 1 56 ? 6.984 -28.141 -20.656 1 98.56 56 TYR B N 1
ATOM 3005 C CA . TYR B 1 56 ? 6.902 -28.281 -19.203 1 98.56 56 TYR B CA 1
ATOM 3006 C C . TYR B 1 56 ? 5.789 -27.422 -18.641 1 98.56 56 TYR B C 1
ATOM 3008 O O . TYR B 1 56 ? 5.609 -26.266 -19.062 1 98.56 56 TYR B O 1
ATOM 3016 N N . ILE B 1 57 ? 4.984 -27.938 -17.719 1 98.81 57 ILE B N 1
ATOM 3017 C CA . ILE B 1 57 ? 3.977 -27.219 -16.953 1 98.81 57 ILE B CA 1
ATOM 3018 C C . ILE B 1 57 ? 4.297 -27.297 -15.469 1 98.81 57 ILE B C 1
ATOM 3020 O O . ILE B 1 57 ? 4.363 -28.406 -14.906 1 98.81 57 ILE B O 1
ATOM 3024 N N . THR B 1 58 ? 4.516 -26.203 -14.82 1 98.69 58 THR B N 1
ATOM 3025 C CA . THR B 1 58 ? 4.973 -26.234 -13.43 1 98.69 58 THR B CA 1
ATOM 3026 C C . THR B 1 58 ? 4.102 -25.344 -12.555 1 98.69 58 THR B C 1
ATOM 3028 O O . THR B 1 58 ? 3.646 -24.281 -12.992 1 98.69 58 THR B O 1
ATOM 3031 N N . ASP B 1 59 ? 3.84 -25.75 -11.281 1 98.31 59 ASP B N 1
ATOM 3032 C CA . ASP B 1 59 ? 3.191 -24.984 -10.227 1 98.31 59 ASP B CA 1
ATOM 3033 C C . ASP B 1 59 ? 1.785 -24.562 -10.641 1 98.31 59 ASP B C 1
ATOM 3035 O O . ASP B 1 59 ? 1.273 -23.547 -10.164 1 98.31 59 ASP B O 1
ATOM 3039 N N . ILE B 1 60 ? 1.267 -25.141 -11.602 1 96.81 60 ILE B N 1
ATOM 3040 C CA . ILE B 1 60 ? -0.077 -24.906 -12.117 1 96.81 60 ILE B CA 1
ATOM 3041 C C . ILE B 1 60 ? -0.549 -26.141 -12.898 1 96.81 60 ILE B C 1
ATOM 3043 O O . ILE B 1 60 ? 0.257 -27 -13.266 1 96.81 60 ILE B O 1
ATOM 3047 N N . SER B 1 61 ? -1.842 -26.297 -13.008 1 97.31 61 SER B N 1
ATOM 3048 C CA . SER B 1 61 ? -2.381 -27.469 -13.695 1 97.31 61 SER B CA 1
ATOM 3049 C C . SER B 1 61 ? -3.504 -27.094 -14.656 1 97.31 61 SER B C 1
ATOM 3051 O O . SER B 1 61 ? -3.83 -25.906 -14.789 1 97.31 61 SER B O 1
ATOM 3053 N N . VAL B 1 62 ? -3.971 -28.062 -15.383 1 97.88 62 VAL B N 1
ATOM 3054 C CA . VAL B 1 62 ? -4.945 -27.812 -16.438 1 97.88 62 VAL B CA 1
ATOM 3055 C C . VAL B 1 62 ? -6.234 -28.578 -16.141 1 97.88 62 VAL B C 1
ATOM 3057 O O . VAL B 1 62 ? -6.25 -29.484 -15.305 1 97.88 62 VAL B O 1
ATOM 3060 N N . ASN B 1 63 ? -7.277 -28.141 -16.812 1 97.12 63 ASN B N 1
ATOM 3061 C CA . ASN B 1 63 ? -8.539 -28.859 -16.656 1 97.12 63 ASN B CA 1
ATOM 3062 C C . ASN B 1 63 ? -8.562 -30.141 -17.5 1 97.12 63 ASN B C 1
ATOM 3064 O O . ASN B 1 63 ? -7.59 -30.453 -18.188 1 97.12 63 ASN B O 1
ATOM 3068 N N . GLU B 1 64 ? -9.648 -30.891 -17.406 1 97.69 64 GLU B N 1
ATOM 3069 C CA . GLU B 1 64 ? -9.766 -32.188 -18.047 1 97.69 64 GLU B CA 1
ATOM 3070 C C . GLU B 1 64 ? -9.664 -32.094 -19.562 1 97.69 64 GLU B C 1
ATOM 3072 O O . GLU B 1 64 ? -9.016 -32.906 -20.203 1 97.69 64 GLU B O 1
ATOM 3077 N N . GLU B 1 65 ? -10.273 -31.062 -20.062 1 97.94 65 GLU B N 1
ATOM 3078 C CA . GLU B 1 65 ? -10.281 -30.875 -21.516 1 97.94 65 GLU B CA 1
ATOM 3079 C C . GLU B 1 65 ? -8.875 -30.641 -22.047 1 97.94 65 GLU B C 1
ATOM 3081 O O . GLU B 1 65 ? -8.461 -31.297 -23.016 1 97.94 65 GLU B O 1
ATOM 3086 N N . VAL B 1 66 ? -8.203 -29.781 -21.469 1 98.31 66 VAL B N 1
ATOM 3087 C CA . VAL B 1 66 ? -6.852 -29.469 -21.906 1 98.31 66 VAL B CA 1
ATOM 3088 C C . VAL B 1 66 ? -5.922 -30.656 -21.656 1 98.31 66 VAL B C 1
ATOM 3090 O O . VAL B 1 66 ? -5.047 -30.953 -22.469 1 98.31 66 VAL B O 1
ATOM 3093 N N . ALA B 1 67 ? -6.098 -31.328 -20.562 1 98.5 67 ALA B N 1
ATOM 3094 C CA . ALA B 1 67 ? -5.309 -32.5 -20.25 1 98.5 67 ALA B CA 1
ATOM 3095 C C . ALA B 1 67 ? -5.441 -33.562 -21.359 1 98.5 67 ALA B C 1
ATOM 3097 O O . ALA B 1 67 ? -4.461 -34.219 -21.734 1 98.5 67 ALA B O 1
ATOM 3098 N N . ALA B 1 68 ? -6.629 -33.688 -21.844 1 98.25 68 ALA B N 1
ATOM 3099 C CA . ALA B 1 68 ? -6.871 -34.656 -22.906 1 98.25 68 ALA B CA 1
ATOM 3100 C C . ALA B 1 68 ? -6.109 -34.25 -24.188 1 98.25 68 ALA B C 1
ATOM 3102 O O . ALA B 1 68 ? -5.547 -35.125 -24.859 1 98.25 68 ALA B O 1
ATOM 3103 N N . LYS B 1 69 ? -6.137 -33.031 -24.469 1 97.62 69 LYS B N 1
ATOM 3104 C CA . LYS B 1 69 ? -5.414 -32.562 -25.641 1 97.62 69 LYS B CA 1
ATOM 3105 C C . LYS B 1 69 ? -3.912 -32.781 -25.5 1 97.62 69 LYS B C 1
ATOM 3107 O O . LYS B 1 69 ? -3.236 -33.156 -26.453 1 97.62 69 LYS B O 1
ATOM 3112 N N . LEU B 1 70 ? -3.418 -32.5 -24.344 1 98.38 70 LEU B N 1
ATOM 3113 C CA . LEU B 1 70 ? -2.004 -32.719 -24.062 1 98.38 70 LEU B CA 1
ATOM 3114 C C . LEU B 1 70 ? -1.655 -34.219 -24.188 1 98.38 70 LEU B C 1
ATOM 3116 O O . LEU B 1 70 ? -0.608 -34.562 -24.734 1 98.38 70 LEU B O 1
ATOM 3120 N N . ASN B 1 71 ? -2.518 -35 -23.703 1 98.12 71 ASN B N 1
ATOM 3121 C CA . ASN B 1 71 ? -2.287 -36.469 -23.766 1 98.12 71 ASN B CA 1
ATOM 3122 C C . ASN B 1 71 ? -2.213 -36.938 -25.219 1 98.12 71 ASN B C 1
ATOM 3124 O O . ASN B 1 71 ? -1.418 -37.812 -25.531 1 98.12 71 ASN B O 1
ATOM 3128 N N . GLU B 1 72 ? -3.062 -36.375 -26.031 1 97.19 72 GLU B N 1
ATOM 3129 C CA . GLU B 1 72 ? -2.996 -36.719 -27.453 1 97.19 72 GLU B CA 1
ATOM 3130 C C . GLU B 1 72 ? -1.617 -36.406 -28.031 1 97.19 72 GLU B C 1
ATOM 3132 O O . GLU B 1 72 ? -1.082 -37.188 -28.828 1 97.19 72 GLU B O 1
ATOM 3137 N N . ARG B 1 73 ? -1.104 -35.281 -27.641 1 97.5 73 ARG B N 1
ATOM 3138 C CA . ARG B 1 73 ? 0.227 -34.906 -28.094 1 97.5 73 ARG B CA 1
ATOM 3139 C C . ARG B 1 73 ? 1.289 -35.875 -27.562 1 97.5 73 ARG B C 1
ATOM 3141 O O . ARG B 1 73 ? 2.223 -36.219 -28.281 1 97.5 73 ARG B O 1
ATOM 3148 N N . VAL B 1 74 ? 1.162 -36.281 -26.359 1 98 74 VAL B N 1
ATOM 3149 C CA . VAL B 1 74 ? 2.088 -37.219 -25.766 1 98 74 VAL B CA 1
ATOM 3150 C C . VAL B 1 74 ? 2.031 -38.562 -26.516 1 98 74 VAL B C 1
ATOM 3152 O O . VAL B 1 74 ? 3.07 -39.156 -26.812 1 98 74 VAL B O 1
ATOM 3155 N N . GLN B 1 75 ? 0.853 -38.969 -26.875 1 97.12 75 GLN B N 1
ATOM 3156 C CA . GLN B 1 75 ? 0.673 -40.219 -27.594 1 97.12 75 GLN B CA 1
ATOM 3157 C C . GLN B 1 75 ? 1.294 -40.125 -28.984 1 97.12 75 GLN B C 1
ATOM 3159 O O . GLN B 1 75 ? 1.734 -41.156 -29.531 1 97.12 75 GLN B O 1
ATOM 3164 N N . ARG B 1 76 ? 1.392 -38.969 -29.438 1 96.12 76 ARG B N 1
ATOM 3165 C CA . ARG B 1 76 ? 2 -38.781 -30.75 1 96.12 76 ARG B CA 1
ATOM 3166 C C . ARG B 1 76 ? 3.516 -38.656 -30.641 1 96.12 76 ARG B C 1
ATOM 3168 O O . ARG B 1 76 ? 4.215 -38.562 -31.656 1 96.12 76 ARG B O 1
ATOM 3175 N N . GLY B 1 77 ? 3.982 -38.594 -29.391 1 96.62 77 GLY B N 1
ATOM 3176 C CA . GLY B 1 77 ? 5.422 -38.656 -29.219 1 96.62 77 GLY B CA 1
ATOM 3177 C C . GLY B 1 77 ? 6.016 -37.406 -28.625 1 96.62 77 GLY B C 1
ATOM 3178 O O . GLY B 1 77 ? 7.219 -37.312 -28.375 1 96.62 77 GLY B O 1
ATOM 3179 N N . GLN B 1 78 ? 5.227 -36.375 -28.406 1 97.06 78 GLN B N 1
ATOM 3180 C CA . GLN B 1 78 ? 5.754 -35.125 -27.844 1 97.06 78 GLN B CA 1
ATOM 3181 C C . GLN B 1 78 ? 6.074 -35.312 -26.359 1 97.06 78 GLN B C 1
ATOM 3183 O O . GLN B 1 78 ? 5.301 -35.906 -25.625 1 97.06 78 GLN B O 1
ATOM 3188 N N . LYS B 1 79 ? 7.223 -34.781 -25.953 1 97.56 79 LYS B N 1
ATOM 3189 C CA . LYS B 1 79 ? 7.594 -34.812 -24.531 1 97.56 79 LYS B CA 1
ATOM 3190 C C . LYS B 1 79 ? 6.898 -33.688 -23.766 1 97.56 79 LYS B C 1
ATOM 3192 O O . LYS B 1 79 ? 7.23 -32.5 -23.922 1 97.56 79 LYS B O 1
ATOM 3197 N N . ILE B 1 80 ? 5.973 -34.031 -22.953 1 98.25 80 ILE B N 1
ATOM 3198 C CA . ILE B 1 80 ? 5.238 -33.094 -22.094 1 98.25 80 ILE B CA 1
ATOM 3199 C C . ILE B 1 80 ? 5.309 -33.594 -20.641 1 98.25 80 ILE B C 1
ATOM 3201 O O . ILE B 1 80 ? 5.043 -34.781 -20.375 1 98.25 80 ILE B O 1
ATOM 3205 N N . LEU B 1 81 ? 5.734 -32.75 -19.766 1 98.69 81 LEU B N 1
ATOM 3206 C CA . LEU B 1 81 ? 5.789 -33.094 -18.344 1 98.69 81 LEU B CA 1
ATOM 3207 C C . LEU B 1 81 ? 5.137 -32.031 -17.5 1 98.69 81 LEU B C 1
ATOM 3209 O O . LEU B 1 81 ? 5.316 -30.828 -17.766 1 98.69 81 LEU B O 1
ATOM 3213 N N . LEU B 1 82 ? 4.363 -32.406 -16.5 1 98.88 82 LEU B N 1
ATOM 3214 C CA . LEU B 1 82 ? 3.727 -31.5 -15.555 1 98.88 82 LEU B CA 1
ATOM 3215 C C . LEU B 1 82 ? 4.219 -31.766 -14.141 1 98.88 82 LEU B C 1
ATOM 3217 O O . LEU B 1 82 ? 4.297 -32.938 -13.711 1 98.88 82 LEU B O 1
ATOM 3221 N N . PHE B 1 83 ? 4.664 -30.75 -13.469 1 98.75 83 PHE B N 1
ATOM 3222 C CA . PHE B 1 83 ? 5.066 -30.812 -12.062 1 98.75 83 PHE B CA 1
ATOM 3223 C C . PHE B 1 83 ? 4.238 -29.844 -11.227 1 98.75 83 PHE B C 1
ATOM 3225 O O . PHE B 1 83 ? 4.348 -28.625 -11.391 1 98.75 83 PHE B O 1
ATOM 3232 N N . ASP B 1 84 ? 3.449 -30.266 -10.367 1 98.25 84 ASP B N 1
ATOM 3233 C CA . ASP B 1 84 ? 2.584 -29.469 -9.508 1 98.25 84 ASP B CA 1
ATOM 3234 C C . ASP B 1 84 ? 2.541 -30.031 -8.086 1 98.25 84 ASP B C 1
ATOM 3236 O O . ASP B 1 84 ? 2.996 -31.156 -7.848 1 98.25 84 ASP B O 1
ATOM 3240 N N . HIS B 1 85 ? 2.123 -29.234 -7.195 1 97 85 HIS B N 1
ATOM 3241 C CA . HIS B 1 85 ? 2.066 -29.688 -5.805 1 97 85 HIS B CA 1
ATOM 3242 C C . HIS B 1 85 ? 0.699 -29.406 -5.191 1 97 85 HIS B C 1
ATOM 3244 O O . HIS B 1 85 ? 0.451 -29.734 -4.031 1 97 85 HIS B O 1
ATOM 3250 N N . HIS B 1 86 ? -0.185 -28.859 -5.918 1 91.5 86 HIS B N 1
ATOM 3251 C CA . HIS B 1 86 ? -1.528 -28.562 -5.434 1 91.5 86 HIS B CA 1
ATOM 3252 C C . HIS B 1 86 ? -2.381 -29.828 -5.363 1 91.5 86 HIS B C 1
ATOM 3254 O O . HIS B 1 86 ? -2.482 -30.562 -6.344 1 91.5 86 HIS B O 1
ATOM 3260 N N . SER B 1 87 ? -3.082 -29.938 -4.254 1 88 87 SER B N 1
ATOM 3261 C CA . SER B 1 87 ? -3.859 -31.156 -4.035 1 88 87 SER B CA 1
ATOM 3262 C C . SER B 1 87 ? -5.004 -31.266 -5.039 1 88 87 SER B C 1
ATOM 3264 O O . SER B 1 87 ? -5.398 -32.375 -5.418 1 88 87 SER B O 1
ATOM 3266 N N . SER B 1 88 ? -5.543 -30.156 -5.445 1 87.12 88 SER B N 1
ATOM 3267 C CA . SER B 1 88 ? -6.645 -30.156 -6.398 1 87.12 88 SER B CA 1
ATOM 3268 C C . SER B 1 88 ? -6.23 -30.766 -7.73 1 87.12 88 SER B C 1
ATOM 3270 O O . SER B 1 88 ? -7.082 -31.172 -8.523 1 87.12 88 SER B O 1
ATOM 3272 N N . ALA B 1 89 ? -4.934 -30.891 -7.977 1 94.38 89 ALA B N 1
ATOM 3273 C CA . ALA B 1 89 ? -4.43 -31.391 -9.25 1 94.38 89 ALA B CA 1
ATOM 3274 C C . ALA B 1 89 ? -4.055 -32.875 -9.141 1 94.38 89 ALA B C 1
ATOM 3276 O O . ALA B 1 89 ? -3.588 -33.469 -10.109 1 94.38 89 ALA B O 1
ATOM 3277 N N . LYS B 1 90 ? -4.297 -33.469 -8.016 1 95.19 90 LYS B N 1
ATOM 3278 C CA . LYS B 1 90 ? -3.859 -34.844 -7.754 1 95.19 90 LYS B CA 1
ATOM 3279 C C . LYS B 1 90 ? -4.441 -35.812 -8.781 1 95.19 90 LYS B C 1
ATOM 3281 O O . LYS B 1 90 ? -3.791 -36.781 -9.164 1 95.19 90 LYS B O 1
ATOM 3286 N N . TRP B 1 91 ? -5.598 -35.562 -9.289 1 96.69 91 TRP B N 1
ATOM 3287 C CA . TRP B 1 91 ? -6.258 -36.438 -10.266 1 96.69 91 TRP B CA 1
ATOM 3288 C C . TRP B 1 91 ? -5.418 -36.562 -11.523 1 96.69 91 TRP B C 1
ATOM 3290 O O . TRP B 1 91 ? -5.457 -37.625 -12.188 1 96.69 91 TRP B O 1
ATOM 3300 N N . LEU B 1 92 ? -4.641 -35.594 -11.922 1 98 92 LEU B N 1
ATOM 3301 C CA . LEU B 1 92 ? -3.795 -35.656 -13.109 1 98 92 LEU B CA 1
ATOM 3302 C C . LEU B 1 92 ? -2.695 -36.719 -12.945 1 98 92 LEU B C 1
ATOM 3304 O O . LEU B 1 92 ? -2.412 -37.469 -13.875 1 98 92 LEU B O 1
ATOM 3308 N N . ASP B 1 93 ? -2.033 -36.656 -11.812 1 97.25 93 ASP B N 1
ATOM 3309 C CA . ASP B 1 93 ? -0.99 -37.594 -11.469 1 97.25 93 ASP B CA 1
ATOM 3310 C C . ASP B 1 93 ? -1.523 -39.031 -11.508 1 97.25 93 ASP B C 1
ATOM 3312 O O . ASP B 1 93 ? -0.813 -39.938 -11.922 1 97.25 93 ASP B O 1
ATOM 3316 N N . GLU B 1 94 ? -2.744 -39.25 -11.141 1 97.31 94 GLU B N 1
ATOM 3317 C CA . GLU B 1 94 ? -3.379 -40.562 -11.102 1 97.31 94 GLU B CA 1
ATOM 3318 C C . GLU B 1 94 ? -3.816 -41 -12.492 1 97.31 94 GLU B C 1
ATOM 3320 O O . GLU B 1 94 ? -3.943 -42.188 -12.758 1 97.31 94 GLU B O 1
ATOM 3325 N N . THR B 1 95 ? -4.027 -40.094 -13.344 1 97.88 95 THR B N 1
ATOM 3326 C CA . THR B 1 95 ? -4.629 -40.375 -14.641 1 97.88 95 THR B CA 1
ATOM 3327 C C . THR B 1 95 ? -3.557 -40.469 -15.727 1 97.88 95 THR B C 1
ATOM 3329 O O . THR B 1 95 ? -3.676 -41.25 -16.656 1 97.88 95 THR B O 1
ATOM 3332 N N . TYR B 1 96 ? -2.553 -39.594 -15.602 1 98.38 96 TYR B N 1
ATOM 3333 C CA . TYR B 1 96 ? -1.598 -39.469 -16.703 1 98.38 96 TYR B CA 1
ATOM 3334 C C . TYR B 1 96 ? -0.172 -39.688 -16.203 1 98.38 96 TYR B C 1
ATOM 3336 O O . TYR B 1 96 ? 0.238 -39.125 -15.188 1 98.38 96 TYR B O 1
ATOM 3344 N N . GLU B 1 97 ? 0.667 -40.375 -16.969 1 97.56 97 GLU B N 1
ATOM 3345 C CA . GLU B 1 97 ? 2.053 -40.656 -16.609 1 97.56 97 GLU B CA 1
ATOM 3346 C C . GLU B 1 97 ? 2.922 -39.406 -16.734 1 97.56 97 GLU B C 1
ATOM 3348 O O . GLU B 1 97 ? 3.947 -39.281 -16.062 1 97.56 97 GLU B O 1
ATOM 3353 N N . TRP B 1 98 ? 2.445 -38.469 -17.516 1 98.38 98 TRP B N 1
ATOM 3354 C CA . TRP B 1 98 ? 3.252 -37.281 -17.781 1 98.38 98 TRP B CA 1
ATOM 3355 C C . TRP B 1 98 ? 3.031 -36.219 -16.703 1 98.38 98 TRP B C 1
ATOM 3357 O O . TRP B 1 98 ? 3.686 -35.188 -16.703 1 98.38 98 TRP B O 1
ATOM 3367 N N . ALA B 1 99 ? 2.191 -36.469 -15.789 1 98.62 99 ALA B N 1
ATOM 3368 C CA . ALA B 1 99 ? 1.887 -35.531 -14.719 1 98.62 99 ALA B CA 1
ATOM 3369 C C . ALA B 1 99 ? 2.398 -36.031 -13.375 1 98.62 99 ALA B C 1
ATOM 3371 O O . ALA B 1 99 ? 2.145 -37.188 -12.992 1 98.62 99 ALA B O 1
ATOM 3372 N N . THR B 1 100 ? 3.176 -35.281 -12.711 1 98.38 100 THR B N 1
ATOM 3373 C CA . THR B 1 100 ? 3.617 -35.5 -11.344 1 98.38 100 THR B CA 1
ATOM 3374 C C . THR B 1 100 ? 3.029 -34.469 -10.391 1 98.38 100 THR B C 1
ATOM 3376 O O . THR B 1 100 ? 3.336 -33.281 -10.492 1 98.38 100 THR B O 1
ATOM 3379 N N . VAL B 1 101 ? 2.184 -34.844 -9.523 1 98 101 VAL B N 1
ATOM 3380 C CA . VAL B 1 101 ? 1.594 -33.969 -8.523 1 98 101 VAL B CA 1
ATOM 3381 C C . VAL B 1 101 ? 1.922 -34.469 -7.121 1 98 101 VAL B C 1
ATOM 3383 O O . VAL B 1 101 ? 1.445 -35.531 -6.715 1 98 101 VAL B O 1
ATOM 3386 N N . LYS B 1 102 ? 2.762 -33.75 -6.445 1 97.06 102 LYS B N 1
ATOM 3387 C CA . LYS B 1 102 ? 3.217 -34.156 -5.121 1 97.06 102 LYS B CA 1
ATOM 3388 C C . LYS B 1 102 ? 3.111 -33 -4.121 1 97.06 102 LYS B C 1
ATOM 3390 O O . LYS B 1 102 ? 3.92 -32.094 -4.148 1 97.06 102 LYS B O 1
ATOM 3395 N N . ALA B 1 103 ? 2.189 -33.094 -3.186 1 94.5 103 ALA B N 1
ATOM 3396 C CA . ALA B 1 103 ? 2.014 -32.094 -2.154 1 94.5 103 ALA B CA 1
ATOM 3397 C C . ALA B 1 103 ? 3.082 -32.219 -1.071 1 94.5 103 ALA B C 1
ATOM 3399 O O . ALA B 1 103 ? 3.488 -31.219 -0.471 1 94.5 103 ALA B O 1
ATOM 3400 N N . VAL B 1 104 ? 3.512 -33.469 -0.776 1 95.56 104 VAL B N 1
ATOM 3401 C CA . VAL B 1 104 ? 4.535 -33.75 0.224 1 95.56 104 VAL B CA 1
ATOM 3402 C C . VAL B 1 104 ? 5.543 -34.75 -0.336 1 95.56 104 VAL B C 1
ATOM 3404 O O . VAL B 1 104 ? 5.203 -35.594 -1.185 1 95.56 104 VAL B O 1
ATOM 3407 N N . ASP B 1 105 ? 6.754 -34.688 0.143 1 94.81 105 ASP B N 1
ATOM 3408 C CA . ASP B 1 105 ? 7.77 -35.625 -0.305 1 94.81 105 ASP B CA 1
ATOM 3409 C C . ASP B 1 105 ? 7.754 -36.875 0.544 1 94.81 105 ASP B C 1
ATOM 3411 O O . ASP B 1 105 ? 6.828 -37.094 1.327 1 94.81 105 ASP B O 1
ATOM 3415 N N . GLU B 1 106 ? 8.695 -37.719 0.311 1 92.62 106 GLU B N 1
ATOM 3416 C CA . GLU B 1 106 ? 8.75 -39 0.979 1 92.62 106 GLU B CA 1
ATOM 3417 C C . GLU B 1 106 ? 8.938 -38.844 2.484 1 92.62 106 GLU B C 1
ATOM 3419 O O . GLU B 1 106 ? 8.555 -39.719 3.262 1 92.62 106 GLU B O 1
ATOM 3424 N N . LYS B 1 107 ? 9.5 -37.781 2.898 1 95.19 107 LYS B N 1
ATOM 3425 C CA . LYS B 1 107 ? 9.773 -37.531 4.312 1 95.19 107 LYS B CA 1
ATOM 3426 C C . LYS B 1 107 ? 8.633 -36.75 4.961 1 95.19 107 LYS B C 1
ATOM 3428 O O . LYS B 1 107 ? 8.727 -36.375 6.129 1 95.19 107 LYS B O 1
ATOM 3433 N N . GLY B 1 108 ? 7.66 -36.375 4.219 1 93.81 108 GLY B N 1
ATOM 3434 C CA . GLY B 1 108 ? 6.508 -35.656 4.75 1 93.81 108 GLY B CA 1
ATOM 3435 C C . GLY B 1 108 ? 6.637 -34.156 4.652 1 93.81 108 GLY B C 1
ATOM 3436 O O . GLY B 1 108 ? 5.785 -33.406 5.156 1 93.81 108 GLY B O 1
ATOM 3437 N N . GLN B 1 109 ? 7.664 -33.719 4.055 1 95.44 109 GLN B N 1
ATOM 3438 C CA . GLN B 1 109 ? 7.855 -32.281 3.877 1 95.44 109 GLN B CA 1
ATOM 3439 C C . GLN B 1 109 ? 7.043 -31.75 2.695 1 95.44 109 GLN B C 1
ATOM 3441 O O . GLN B 1 109 ? 7.023 -32.375 1.629 1 95.44 109 GLN B O 1
ATOM 3446 N N . LYS B 1 110 ? 6.387 -30.594 2.928 1 95.75 110 LYS B N 1
ATOM 3447 C CA . LYS B 1 110 ? 5.637 -29.984 1.832 1 95.75 110 LYS B CA 1
ATOM 3448 C C . LYS B 1 110 ? 6.57 -29.562 0.698 1 95.75 110 LYS B C 1
ATOM 3450 O O . LYS B 1 110 ? 7.684 -29.094 0.943 1 95.75 110 LYS B O 1
ATOM 3455 N N . THR B 1 111 ? 6.102 -29.734 -0.502 1 97.5 111 THR B N 1
ATOM 3456 C CA . THR B 1 111 ? 6.902 -29.391 -1.67 1 97.5 111 THR B CA 1
ATOM 3457 C C . THR B 1 111 ? 6.324 -28.188 -2.389 1 97.5 111 THR B C 1
ATOM 3459 O O . THR B 1 111 ? 5.289 -27.656 -1.983 1 97.5 111 THR B O 1
ATOM 3462 N N 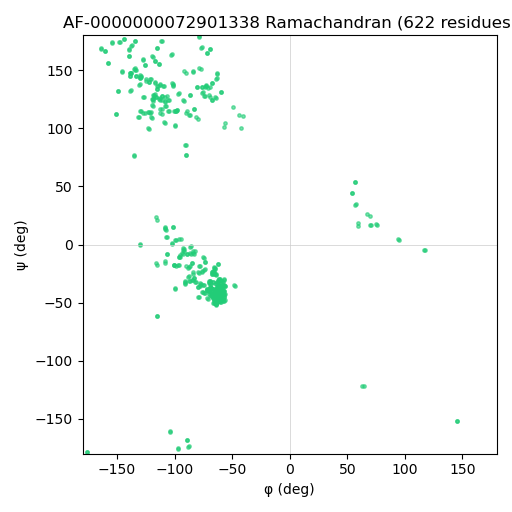. CYS B 1 112 ? 7.023 -27.719 -3.418 1 97.88 112 CYS B N 1
ATOM 3463 C CA . CYS B 1 112 ? 6.527 -26.672 -4.297 1 97.88 112 CYS B CA 1
ATOM 3464 C C . CYS B 1 112 ? 6.879 -26.969 -5.75 1 97.88 112 CYS B C 1
ATOM 3466 O O . CYS B 1 112 ? 7.598 -27.922 -6.039 1 97.88 112 CYS B O 1
ATOM 3468 N N . GLY B 1 113 ? 6.305 -26.25 -6.641 1 98.31 113 GLY B N 1
ATOM 3469 C CA . GLY B 1 113 ? 6.539 -26.484 -8.062 1 98.31 113 GLY B CA 1
ATOM 3470 C C . GLY B 1 113 ? 7.996 -26.344 -8.453 1 98.31 113 GLY B C 1
ATOM 3471 O O . GLY B 1 113 ? 8.516 -27.156 -9.227 1 98.31 113 GLY B O 1
ATOM 3472 N N . THR B 1 114 ? 8.656 -25.359 -7.953 1 98.75 114 THR B N 1
ATOM 3473 C CA . THR B 1 114 ? 10.062 -25.094 -8.25 1 98.75 114 THR B CA 1
ATOM 3474 C C . THR B 1 114 ? 10.938 -26.281 -7.836 1 98.75 114 THR B C 1
ATOM 3476 O O . THR B 1 114 ? 11.805 -26.719 -8.602 1 98.75 114 THR B O 1
ATOM 3479 N N . GLU B 1 115 ? 10.719 -26.797 -6.688 1 98.62 115 GLU B N 1
ATOM 3480 C CA . GLU B 1 115 ? 11.508 -27.922 -6.18 1 98.62 115 GLU B CA 1
ATOM 3481 C C . GLU B 1 115 ? 11.328 -29.156 -7.043 1 98.62 115 GLU B C 1
ATOM 3483 O O . GLU B 1 115 ? 12.297 -29.844 -7.359 1 98.62 115 GLU B O 1
ATOM 3488 N N . LEU B 1 116 ? 10.141 -29.469 -7.371 1 98.69 116 LEU B N 1
ATOM 3489 C CA . LEU B 1 116 ? 9.859 -30.641 -8.188 1 98.69 116 LEU B CA 1
ATOM 3490 C C . LEU B 1 116 ? 10.539 -30.531 -9.547 1 98.69 116 LEU B C 1
ATOM 3492 O O . LEU B 1 116 ? 11.148 -31.5 -10.016 1 98.69 116 LEU B O 1
ATOM 3496 N N . PHE B 1 117 ? 10.422 -29.391 -10.172 1 98.69 117 PHE B N 1
ATOM 3497 C CA . PHE B 1 117 ? 11.062 -29.156 -11.461 1 98.69 117 PHE B CA 1
ATOM 3498 C C . PHE B 1 117 ? 12.578 -29.219 -11.328 1 98.69 117 PHE B C 1
ATOM 3500 O O . PHE B 1 117 ? 13.258 -29.812 -12.188 1 98.69 117 PHE B O 1
ATOM 3507 N N . TYR B 1 118 ? 13.102 -28.672 -10.281 1 98.62 118 TYR B N 1
ATOM 3508 C CA . TYR B 1 118 ? 14.531 -28.688 -9.984 1 98.62 118 TYR B CA 1
ATOM 3509 C C . TYR B 1 118 ? 15.055 -30.125 -9.906 1 98.62 118 TYR B C 1
ATOM 3511 O O . TYR B 1 118 ? 16.062 -30.453 -10.539 1 98.62 118 TYR B O 1
ATOM 3519 N N . HIS B 1 119 ? 14.383 -30.953 -9.188 1 98.06 119 HIS B N 1
ATOM 3520 C CA . HIS B 1 119 ? 14.781 -32.344 -9.039 1 98.06 119 HIS B CA 1
ATOM 3521 C C . HIS B 1 119 ? 14.766 -33.062 -10.383 1 98.06 119 HIS B C 1
ATOM 3523 O O . HIS B 1 119 ? 15.641 -33.906 -10.672 1 98.06 119 HIS B O 1
ATOM 3529 N N . HIS B 1 120 ? 13.773 -32.781 -11.172 1 98.12 120 HIS B N 1
ATOM 3530 C CA . HIS B 1 120 ? 13.703 -33.375 -12.5 1 98.12 120 HIS B CA 1
ATOM 3531 C C . HIS B 1 120 ? 14.914 -32.969 -13.344 1 98.12 120 HIS B C 1
ATOM 3533 O O . HIS B 1 120 ? 15.523 -33.812 -14 1 98.12 120 HIS B O 1
ATOM 3539 N N . LEU B 1 121 ? 15.25 -31.703 -13.344 1 98.06 121 LEU B N 1
ATOM 3540 C CA . LEU B 1 121 ? 16.359 -31.203 -14.133 1 98.06 121 LEU B CA 1
ATOM 3541 C C . LEU B 1 121 ? 17.672 -31.844 -13.688 1 98.06 121 LEU B C 1
ATOM 3543 O O . LEU B 1 121 ? 18.547 -32.125 -14.516 1 98.06 121 LEU B O 1
ATOM 3547 N N . LEU B 1 122 ? 17.781 -32.031 -12.375 1 97.94 122 LEU B N 1
ATOM 3548 C CA . LEU B 1 122 ? 18.969 -32.688 -11.844 1 97.94 122 LEU B CA 1
ATOM 3549 C C . LEU B 1 122 ? 19.031 -34.125 -12.328 1 97.94 122 LEU B C 1
ATOM 3551 O O . LEU B 1 122 ? 20.078 -34.594 -12.789 1 97.94 122 LEU B O 1
ATOM 3555 N N . LYS B 1 123 ? 17.938 -34.781 -12.219 1 97.56 123 LYS B N 1
ATOM 3556 C CA . LYS B 1 123 ? 17.859 -36.188 -12.617 1 97.56 123 LYS B CA 1
ATOM 3557 C C . LYS B 1 123 ? 18.172 -36.375 -14.094 1 97.56 123 LYS B C 1
ATOM 3559 O O . LYS B 1 123 ? 18.828 -37.344 -14.484 1 97.56 123 LYS B O 1
ATOM 3564 N N . GLU B 1 124 ? 17.781 -35.438 -14.914 1 96.5 124 GLU B N 1
ATOM 3565 C CA . GLU B 1 124 ? 17.984 -35.5 -16.359 1 96.5 124 GLU B CA 1
ATOM 3566 C C . GLU B 1 124 ? 19.375 -35 -16.734 1 96.5 124 GLU B C 1
ATOM 3568 O O . GLU B 1 124 ? 19.75 -35 -17.906 1 96.5 124 GLU B O 1
ATOM 3573 N N . GLY B 1 125 ? 20.094 -34.5 -15.773 1 96.19 125 GLY B N 1
ATOM 3574 C CA . GLY B 1 125 ? 21.438 -34.031 -16.016 1 96.19 125 GLY B CA 1
ATOM 3575 C C . GLY B 1 125 ? 21.484 -32.688 -16.719 1 96.19 125 GLY B C 1
ATOM 3576 O O . GLY B 1 125 ? 22.516 -32.281 -17.266 1 96.19 125 GLY B O 1
ATOM 3577 N N . LYS B 1 126 ? 20.391 -31.984 -16.703 1 95.56 126 LYS B N 1
ATOM 3578 C CA . LYS B 1 126 ? 20.312 -30.688 -17.359 1 95.56 126 LYS B CA 1
ATOM 3579 C C . LYS B 1 126 ? 20.844 -29.578 -16.453 1 95.56 126 LYS B C 1
ATOM 3581 O O . LYS B 1 126 ? 21.172 -28.484 -16.922 1 95.56 126 LYS B O 1
ATOM 3586 N N . LEU B 1 127 ? 20.812 -29.859 -15.125 1 95.06 127 LEU B N 1
ATOM 3587 C CA . LEU B 1 127 ? 21.375 -28.953 -14.125 1 95.06 127 LEU B CA 1
ATOM 3588 C C . LEU B 1 127 ? 22.297 -29.703 -13.164 1 95.06 127 LEU B C 1
ATOM 3590 O O . LEU B 1 127 ? 22.109 -30.906 -12.922 1 95.06 127 LEU B O 1
ATOM 3594 N N . GLN B 1 128 ? 23.281 -29 -12.781 1 94.19 128 GLN B N 1
ATOM 3595 C CA . GLN B 1 128 ? 24.125 -29.516 -11.719 1 94.19 128 GLN B CA 1
ATOM 3596 C C . GLN B 1 128 ? 23.812 -28.859 -10.375 1 94.19 128 GLN B C 1
ATOM 3598 O O . GLN B 1 128 ? 23.594 -27.641 -10.32 1 94.19 128 GLN B O 1
ATOM 3603 N N . GLN B 1 129 ? 23.812 -29.672 -9.406 1 95.12 129 GLN B N 1
ATOM 3604 C CA . GLN B 1 129 ? 23.5 -29.156 -8.078 1 95.12 129 GLN B CA 1
ATOM 3605 C C . GLN B 1 129 ? 24.625 -28.266 -7.555 1 95.12 129 GLN B C 1
ATOM 3607 O O . GLN B 1 129 ? 25.812 -28.625 -7.66 1 95.12 129 GLN B O 1
ATOM 3612 N N . THR B 1 130 ? 24.344 -27.109 -7.121 1 95.25 130 THR B N 1
ATOM 3613 C CA . THR B 1 130 ? 25.234 -26.219 -6.402 1 95.25 130 THR B CA 1
ATOM 3614 C C . THR B 1 130 ? 24.609 -25.734 -5.094 1 95.25 130 THR B C 1
ATOM 3616 O O . THR B 1 130 ? 23.391 -25.828 -4.926 1 95.25 130 THR B O 1
ATOM 3619 N N . SER B 1 131 ? 25.406 -25.297 -4.188 1 95.88 131 SER B N 1
ATOM 3620 C CA . SER B 1 131 ? 24.906 -24.844 -2.895 1 95.88 131 SER B CA 1
ATOM 3621 C C . SER B 1 131 ? 23.953 -23.672 -3.055 1 95.88 131 SER B C 1
ATOM 3623 O O . SER B 1 131 ? 22.891 -23.625 -2.418 1 95.88 131 SER B O 1
ATOM 3625 N N . VAL B 1 132 ? 24.281 -22.75 -3.928 1 96.69 132 VAL B N 1
ATOM 3626 C CA . VAL B 1 132 ? 23.484 -21.531 -4.102 1 96.69 132 VAL B CA 1
ATOM 3627 C C . VAL B 1 132 ? 22.156 -21.875 -4.75 1 96.69 132 VAL B C 1
ATOM 3629 O O . VAL B 1 132 ? 21.109 -21.328 -4.379 1 96.69 132 VAL B O 1
ATOM 3632 N N . MET B 1 133 ? 22.125 -22.781 -5.703 1 96.06 133 MET B N 1
ATOM 3633 C CA . MET B 1 133 ? 20.875 -23.172 -6.363 1 96.06 133 MET B CA 1
ATOM 3634 C C . MET B 1 133 ? 19.969 -23.922 -5.398 1 96.06 133 MET B C 1
ATOM 3636 O O . MET B 1 133 ? 18.766 -23.656 -5.359 1 96.06 133 MET B O 1
ATOM 3640 N N . SER B 1 134 ? 20.578 -24.781 -4.641 1 97.06 134 SER B N 1
ATOM 3641 C CA . SER B 1 134 ? 19.812 -25.5 -3.635 1 97.06 134 SER B CA 1
ATOM 3642 C C . SER B 1 134 ? 19.203 -24.547 -2.605 1 97.06 134 SER B C 1
ATOM 3644 O O . SER B 1 134 ? 18.062 -24.719 -2.186 1 97.06 134 SER B O 1
ATOM 3646 N N . GLU B 1 135 ? 19.984 -23.609 -2.217 1 97.75 135 GLU B N 1
ATOM 3647 C CA . GLU B 1 135 ? 19.5 -22.625 -1.263 1 97.75 135 GLU B CA 1
ATOM 3648 C C . GLU B 1 135 ? 18.328 -21.828 -1.85 1 97.75 135 GLU B C 1
ATOM 3650 O O . GLU B 1 135 ? 17.312 -21.609 -1.185 1 97.75 135 GLU B O 1
ATOM 3655 N N . TYR B 1 136 ? 18.484 -21.344 -3.125 1 98.19 136 TYR B N 1
ATOM 3656 C CA . TYR B 1 136 ? 17.453 -20.578 -3.795 1 98.19 136 TYR B CA 1
ATOM 3657 C C . TYR B 1 136 ? 16.141 -21.359 -3.855 1 98.19 136 TYR B C 1
ATOM 3659 O O . TYR B 1 136 ? 15.078 -20.844 -3.498 1 98.19 136 TYR B O 1
ATOM 3667 N N . VAL B 1 137 ? 16.25 -22.578 -4.254 1 98.44 137 VAL B N 1
ATOM 3668 C CA . VAL B 1 137 ? 15.07 -23.438 -4.375 1 98.44 137 VAL B CA 1
ATOM 3669 C C . VAL B 1 137 ? 14.414 -23.625 -3.01 1 98.44 137 VAL B C 1
ATOM 3671 O O . VAL B 1 137 ? 13.188 -23.562 -2.893 1 98.44 137 VAL B O 1
ATOM 3674 N N . GLU B 1 138 ? 15.211 -23.797 -1.999 1 98.31 138 GLU B N 1
ATOM 3675 C CA . GLU B 1 138 ? 14.695 -23.969 -0.643 1 98.31 138 GLU B CA 1
ATOM 3676 C C . GLU B 1 138 ? 13.992 -22.703 -0.161 1 98.31 138 GLU B C 1
ATOM 3678 O O . GLU B 1 138 ? 12.977 -22.781 0.53 1 98.31 138 GLU B O 1
ATOM 3683 N N . LEU B 1 139 ? 14.523 -21.547 -0.509 1 98.44 139 LEU B N 1
ATOM 3684 C CA . LEU B 1 139 ? 13.875 -20.297 -0.155 1 98.44 139 LEU B CA 1
ATOM 3685 C C . LEU B 1 139 ? 12.5 -20.188 -0.802 1 98.44 139 LEU B C 1
ATOM 3687 O O . LEU B 1 139 ? 11.523 -19.812 -0.146 1 98.44 139 LEU B O 1
ATOM 3691 N N . VAL B 1 140 ? 12.406 -20.562 -2.059 1 98.62 140 VAL B N 1
ATOM 3692 C CA . VAL B 1 140 ? 11.141 -20.531 -2.783 1 98.62 140 VAL B CA 1
ATOM 3693 C C . VAL B 1 140 ? 10.148 -21.5 -2.137 1 98.62 140 VAL B C 1
ATOM 3695 O O . VAL B 1 140 ? 9 -21.141 -1.875 1 98.62 140 VAL B O 1
ATOM 3698 N N . ARG B 1 141 ? 10.609 -22.703 -1.816 1 98.5 141 ARG B N 1
ATOM 3699 C CA . ARG B 1 141 ? 9.758 -23.719 -1.218 1 98.5 141 ARG B CA 1
ATOM 3700 C C . ARG B 1 141 ? 9.219 -23.25 0.133 1 98.5 141 ARG B C 1
ATOM 3702 O O . ARG B 1 141 ? 8.023 -23.359 0.403 1 98.5 141 ARG B O 1
ATOM 3709 N N . GLN B 1 142 ? 10.141 -22.766 0.935 1 97.75 142 GLN B N 1
ATOM 3710 C CA . GLN B 1 142 ? 9.758 -22.375 2.291 1 97.75 142 GLN B CA 1
ATOM 3711 C C . GLN B 1 142 ? 8.734 -21.25 2.275 1 97.75 142 GLN B C 1
ATOM 3713 O O . GLN B 1 142 ? 7.84 -21.203 3.123 1 97.75 142 GLN B O 1
ATOM 3718 N N . PHE B 1 143 ? 8.875 -20.391 1.353 1 97.06 143 PHE B N 1
ATOM 3719 C CA . PHE B 1 143 ? 7.879 -19.328 1.317 1 97.06 143 PHE B CA 1
ATOM 3720 C C . PHE B 1 143 ? 6.527 -19.859 0.862 1 97.06 143 PHE B C 1
ATOM 3722 O O . PHE B 1 143 ? 5.496 -19.562 1.467 1 97.06 143 PHE B O 1
ATOM 3729 N N . ASP B 1 144 ? 6.594 -20.625 -0.188 1 95.94 144 ASP B N 1
ATOM 3730 C CA . ASP B 1 144 ? 5.352 -21.141 -0.751 1 95.94 144 ASP B CA 1
ATOM 3731 C C . ASP B 1 144 ? 4.59 -21.984 0.276 1 95.94 144 ASP B C 1
ATOM 3733 O O . ASP B 1 144 ? 3.361 -21.938 0.336 1 95.94 144 ASP B O 1
ATOM 3737 N N . THR B 1 145 ? 5.281 -22.734 1.095 1 94.06 145 THR B N 1
ATOM 3738 C CA . THR B 1 145 ? 4.668 -23.641 2.055 1 94.06 145 THR B CA 1
ATOM 3739 C C . THR B 1 145 ? 4.48 -22.953 3.406 1 94.06 145 THR B C 1
ATOM 3741 O O . THR B 1 145 ? 3.936 -23.562 4.34 1 94.06 145 THR B O 1
ATOM 3744 N N . TRP B 1 146 ? 5.031 -21.734 3.555 1 90.38 146 TRP B N 1
ATOM 3745 C CA . TRP B 1 146 ? 4.996 -20.938 4.777 1 90.38 146 TRP B CA 1
ATOM 3746 C C . TRP B 1 146 ? 5.875 -21.547 5.859 1 90.38 146 TRP B C 1
ATOM 3748 O O . TRP B 1 146 ? 5.723 -21.25 7.043 1 90.38 146 TRP B O 1
ATOM 3758 N N . ASP B 1 147 ? 6.746 -22.422 5.5 1 94.31 147 ASP B N 1
ATOM 3759 C CA . ASP B 1 147 ? 7.711 -23.016 6.426 1 94.31 147 ASP B CA 1
ATOM 3760 C C . ASP B 1 147 ? 8.703 -21.953 6.922 1 94.31 147 ASP B C 1
ATOM 3762 O O . ASP B 1 147 ? 9.312 -22.125 7.98 1 94.31 147 ASP B O 1
ATOM 3766 N N . TRP B 1 148 ? 8.82 -20.922 6.148 1 94.81 148 TRP B N 1
ATOM 3767 C CA . TRP B 1 148 ? 9.766 -19.875 6.516 1 94.81 148 TRP B CA 1
ATOM 3768 C C . TRP B 1 148 ? 9.438 -19.297 7.887 1 94.81 148 TRP B C 1
ATOM 3770 O O . TRP B 1 148 ? 10.328 -18.891 8.625 1 94.81 148 TRP B O 1
ATOM 3780 N N . TYR B 1 149 ? 8.188 -19.234 8.172 1 89.81 149 TYR B N 1
ATOM 3781 C CA . TYR B 1 149 ? 7.738 -18.672 9.445 1 89.81 149 TYR B CA 1
ATOM 3782 C C . TYR B 1 149 ? 8.141 -19.562 10.609 1 89.81 149 TYR B C 1
ATOM 3784 O O . TYR B 1 149 ? 8.711 -19.094 11.594 1 89.81 149 TYR B O 1
ATOM 3792 N N . GLU B 1 150 ? 7.961 -20.844 10.492 1 89.81 150 GLU B N 1
ATOM 3793 C CA . GLU B 1 150 ? 8.312 -21.797 11.539 1 89.81 150 GLU B CA 1
ATOM 3794 C C . GLU B 1 150 ? 9.82 -21.906 11.703 1 89.81 150 GLU B C 1
ATOM 3796 O O . GLU B 1 150 ? 10.32 -22.047 12.828 1 89.81 150 GLU B O 1
ATOM 3801 N N . ASN B 1 151 ? 10.492 -21.734 10.633 1 94.88 151 ASN B N 1
ATOM 3802 C CA . ASN B 1 151 ? 11.945 -21.906 10.641 1 94.88 151 ASN B CA 1
ATOM 3803 C C . ASN B 1 151 ? 12.656 -20.578 10.898 1 94.88 151 ASN B C 1
ATOM 3805 O O . ASN B 1 151 ? 13.891 -20.531 10.953 1 94.88 151 ASN B O 1
ATOM 3809 N N . ASN B 1 152 ? 11.898 -19.484 10.969 1 94.12 152 ASN B N 1
ATOM 3810 C CA . ASN B 1 152 ? 12.438 -18.141 11.148 1 94.12 152 ASN B CA 1
ATOM 3811 C C . ASN B 1 152 ? 13.438 -17.781 10.055 1 94.12 152 ASN B C 1
ATOM 3813 O O . ASN B 1 152 ? 14.508 -17.25 10.336 1 94.12 152 ASN B O 1
ATOM 3817 N N . ASN B 1 153 ? 13.18 -18.281 8.875 1 95.88 153 ASN B N 1
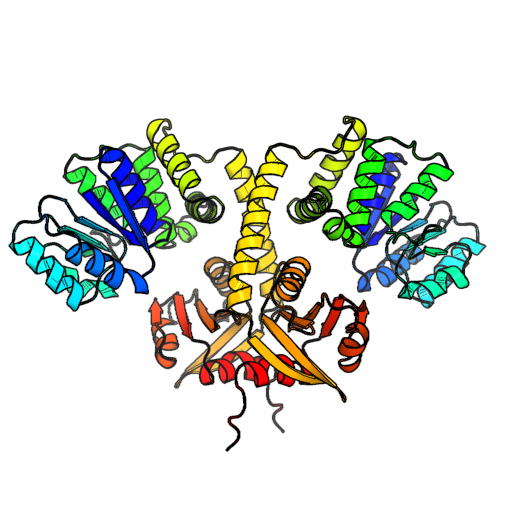ATOM 3818 C CA . ASN B 1 153 ? 14.016 -17.969 7.723 1 95.88 153 ASN B CA 1
ATOM 3819 C C . ASN B 1 153 ? 13.508 -16.734 6.98 1 95.88 153 ASN B C 1
ATOM 3821 O O . ASN B 1 153 ? 12.852 -16.859 5.945 1 95.88 153 ASN B O 1
ATOM 3825 N N . GLU B 1 154 ? 13.883 -15.617 7.375 1 95.25 154 GLU B N 1
ATOM 3826 C CA . GLU B 1 154 ? 13.406 -14.336 6.859 1 95.25 154 GLU B CA 1
ATOM 3827 C C . GLU B 1 154 ? 13.867 -14.117 5.418 1 95.25 154 GLU B C 1
ATOM 3829 O O . GLU B 1 154 ? 13.258 -13.344 4.676 1 95.25 154 GLU B O 1
ATOM 3834 N N . LYS B 1 155 ? 14.922 -14.797 5.094 1 96.62 155 LYS B N 1
ATOM 3835 C CA . LYS B 1 155 ? 15.445 -14.648 3.74 1 96.62 155 LYS B CA 1
ATOM 3836 C C . LYS B 1 155 ? 14.422 -15.109 2.701 1 96.62 155 LYS B C 1
ATOM 3838 O O . LYS B 1 155 ? 14.32 -14.523 1.623 1 96.62 155 LYS B O 1
ATOM 3843 N N . ALA B 1 156 ? 13.648 -16.125 2.971 1 97.81 156 ALA B N 1
ATOM 3844 C CA . ALA B 1 156 ? 12.602 -16.625 2.078 1 97.81 156 ALA B CA 1
ATOM 3845 C C . ALA B 1 156 ? 11.508 -15.57 1.876 1 97.81 156 ALA B C 1
ATOM 3847 O O . ALA B 1 156 ? 11.086 -15.312 0.746 1 97.81 156 ALA B O 1
ATOM 3848 N N . LYS B 1 157 ? 11.133 -14.992 2.975 1 96.25 157 LYS B N 1
ATOM 3849 C CA . LYS B 1 157 ? 10.141 -13.914 2.928 1 96.25 157 LYS B CA 1
ATOM 3850 C C . LYS B 1 157 ? 10.656 -12.734 2.115 1 96.25 157 LYS B C 1
ATOM 3852 O O . LYS B 1 157 ? 9.93 -12.195 1.273 1 96.25 157 LYS B O 1
ATOM 3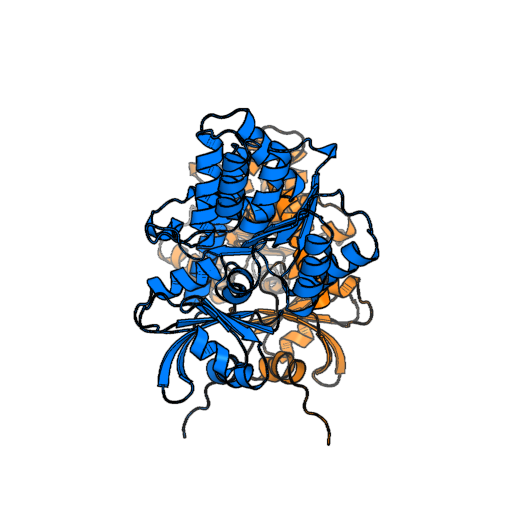857 N N . LYS B 1 158 ? 11.859 -12.352 2.373 1 97.06 158 LYS B N 1
ATOM 3858 C CA . LYS B 1 158 ? 12.484 -11.234 1.668 1 97.06 158 LYS B CA 1
ATOM 3859 C C . LYS B 1 158 ? 12.57 -11.508 0.17 1 97.06 158 LYS B C 1
ATOM 3861 O O . LYS B 1 158 ? 12.367 -10.609 -0.646 1 97.06 158 LYS B O 1
ATOM 3866 N N . LEU B 1 159 ? 12.883 -12.75 -0.197 1 98 159 LEU B N 1
ATOM 3867 C CA . LEU B 1 159 ? 12.969 -13.125 -1.604 1 98 159 LEU B CA 1
ATOM 3868 C C . LEU B 1 159 ? 11.633 -12.906 -2.307 1 98 159 LEU B C 1
ATOM 3870 O O . LEU B 1 159 ? 11.594 -12.344 -3.406 1 98 159 LEU B O 1
ATOM 3874 N N . ASN B 1 160 ? 10.594 -13.297 -1.681 1 97.62 160 ASN B N 1
ATOM 3875 C CA . ASN B 1 160 ? 9.273 -13.094 -2.252 1 97.62 160 ASN B CA 1
ATOM 3876 C C . ASN B 1 160 ? 8.938 -11.609 -2.379 1 97.62 160 ASN B C 1
ATOM 3878 O O . ASN B 1 160 ? 8.383 -11.172 -3.389 1 97.62 160 ASN B O 1
ATOM 3882 N N . HIS B 1 161 ? 9.281 -10.859 -1.353 1 96.12 161 HIS B N 1
ATOM 3883 C CA . HIS B 1 161 ? 9.039 -9.422 -1.42 1 96.12 161 HIS B CA 1
ATOM 3884 C C . HIS B 1 161 ? 9.797 -8.789 -2.582 1 96.12 161 HIS B C 1
ATOM 3886 O O . HIS B 1 161 ? 9.242 -7.977 -3.32 1 96.12 161 HIS B O 1
ATOM 3892 N N . LEU B 1 162 ? 11.062 -9.172 -2.701 1 96.69 162 LEU B N 1
ATOM 3893 C CA . LEU B 1 162 ? 11.867 -8.633 -3.797 1 96.69 162 LEU B CA 1
ATOM 3894 C C . LEU B 1 162 ? 11.227 -8.953 -5.145 1 96.69 162 LEU B C 1
ATOM 3896 O O . LEU B 1 162 ? 11.172 -8.102 -6.027 1 96.69 162 LEU B O 1
ATOM 3900 N N . PHE B 1 163 ? 10.695 -10.133 -5.277 1 97.31 163 PHE B N 1
ATOM 3901 C CA . PHE B 1 163 ? 10.047 -10.609 -6.492 1 97.31 163 PHE B CA 1
ATOM 3902 C C . PHE B 1 163 ? 8.93 -9.672 -6.918 1 97.31 163 PHE B C 1
ATOM 3904 O O . PHE B 1 163 ? 8.75 -9.406 -8.109 1 97.31 163 PHE B O 1
ATOM 3911 N N . TYR B 1 164 ? 8.25 -9.117 -5.988 1 9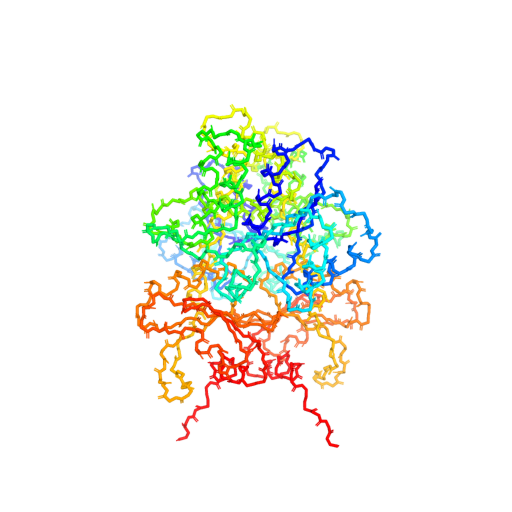4.38 164 TYR B N 1
ATOM 3912 C CA . TYR B 1 164 ? 7.086 -8.289 -6.309 1 94.38 164 TYR B CA 1
ATOM 3913 C C . TYR B 1 164 ? 7.457 -6.816 -6.34 1 94.38 164 TYR B C 1
ATOM 3915 O O . TYR B 1 164 ? 6.715 -5.992 -6.883 1 94.38 164 TYR B O 1
ATOM 3923 N N . LEU B 1 165 ? 8.562 -6.48 -5.758 1 93.19 165 LEU B N 1
ATOM 3924 C CA . LEU B 1 165 ? 8.93 -5.074 -5.621 1 93.19 165 LEU B CA 1
ATOM 3925 C C . LEU B 1 165 ? 9.625 -4.57 -6.883 1 93.19 165 LEU B C 1
ATOM 3927 O O . LEU B 1 165 ? 9.516 -3.393 -7.23 1 93.19 165 LEU B O 1
ATOM 3931 N N . ILE B 1 166 ? 10.336 -5.473 -7.57 1 93.44 166 ILE B N 1
ATOM 3932 C CA . ILE B 1 166 ? 11.086 -5.023 -8.734 1 93.44 166 ILE B CA 1
ATOM 3933 C C . ILE B 1 166 ? 10.516 -5.668 -10 1 93.44 166 ILE B C 1
ATOM 3935 O O . ILE B 1 166 ? 9.664 -6.555 -9.914 1 93.44 166 ILE B O 1
ATOM 3939 N N . LYS B 1 167 ? 10.961 -5.168 -11.094 1 91.25 167 LYS B N 1
ATOM 3940 C CA . LYS B 1 167 ? 10.477 -5.715 -12.359 1 91.25 167 LYS B CA 1
ATOM 3941 C C . LYS B 1 167 ? 10.875 -7.184 -12.508 1 91.25 167 LYS B C 1
ATOM 3943 O O . LYS B 1 167 ? 11.945 -7.594 -12.047 1 91.25 167 LYS B O 1
ATOM 3948 N N . ARG B 1 168 ? 10.023 -7.883 -13.141 1 94.69 168 ARG B N 1
ATOM 3949 C CA . ARG B 1 168 ? 10.227 -9.32 -13.32 1 94.69 168 ARG B CA 1
ATOM 3950 C C . ARG B 1 168 ? 11.562 -9.602 -13.992 1 94.69 168 ARG B C 1
ATOM 3952 O O . ARG B 1 168 ? 12.305 -10.484 -13.555 1 94.69 168 ARG B O 1
ATOM 3959 N N . GLU B 1 169 ? 11.914 -8.812 -15.039 1 94.5 169 GLU B N 1
ATOM 3960 C CA . GLU B 1 169 ? 13.156 -9.008 -15.773 1 94.5 169 GLU B CA 1
ATOM 3961 C C . GLU B 1 169 ? 14.367 -8.766 -14.883 1 94.5 169 GLU B C 1
ATOM 3963 O O . GLU B 1 169 ? 15.359 -9.492 -14.969 1 94.5 169 GLU B O 1
ATOM 3968 N N . ASP B 1 170 ? 14.25 -7.766 -14.047 1 93.5 170 ASP B N 1
ATOM 3969 C CA . ASP B 1 170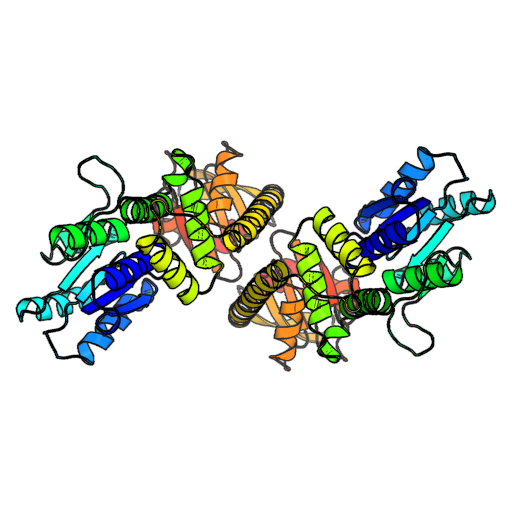 ? 15.336 -7.457 -13.125 1 93.5 170 ASP B CA 1
ATOM 3970 C C . ASP B 1 170 ? 15.5 -8.555 -12.078 1 93.5 170 ASP B C 1
ATOM 3972 O O . ASP B 1 170 ? 16.625 -8.891 -11.695 1 93.5 170 ASP B O 1
ATOM 3976 N N . PHE B 1 171 ? 14.445 -9.102 -11.633 1 96.81 171 PHE B N 1
ATOM 3977 C CA . PHE B 1 171 ? 14.484 -10.18 -10.656 1 96.81 171 PHE B CA 1
ATOM 3978 C C . PHE B 1 171 ? 15.164 -11.414 -11.242 1 96.81 171 PHE B C 1
ATOM 3980 O O . PHE B 1 171 ? 16.062 -11.984 -10.617 1 96.81 171 PHE B O 1
ATOM 3987 N N . ILE B 1 172 ? 14.742 -11.781 -12.461 1 96.94 172 ILE B N 1
ATOM 3988 C CA . ILE B 1 172 ? 15.312 -12.945 -13.133 1 96.94 172 ILE B CA 1
ATOM 3989 C C . ILE B 1 172 ? 16.812 -12.758 -13.305 1 96.94 172 ILE B C 1
ATOM 3991 O O . ILE B 1 172 ? 17.594 -13.656 -12.992 1 96.94 172 ILE B O 1
ATOM 3995 N N . GLU B 1 173 ? 17.172 -11.578 -13.711 1 94.69 173 GLU B N 1
ATOM 3996 C CA . GLU B 1 173 ? 18.594 -11.297 -13.891 1 94.69 173 GLU B CA 1
ATOM 3997 C C . GLU B 1 173 ? 19.344 -11.352 -12.562 1 94.69 173 GLU B C 1
ATOM 3999 O O . GLU B 1 173 ? 20.469 -11.859 -12.492 1 94.69 173 GLU B O 1
ATOM 4004 N N . THR B 1 174 ? 18.734 -10.828 -11.547 1 94.69 174 THR B N 1
ATOM 4005 C CA . THR B 1 174 ? 19.328 -10.836 -10.219 1 94.69 174 THR B CA 1
ATOM 4006 C C . THR B 1 174 ? 19.594 -12.266 -9.75 1 94.69 174 THR B C 1
ATOM 4008 O O . THR B 1 174 ? 20.672 -12.586 -9.273 1 94.69 174 THR B O 1
ATOM 4011 N N . VAL B 1 175 ? 18.625 -13.141 -9.898 1 96.62 175 VAL B N 1
ATOM 4012 C CA . VAL B 1 175 ? 18.734 -14.523 -9.43 1 96.62 175 VAL B CA 1
ATOM 4013 C C . VAL B 1 175 ? 19.75 -15.273 -10.281 1 96.62 175 VAL B C 1
ATOM 4015 O O . VAL B 1 175 ? 20.625 -15.969 -9.75 1 96.62 175 VAL B O 1
ATOM 4018 N N . LEU B 1 176 ? 19.703 -15.086 -11.617 1 95.44 176 LEU B N 1
ATOM 4019 C CA . LEU B 1 176 ? 20.656 -15.758 -12.5 1 95.44 176 LEU B CA 1
ATOM 4020 C C . LEU B 1 176 ? 22.094 -15.359 -12.164 1 95.44 176 LEU B C 1
ATOM 4022 O O . LEU B 1 176 ? 22.984 -16.203 -12.125 1 95.44 176 LEU B O 1
ATOM 4026 N N . THR B 1 177 ? 22.297 -14.094 -11.891 1 94.12 177 THR B N 1
ATOM 4027 C CA . THR B 1 177 ? 23.625 -13.602 -11.539 1 94.12 177 THR B CA 1
ATOM 4028 C C . THR B 1 177 ? 24.094 -14.211 -10.219 1 94.12 177 THR B C 1
ATOM 4030 O O . THR B 1 177 ? 25.25 -14.617 -10.094 1 94.12 177 THR B O 1
ATOM 4033 N N . ALA B 1 178 ? 23.203 -14.266 -9.297 1 92.5 178 ALA B N 1
ATOM 4034 C CA . ALA B 1 178 ? 23.547 -14.859 -8.008 1 92.5 178 ALA B CA 1
ATOM 4035 C C . ALA B 1 178 ? 23.875 -16.344 -8.156 1 92.5 178 ALA B C 1
ATOM 4037 O O . ALA B 1 178 ? 24.844 -16.828 -7.551 1 92.5 178 ALA B O 1
ATOM 4038 N N . LEU B 1 179 ? 23.141 -17.078 -8.961 1 91.94 179 LEU B N 1
ATOM 4039 C CA . LEU B 1 179 ? 23.344 -18.5 -9.164 1 91.94 179 LEU B CA 1
ATOM 4040 C C . LEU B 1 179 ? 24.688 -18.766 -9.828 1 91.94 179 LEU B C 1
ATOM 4042 O O . LEU B 1 179 ? 25.312 -19.812 -9.594 1 91.94 179 LEU B O 1
ATOM 4046 N N . ASP B 1 180 ? 25.219 -17.828 -10.555 1 88.38 180 ASP B N 1
ATOM 4047 C CA . ASP B 1 180 ? 26.453 -18 -11.32 1 88.38 180 ASP B CA 1
ATOM 4048 C C . ASP B 1 180 ? 27.672 -17.609 -10.492 1 88.38 180 ASP B C 1
ATOM 4050 O O . ASP B 1 180 ? 28.75 -18.188 -10.656 1 88.38 180 ASP B O 1
ATOM 4054 N N . LYS B 1 181 ? 27.484 -16.719 -9.664 1 83.31 181 LYS B N 1
ATOM 4055 C CA . LYS B 1 181 ? 28.688 -16.062 -9.156 1 83.31 181 LYS B CA 1
ATOM 4056 C C . LYS B 1 181 ? 28.859 -16.312 -7.664 1 83.31 181 LYS B C 1
ATOM 4058 O O . LYS B 1 181 ? 29.953 -16.125 -7.121 1 83.31 181 LYS B O 1
ATOM 4063 N N . GLU B 1 182 ? 27.812 -16.75 -7.012 1 81.94 182 GLU B N 1
ATOM 4064 C CA . GLU B 1 182 ? 27.875 -16.734 -5.551 1 81.94 182 GLU B CA 1
ATOM 4065 C C . GLU B 1 182 ? 27.875 -18.156 -4.988 1 81.94 182 GLU B C 1
ATOM 4067 O O . GLU B 1 182 ? 27.438 -19.094 -5.66 1 81.94 182 GLU B O 1
ATOM 4072 N N . GLU B 1 183 ? 28.406 -18.234 -3.844 1 86.94 183 GLU B N 1
ATOM 4073 C CA . GLU B 1 183 ? 28.359 -19.484 -3.109 1 86.94 183 GLU B CA 1
ATOM 4074 C C . GLU B 1 183 ? 27.078 -19.578 -2.283 1 86.94 183 GLU B C 1
ATOM 4076 O O . GLU B 1 183 ? 26.562 -20.688 -2.045 1 86.94 183 GLU B O 1
ATOM 4081 N N . GLU B 1 184 ? 26.672 -18.438 -1.889 1 91.94 184 GLU B N 1
ATOM 4082 C CA . GLU B 1 184 ? 25.422 -18.328 -1.145 1 91.94 184 GLU B CA 1
ATOM 4083 C C . GLU B 1 184 ? 24.531 -17.25 -1.736 1 91.94 184 GLU B C 1
ATOM 4085 O O . GLU B 1 184 ? 25.016 -16.234 -2.234 1 91.94 184 GLU B O 1
ATOM 4090 N N . PHE B 1 185 ? 23.297 -17.531 -1.711 1 92.88 185 PHE B N 1
ATOM 4091 C CA . PHE B 1 185 ? 22.359 -16.547 -2.248 1 92.88 185 PHE B CA 1
ATOM 4092 C C . PHE B 1 185 ? 22.312 -15.297 -1.373 1 92.88 185 PHE B C 1
ATOM 4094 O O . PHE B 1 185 ? 22.125 -15.383 -0.16 1 92.88 185 PHE B O 1
ATOM 4101 N N . ALA B 1 186 ? 22.562 -14.148 -1.955 1 91.31 186 ALA B N 1
ATOM 4102 C CA . ALA B 1 186 ? 22.594 -12.898 -1.205 1 91.31 186 ALA B CA 1
ATOM 4103 C C . ALA B 1 186 ? 21.922 -11.773 -1.986 1 91.31 186 ALA B C 1
ATOM 4105 O O . ALA B 1 186 ? 21.938 -11.773 -3.219 1 91.31 186 ALA B O 1
ATOM 4106 N N . PHE B 1 187 ? 21.312 -10.867 -1.281 1 93 187 PHE B N 1
ATOM 4107 C CA . PHE B 1 187 ? 20.75 -9.656 -1.868 1 93 187 PHE B CA 1
ATOM 4108 C C . PHE B 1 187 ? 21.828 -8.578 -2.012 1 93 187 PHE B C 1
ATOM 4110 O O . PHE B 1 187 ? 22.766 -8.523 -1.219 1 93 187 PHE B O 1
ATOM 4117 N N . THR B 1 188 ? 21.719 -7.742 -3 1 91.06 188 THR B N 1
ATOM 4118 C CA . THR B 1 188 ? 22.594 -6.586 -3.104 1 91.06 188 THR B CA 1
ATOM 4119 C C . THR B 1 188 ? 22.281 -5.566 -2.012 1 91.06 188 THR B C 1
ATOM 4121 O O . THR B 1 188 ? 21.25 -5.656 -1.351 1 91.06 188 THR B O 1
ATOM 4124 N N . GLU B 1 189 ? 23.109 -4.633 -1.851 1 90.94 189 GLU B N 1
ATOM 4125 C CA . GLU B 1 189 ? 22.891 -3.582 -0.864 1 90.94 189 GLU B CA 1
ATOM 4126 C C . GLU B 1 189 ? 21.625 -2.791 -1.178 1 90.94 189 GLU B C 1
ATOM 4128 O O . GLU B 1 189 ? 20.859 -2.432 -0.27 1 90.94 189 GLU B O 1
ATOM 4133 N N . VAL B 1 190 ? 21.422 -2.523 -2.402 1 89.94 190 VAL B N 1
ATOM 4134 C CA . VAL B 1 190 ? 20.234 -1.799 -2.83 1 89.94 190 VAL B CA 1
ATOM 4135 C C . VAL B 1 190 ? 18.984 -2.617 -2.502 1 89.94 190 VAL B C 1
ATOM 4137 O O . VAL B 1 190 ? 18 -2.08 -1.997 1 89.94 190 VAL B O 1
ATOM 4140 N N . HIS B 1 191 ? 19.062 -3.973 -2.77 1 93.44 191 HIS B N 1
ATOM 4141 C CA . HIS B 1 191 ? 17.938 -4.848 -2.455 1 93.44 191 HIS B CA 1
ATOM 4142 C C . HIS B 1 191 ? 17.656 -4.863 -0.957 1 93.44 191 HIS B C 1
ATOM 4144 O O . HIS B 1 191 ? 16.5 -4.801 -0.538 1 93.44 191 HIS B O 1
ATOM 4150 N N . GLU B 1 192 ? 18.719 -4.852 -0.196 1 94.06 192 GLU B N 1
ATOM 4151 C CA . GLU B 1 192 ? 18.562 -4.863 1.255 1 94.06 192 GLU B CA 1
ATOM 4152 C C . GLU B 1 192 ? 17.875 -3.594 1.742 1 94.06 192 GLU B C 1
ATOM 4154 O O . GLU B 1 192 ? 17.031 -3.646 2.645 1 94.06 192 GLU B O 1
ATOM 4159 N N . THR B 1 193 ? 18.219 -2.51 1.169 1 91.69 193 THR B N 1
ATOM 4160 C CA . THR B 1 193 ? 17.609 -1.239 1.546 1 91.69 193 THR B CA 1
ATOM 4161 C C . THR B 1 193 ? 16.125 -1.226 1.197 1 91.69 193 THR B C 1
ATOM 4163 O O . THR B 1 193 ? 15.289 -0.845 2.021 1 91.69 193 THR B O 1
ATOM 4166 N N . ILE B 1 194 ? 15.805 -1.652 0.014 1 93.25 194 ILE B N 1
ATOM 4167 C CA . ILE B 1 194 ? 14.43 -1.687 -0.458 1 93.25 194 ILE B CA 1
ATOM 4168 C C . ILE B 1 194 ? 13.609 -2.633 0.414 1 93.25 194 ILE B C 1
ATOM 4170 O O . ILE B 1 194 ? 12.477 -2.316 0.793 1 93.25 194 ILE B O 1
ATOM 4174 N N . LEU B 1 195 ? 14.203 -3.756 0.753 1 96.06 195 LEU B N 1
ATOM 4175 C CA . LEU B 1 195 ? 13.516 -4.77 1.549 1 96.06 195 LEU B CA 1
ATOM 4176 C C . LEU B 1 195 ? 13.297 -4.277 2.977 1 96.06 195 LEU B C 1
ATOM 4178 O O . LEU B 1 195 ? 12.258 -4.57 3.582 1 96.06 195 LEU B O 1
ATOM 4182 N N . ALA B 1 196 ? 14.266 -3.549 3.5 1 94.38 196 ALA B N 1
ATOM 4183 C CA . ALA B 1 196 ? 14.109 -2.975 4.832 1 94.38 196 ALA B CA 1
ATOM 4184 C C . ALA B 1 196 ? 12.961 -1.977 4.871 1 94.38 196 ALA B C 1
ATOM 4186 O O . ALA B 1 196 ? 12.164 -1.969 5.812 1 94.38 196 ALA B O 1
ATOM 4187 N N . LEU B 1 197 ? 12.828 -1.194 3.859 1 93.06 197 LEU B N 1
ATOM 4188 C CA . LEU B 1 197 ? 11.734 -0.231 3.754 1 93.06 197 LEU B CA 1
ATOM 4189 C C . LEU B 1 197 ? 10.391 -0.941 3.635 1 93.06 197 LEU B C 1
ATOM 4191 O O . LEU B 1 197 ? 9.414 -0.538 4.27 1 93.06 197 LEU B O 1
ATOM 4195 N N . GLU B 1 198 ? 10.375 -2.002 2.838 1 94.25 198 GLU B N 1
ATOM 4196 C CA . GLU B 1 198 ? 9.148 -2.777 2.676 1 94.25 198 GLU B CA 1
ATOM 4197 C C . GLU B 1 198 ? 8.703 -3.398 3.998 1 94.25 198 GLU B C 1
ATOM 4199 O O . GLU B 1 198 ? 7.52 -3.387 4.332 1 94.25 198 GLU B O 1
ATOM 4204 N N . GLN B 1 199 ? 9.656 -3.91 4.742 1 94.81 199 GLN B N 1
ATOM 4205 C CA . GLN B 1 199 ? 9.328 -4.516 6.027 1 94.81 199 GLN B CA 1
ATOM 4206 C C . GLN B 1 199 ? 8.742 -3.484 6.988 1 94.81 199 GLN B C 1
ATOM 4208 O O . GLN B 1 199 ? 7.797 -3.777 7.723 1 94.81 199 GLN B O 1
ATOM 4213 N N . GLU B 1 200 ? 9.289 -2.326 6.98 1 93.62 200 GLU B N 1
ATOM 4214 C CA . GLU B 1 200 ? 8.758 -1.253 7.812 1 93.62 200 GLU B CA 1
ATOM 4215 C C . GLU B 1 200 ? 7.32 -0.915 7.426 1 93.62 200 GLU B C 1
ATOM 4217 O O . GLU B 1 200 ? 6.477 -0.67 8.289 1 93.62 200 GLU B O 1
ATOM 4222 N N . LYS B 1 201 ? 7.082 -0.885 6.203 1 93.31 201 LYS B N 1
ATOM 4223 C CA . LYS B 1 201 ? 5.734 -0.636 5.703 1 93.31 201 LYS B CA 1
ATOM 4224 C C . LYS B 1 201 ? 4.766 -1.722 6.168 1 93.31 201 LYS B C 1
ATOM 4226 O O . LYS B 1 201 ? 3.654 -1.422 6.609 1 93.31 201 LYS B O 1
ATOM 4231 N N . ILE B 1 202 ? 5.203 -2.932 6.102 1 95.69 202 ILE B N 1
ATOM 4232 C CA . ILE B 1 202 ? 4.383 -4.066 6.512 1 95.69 202 ILE B CA 1
ATOM 4233 C C . ILE B 1 202 ? 4.074 -3.963 8.008 1 95.69 202 ILE B C 1
ATOM 4235 O O . ILE B 1 202 ? 2.92 -4.105 8.414 1 95.69 202 ILE B O 1
ATOM 4239 N N . ASP B 1 203 ? 5.105 -3.682 8.758 1 96.31 203 ASP B N 1
ATOM 4240 C CA . ASP B 1 203 ? 4.934 -3.572 10.203 1 96.31 203 ASP B CA 1
ATOM 4241 C C . ASP B 1 203 ? 3.947 -2.463 10.555 1 96.31 203 ASP B C 1
ATOM 4243 O O . ASP B 1 203 ? 3.074 -2.648 11.406 1 96.31 203 ASP B O 1
ATOM 4247 N N . ARG B 1 204 ? 4.059 -1.367 9.93 1 94.56 204 ARG B N 1
ATOM 4248 C CA . ARG B 1 204 ? 3.146 -0.251 10.156 1 94.56 204 ARG B CA 1
ATOM 4249 C C . ARG B 1 204 ? 1.726 -0.607 9.734 1 94.56 204 ARG B C 1
ATOM 4251 O O . ARG B 1 204 ? 0.76 -0.241 10.406 1 94.56 204 ARG B O 1
ATOM 4258 N N . TYR B 1 205 ? 1.656 -1.226 8.633 1 96.62 205 TYR B N 1
ATOM 4259 C CA . TYR B 1 205 ? 0.357 -1.651 8.125 1 96.62 205 TYR B CA 1
ATOM 4260 C C . TYR B 1 205 ? -0.327 -2.598 9.109 1 96.62 205 TYR B C 1
ATOM 4262 O O . TYR B 1 205 ? -1.501 -2.416 9.438 1 96.62 205 TYR B O 1
ATOM 4270 N N . ILE B 1 206 ? 0.4 -3.562 9.57 1 97.75 206 ILE B N 1
ATOM 4271 C CA . ILE B 1 206 ? -0.131 -4.535 10.523 1 97.75 206 ILE B CA 1
ATOM 4272 C C . ILE B 1 206 ? -0.558 -3.824 11.805 1 97.75 206 ILE B C 1
ATOM 4274 O O . ILE B 1 206 ? -1.638 -4.09 12.336 1 97.75 206 ILE B O 1
ATOM 4278 N N . HIS B 1 207 ? 0.263 -2.938 12.227 1 97.06 207 HIS B N 1
ATOM 4279 C CA . HIS B 1 207 ? -0.056 -2.17 13.43 1 97.06 207 HIS B CA 1
ATOM 4280 C C . HIS B 1 207 ? -1.354 -1.389 13.25 1 97.06 207 HIS B C 1
ATOM 4282 O O . HIS B 1 207 ? -2.254 -1.477 14.094 1 97.06 207 HIS B O 1
ATOM 4288 N N . ASN B 1 208 ? -1.469 -0.682 12.188 1 96.38 208 ASN B N 1
ATOM 4289 C CA . ASN B 1 208 ? -2.658 0.119 11.922 1 96.38 208 ASN B CA 1
ATOM 4290 C C . ASN B 1 208 ? -3.902 -0.754 11.773 1 96.38 208 ASN B C 1
ATOM 4292 O O . ASN B 1 208 ? -4.949 -0.453 12.352 1 96.38 208 ASN B O 1
ATOM 4296 N N . LYS B 1 209 ? -3.762 -1.826 11.062 1 97.94 209 LYS B N 1
ATOM 4297 C CA . LYS B 1 209 ? -4.898 -2.699 10.797 1 97.94 209 LYS B CA 1
ATOM 4298 C C . LYS B 1 209 ? -5.344 -3.432 12.055 1 97.94 209 LYS B C 1
ATOM 4300 O O . LYS B 1 209 ? -6.531 -3.711 12.234 1 97.94 209 LYS B O 1
ATOM 4305 N N . SER B 1 210 ? -4.363 -3.721 12.938 1 97.5 210 SER B N 1
ATOM 4306 C CA . SER B 1 210 ? -4.723 -4.348 14.203 1 97.5 210 SER B CA 1
ATOM 4307 C C . SER B 1 210 ? -5.656 -3.453 15.016 1 97.5 210 SER B C 1
ATOM 4309 O O . SER B 1 210 ? -6.543 -3.945 15.719 1 97.5 210 SER B O 1
ATOM 4311 N N . HIS B 1 211 ? -5.52 -2.127 14.844 1 96.56 211 HIS B N 1
ATOM 4312 C CA . HIS B 1 211 ? -6.355 -1.175 15.562 1 96.56 211 HIS B CA 1
ATOM 4313 C C . HIS B 1 211 ? -7.68 -0.951 14.844 1 96.56 211 HIS B C 1
ATOM 4315 O O . HIS B 1 211 ? -8.641 -0.457 15.445 1 96.56 211 HIS B O 1
ATOM 4321 N N . GLN B 1 212 ? -7.719 -1.35 13.625 1 97.06 212 GLN B N 1
ATOM 4322 C CA . GLN B 1 212 ? -8.93 -1.167 12.836 1 97.06 212 GLN B CA 1
ATOM 4323 C C . GLN B 1 212 ? -9.789 -2.428 12.844 1 97.06 212 GLN B C 1
ATOM 4325 O O . GLN B 1 212 ? -10.945 -2.404 12.406 1 97.06 212 GLN B O 1
ATOM 4330 N N . MET B 1 213 ? -9.258 -3.496 13.336 1 97.62 213 MET B N 1
ATOM 4331 C CA . MET B 1 213 ? -9.953 -4.777 13.281 1 97.62 213 MET B CA 1
ATOM 4332 C C . MET B 1 213 ? -11.195 -4.766 14.172 1 97.62 213 MET B C 1
ATOM 4334 O O . MET B 1 213 ? -11.148 -4.273 15.297 1 97.62 213 MET B O 1
ATOM 4338 N N . ILE B 1 214 ? -12.273 -5.348 13.672 1 96.88 214 ILE B N 1
ATOM 4339 C CA . ILE B 1 214 ? -13.508 -5.496 14.43 1 96.88 214 ILE B CA 1
ATOM 4340 C C . ILE B 1 214 ? -13.703 -6.961 14.812 1 96.88 214 ILE B C 1
ATOM 4342 O O . ILE B 1 214 ? -13.695 -7.844 13.953 1 96.88 214 ILE B O 1
ATOM 4346 N N . LYS B 1 215 ? -13.828 -7.195 16.078 1 96.25 215 LYS B N 1
ATOM 4347 C CA . LYS B 1 215 ? -14.125 -8.555 16.547 1 96.25 215 LYS B CA 1
ATOM 4348 C C . LYS B 1 215 ? -15.625 -8.812 16.562 1 96.25 215 LYS B C 1
ATOM 4350 O O . LYS B 1 215 ? -16.391 -8 17.062 1 96.25 215 LYS B O 1
ATOM 4355 N N . GLU B 1 216 ? -16 -9.93 15.922 1 94.94 216 GLU B N 1
ATOM 4356 C CA . GLU B 1 216 ? -17.422 -10.242 15.789 1 94.94 216 GLU B CA 1
ATOM 4357 C C . GLU B 1 216 ? -17.688 -11.727 16.016 1 94.94 216 GLU B C 1
ATOM 4359 O O . GLU B 1 216 ? -16.859 -12.57 15.672 1 94.94 216 GLU B O 1
ATOM 4364 N N . GLN B 1 217 ? -18.844 -11.984 16.625 1 95 217 GLN B N 1
ATOM 4365 C CA . GLN B 1 217 ? -19.344 -13.352 16.672 1 95 217 GLN B CA 1
ATOM 4366 C C . GLN B 1 217 ? -20.219 -13.664 15.453 1 95 217 GLN B C 1
ATOM 4368 O O . GLN B 1 217 ? -21.281 -13.062 15.273 1 95 217 GLN B O 1
ATOM 4373 N N . LEU B 1 218 ? -19.703 -14.57 14.672 1 94.44 218 LEU B N 1
ATOM 4374 C CA . LEU B 1 218 ? -20.406 -14.898 13.43 1 94.44 218 LEU B CA 1
ATOM 4375 C C . LEU B 1 218 ? -20.953 -16.328 13.477 1 94.44 218 LEU B C 1
ATOM 4377 O O . LEU B 1 218 ? -20.281 -17.234 13.984 1 94.44 218 LEU B O 1
ATOM 4381 N N . GLU B 1 219 ? -22.156 -16.406 12.992 1 92.88 219 GLU B N 1
ATOM 4382 C CA . GLU B 1 219 ? -22.734 -17.734 12.812 1 92.88 219 GLU B CA 1
ATOM 4383 C C . GLU B 1 219 ? -22.609 -18.188 11.359 1 92.88 219 GLU B C 1
ATOM 4385 O O . GLU B 1 219 ? -23.219 -17.594 10.461 1 92.88 219 GLU B O 1
ATOM 4390 N N . ILE B 1 220 ? -21.875 -19.188 11.164 1 92.62 220 ILE B N 1
ATOM 4391 C CA . ILE B 1 220 ? -21.703 -19.766 9.836 1 92.62 220 ILE B CA 1
ATOM 4392 C C . ILE B 1 220 ? -22.109 -21.25 9.867 1 92.62 220 ILE B C 1
ATOM 4394 O O . ILE B 1 220 ? -21.422 -22.078 10.477 1 92.62 220 ILE B O 1
ATOM 4398 N N . GLY B 1 221 ? -23.156 -21.469 9.141 1 88.88 221 GLY B N 1
ATOM 4399 C CA . GLY B 1 221 ? -23.75 -22.781 9.312 1 88.88 221 GLY B CA 1
ATOM 4400 C C . GLY B 1 221 ? -24.297 -23.016 10.711 1 88.88 221 GLY B C 1
ATOM 4401 O O . GLY B 1 221 ? -25.094 -22.219 11.211 1 88.88 221 GLY B O 1
ATOM 4402 N N . GLU B 1 222 ? -23.766 -24.078 11.352 1 91.25 222 GLU B N 1
ATOM 4403 C CA . GLU B 1 222 ? -24.234 -24.422 12.695 1 91.25 222 GLU B CA 1
ATOM 4404 C C . GLU B 1 222 ? -23.172 -24.094 13.742 1 91.25 222 GLU B C 1
ATOM 4406 O O . GLU B 1 222 ? -23.281 -24.516 14.891 1 91.25 222 GLU B O 1
ATOM 4411 N N . THR B 1 223 ? -22.266 -23.359 13.328 1 94.56 223 THR B N 1
ATOM 4412 C CA . THR B 1 223 ? -21.141 -23.094 14.227 1 94.56 223 THR B CA 1
ATOM 4413 C C . THR B 1 223 ? -20.984 -21.594 14.469 1 94.56 223 THR B C 1
ATOM 4415 O O . THR B 1 223 ? -21.125 -20.797 13.539 1 94.56 223 THR B O 1
ATOM 4418 N N . GLN B 1 224 ? -20.672 -21.281 15.734 1 95.69 224 GLN B N 1
ATOM 4419 C CA . GLN B 1 224 ? -20.359 -19.906 16.094 1 95.69 224 GLN B CA 1
ATOM 4420 C C . GLN B 1 224 ? -18.844 -19.672 16.109 1 95.69 224 GLN B C 1
ATOM 4422 O O . GLN B 1 224 ? -18.094 -20.469 16.672 1 95.69 224 GLN B O 1
ATOM 4427 N N . TYR B 1 225 ? -18.438 -18.641 15.438 1 96.94 225 TYR B N 1
ATOM 4428 C CA . TYR B 1 225 ? -17.016 -18.297 15.375 1 96.94 225 TYR B CA 1
ATOM 4429 C C . TYR B 1 225 ? -16.75 -16.906 15.938 1 96.94 225 TYR B C 1
ATOM 4431 O O . TYR B 1 225 ? -17.562 -16 15.758 1 96.94 225 TYR B O 1
ATOM 4439 N N . THR B 1 226 ? -15.656 -16.766 16.625 1 97.5 226 THR B N 1
ATOM 4440 C CA . THR B 1 226 ? -15.102 -15.445 16.891 1 97.5 226 THR B CA 1
ATOM 4441 C C . THR B 1 226 ? -14.188 -15 15.742 1 97.5 226 THR B C 1
ATOM 4443 O O . THR B 1 226 ? -13.094 -15.539 15.57 1 97.5 226 THR B O 1
ATOM 4446 N N . ALA B 1 227 ? -14.625 -14.016 15.023 1 97.69 227 ALA B N 1
ATOM 4447 C CA . ALA B 1 227 ? -13.883 -13.609 13.828 1 97.69 227 ALA B CA 1
ATOM 4448 C C . ALA B 1 227 ? -13.359 -12.18 13.969 1 97.69 227 ALA B C 1
ATOM 4450 O O . ALA B 1 227 ? -13.992 -11.336 14.609 1 97.69 227 ALA B O 1
ATOM 4451 N N . GLY B 1 228 ? -12.141 -11.953 13.508 1 98.19 228 GLY B N 1
ATOM 4452 C CA . GLY B 1 228 ? -11.664 -10.602 13.273 1 98.19 228 GLY B CA 1
ATOM 4453 C C . GLY B 1 228 ? -11.891 -10.125 11.852 1 98.19 228 GLY B C 1
ATOM 4454 O O . GLY B 1 228 ? -11.516 -10.805 10.898 1 98.19 228 GLY B O 1
ATOM 4455 N N . ILE B 1 229 ? -12.555 -9.031 11.711 1 98.31 229 ILE B N 1
ATOM 4456 C CA . ILE B 1 229 ? -12.844 -8.469 10.398 1 98.31 229 ILE B CA 1
ATOM 4457 C C . ILE B 1 229 ? -11.961 -7.246 10.148 1 98.31 229 ILE B C 1
ATOM 4459 O O . ILE B 1 229 ? -11.945 -6.312 10.953 1 98.31 229 ILE B O 1
ATOM 4463 N N . VAL B 1 230 ? -11.258 -7.293 9.078 1 98.5 230 VAL B N 1
ATOM 4464 C CA . VAL B 1 230 ? -10.375 -6.172 8.758 1 98.5 230 VAL B CA 1
ATOM 4465 C C . VAL B 1 230 ? -10.461 -5.867 7.266 1 98.5 230 VAL B C 1
ATOM 4467 O O . VAL B 1 230 ? -10.469 -6.781 6.438 1 98.5 230 VAL B O 1
ATOM 4470 N N . PHE B 1 231 ? -10.625 -4.598 6.93 1 98.31 231 PHE B N 1
ATOM 4471 C CA . PHE B 1 231 ? -10.547 -4.16 5.543 1 98.31 231 PHE B CA 1
ATOM 4472 C C . PHE B 1 231 ? -9.094 -3.939 5.121 1 98.31 231 PHE B C 1
ATOM 4474 O O . PHE B 1 231 ? -8.383 -3.135 5.727 1 98.31 231 PHE B O 1
ATOM 4481 N N . ALA B 1 232 ? -8.664 -4.75 4.156 1 97.94 232 ALA B N 1
ATOM 4482 C CA . ALA B 1 232 ? -7.258 -4.695 3.785 1 97.94 232 ALA B CA 1
ATOM 4483 C C . ALA B 1 232 ? -7.062 -5.035 2.311 1 97.94 232 ALA B C 1
ATOM 4485 O O . ALA B 1 232 ? -7.578 -6.047 1.829 1 97.94 232 ALA B O 1
ATOM 4486 N N . GLU B 1 233 ? -6.266 -4.172 1.669 1 95.88 233 GLU B N 1
ATOM 4487 C CA . GLU B 1 233 ? -5.961 -4.395 0.258 1 95.88 233 GLU B CA 1
ATOM 4488 C C . GLU B 1 233 ? -4.582 -5.027 0.083 1 95.88 233 GLU B C 1
ATOM 4490 O O . GLU B 1 233 ? -4.281 -5.59 -0.973 1 95.88 233 GLU B O 1
ATOM 4495 N N . ASN B 1 234 ? -3.797 -4.895 1.169 1 94.44 234 ASN B N 1
ATOM 4496 C CA . ASN B 1 234 ? -2.393 -5.258 1.024 1 94.44 234 ASN B CA 1
ATOM 4497 C C . ASN B 1 234 ? -1.966 -6.277 2.078 1 94.44 234 ASN B C 1
ATOM 4499 O O . ASN B 1 234 ? -2.604 -6.398 3.125 1 94.44 234 ASN B O 1
ATOM 4503 N N . TYR B 1 235 ? -0.938 -7.047 1.755 1 95.06 235 TYR B N 1
ATOM 4504 C CA . TYR B 1 235 ? -0.206 -7.898 2.684 1 95.06 235 TYR B CA 1
ATOM 4505 C C . TYR B 1 235 ? -1.151 -8.836 3.428 1 95.06 235 TYR B C 1
ATOM 4507 O O . TYR B 1 235 ? -1.062 -8.977 4.652 1 95.06 235 TYR B O 1
ATOM 4515 N N . GLN B 1 236 ? -2.053 -9.414 2.693 1 94.31 236 GLN B N 1
ATOM 4516 C CA . GLN B 1 236 ? -3.117 -10.195 3.318 1 94.31 236 GLN B CA 1
ATOM 4517 C C . GLN B 1 236 ? -2.549 -11.391 4.078 1 94.31 236 GLN B C 1
ATOM 4519 O O . GLN B 1 236 ? -3.008 -11.703 5.176 1 94.31 236 GLN B O 1
ATOM 4524 N N . SER B 1 237 ? -1.551 -12.008 3.492 1 91.69 237 SER B N 1
ATOM 4525 C CA . SER B 1 237 ? -0.975 -13.18 4.137 1 91.69 237 SER B CA 1
ATOM 4526 C C . SER B 1 237 ? -0.284 -12.812 5.445 1 91.69 237 SER B C 1
ATOM 4528 O O . SER B 1 237 ? -0.539 -13.43 6.48 1 91.69 237 SER B O 1
ATOM 4530 N N . GLU B 1 238 ? 0.589 -11.797 5.426 1 93.81 238 GLU B N 1
ATOM 4531 C CA . GLU B 1 238 ? 1.317 -11.359 6.613 1 93.81 238 GLU B CA 1
ATOM 4532 C C . GLU B 1 238 ? 0.369 -10.781 7.66 1 93.81 238 GLU B C 1
ATOM 4534 O O . GLU B 1 238 ? 0.493 -11.078 8.852 1 93.81 238 GLU B O 1
ATOM 4539 N N . LEU B 1 239 ? -0.558 -9.977 7.188 1 97.69 239 LEU B N 1
ATOM 4540 C CA . LEU B 1 239 ? -1.515 -9.32 8.078 1 97.69 239 LEU B CA 1
ATOM 4541 C C . LEU B 1 239 ? -2.395 -10.352 8.773 1 97.69 239 LEU B C 1
ATOM 4543 O O . LEU B 1 239 ? -2.514 -10.344 10 1 97.69 239 LEU B O 1
ATOM 4547 N N . GLY B 1 240 ? -2.992 -11.266 7.984 1 97.44 240 GLY B N 1
ATOM 4548 C CA . GLY B 1 240 ? -3.848 -12.297 8.562 1 97.44 240 GLY B CA 1
ATOM 4549 C C . GLY B 1 240 ? -3.143 -13.141 9.602 1 97.44 240 GLY B C 1
ATOM 4550 O O . GLY B 1 240 ? -3.689 -13.391 10.68 1 97.44 240 GLY B O 1
ATOM 4551 N N . ASN B 1 241 ? -1.961 -13.555 9.312 1 94.06 241 ASN B N 1
ATOM 4552 C CA . ASN B 1 241 ? -1.186 -14.352 10.25 1 94.06 241 ASN B CA 1
ATOM 4553 C C . ASN B 1 241 ? -0.88 -13.578 11.531 1 94.06 241 ASN B C 1
ATOM 4555 O O . ASN B 1 241 ? -1.068 -14.094 12.633 1 94.06 241 ASN B O 1
ATOM 4559 N N . ALA B 1 242 ? -0.394 -12.375 11.391 1 96.12 242 ALA B N 1
ATOM 4560 C CA . ALA B 1 242 ? -0.025 -11.555 12.539 1 96.12 242 ALA B CA 1
ATOM 4561 C C . ALA B 1 242 ? -1.217 -11.344 13.469 1 96.12 242 ALA B C 1
ATOM 4563 O O . ALA B 1 242 ? -1.09 -11.469 14.688 1 96.12 242 ALA B O 1
ATOM 4564 N N . LEU B 1 243 ? -2.389 -11.07 12.891 1 97.88 243 LEU B N 1
ATOM 4565 C CA . LEU B 1 243 ? -3.576 -10.789 13.688 1 97.88 243 LEU B CA 1
ATOM 4566 C C . LEU B 1 243 ? -4.031 -12.039 14.445 1 97.88 243 LEU B C 1
ATOM 4568 O O . LEU B 1 243 ? -4.41 -11.953 15.609 1 97.88 243 LEU B O 1
ATOM 4572 N N . CYS B 1 244 ? -3.951 -13.18 13.773 1 96.12 244 CYS B N 1
ATOM 4573 C CA . CYS B 1 244 ? -4.379 -14.43 14.391 1 96.12 244 CYS B CA 1
ATOM 4574 C C . CYS B 1 244 ? -3.432 -14.844 15.508 1 96.12 244 CYS B C 1
ATOM 4576 O O . CYS B 1 244 ? -3.863 -15.383 16.531 1 96.12 244 CYS B O 1
ATOM 4578 N N . VAL B 1 245 ? -2.189 -14.617 15.312 1 93.81 245 VAL B N 1
ATOM 4579 C CA . VAL B 1 245 ? -1.192 -14.984 16.312 1 93.81 245 VAL B CA 1
ATOM 4580 C C . VAL B 1 245 ? -1.292 -14.039 17.516 1 93.81 245 VAL B C 1
ATOM 4582 O O . VAL B 1 245 ? -1.157 -14.461 18.656 1 93.81 245 VAL B O 1
ATOM 4585 N N . ASP B 1 246 ? -1.535 -12.797 17.281 1 94.81 246 ASP B N 1
ATOM 4586 C CA . ASP B 1 246 ? -1.595 -11.773 18.312 1 94.81 246 ASP B CA 1
ATOM 4587 C C . ASP B 1 246 ? -2.826 -11.961 19.203 1 94.81 246 ASP B C 1
ATOM 4589 O O . ASP B 1 246 ? -2.801 -11.625 20.391 1 94.81 246 ASP B O 1
ATOM 4593 N N . ASP B 1 247 ? -3.92 -12.422 18.641 1 95.44 247 ASP B N 1
ATOM 4594 C CA . ASP B 1 247 ? -5.168 -12.617 19.375 1 95.44 247 ASP B CA 1
ATOM 4595 C C . ASP B 1 247 ? -5.637 -14.062 19.281 1 95.44 247 ASP B C 1
ATOM 4597 O O . ASP B 1 247 ? -6.391 -14.43 18.375 1 95.44 247 ASP B O 1
ATOM 4601 N N . GLU B 1 248 ? -5.371 -14.805 20.281 1 92.56 248 GLU B N 1
ATOM 4602 C CA . GLU B 1 248 ? -5.613 -16.234 20.297 1 92.56 248 GLU B CA 1
ATOM 4603 C C . GLU B 1 248 ? -7.102 -16.547 20.438 1 92.56 248 GLU B C 1
ATOM 4605 O O . GLU B 1 248 ? -7.527 -17.688 20.219 1 92.56 248 GLU B O 1
ATOM 4610 N N . GLU B 1 249 ? -7.848 -15.578 20.734 1 95.06 249 GLU B N 1
ATOM 4611 C CA . GLU B 1 249 ? -9.281 -15.789 20.891 1 95.06 249 GLU B CA 1
ATOM 4612 C C . GLU B 1 249 ? -9.969 -15.867 19.516 1 95.06 249 GLU B C 1
ATOM 4614 O O . GLU B 1 249 ? -11.094 -16.359 19.406 1 95.06 249 GLU B O 1
ATOM 4619 N N . LEU B 1 250 ? -9.344 -15.406 18.531 1 97.44 250 LEU B N 1
ATOM 4620 C CA . LEU B 1 250 ? -9.914 -15.406 17.203 1 97.44 250 LEU B CA 1
ATOM 4621 C C . LEU B 1 250 ? -9.883 -16.797 16.594 1 97.44 250 LEU B C 1
ATOM 4623 O O . LEU B 1 250 ? -8.844 -17.469 16.609 1 97.44 250 LEU B O 1
ATOM 4627 N N . ASP B 1 251 ? -11 -17.203 16.078 1 98.06 251 ASP B N 1
ATOM 4628 C CA . ASP B 1 251 ? -11.023 -18.422 15.281 1 98.06 251 ASP B CA 1
ATOM 4629 C C . ASP B 1 251 ? -10.391 -18.188 13.906 1 98.06 251 ASP B C 1
ATOM 4631 O O . ASP B 1 251 ? -9.656 -19.031 13.398 1 98.06 251 ASP B O 1
ATOM 4635 N N . PHE B 1 252 ? -10.695 -17.078 13.336 1 98.31 252 PHE B N 1
ATOM 4636 C CA . PHE B 1 252 ? -10.102 -16.703 12.055 1 98.31 252 PHE B CA 1
ATOM 4637 C C . PHE B 1 252 ? -10.234 -15.203 11.82 1 98.31 252 PHE B C 1
ATOM 4639 O O . PHE B 1 252 ? -10.914 -14.508 12.578 1 98.31 252 PHE B O 1
ATOM 4646 N N . VAL B 1 253 ? -9.516 -14.719 10.859 1 98.56 253 VAL B N 1
ATOM 4647 C CA . VAL B 1 253 ? -9.617 -13.336 10.422 1 98.56 253 VAL B CA 1
ATOM 4648 C C . VAL B 1 253 ? -10.133 -13.273 8.984 1 98.56 253 VAL B C 1
ATOM 4650 O O . VAL B 1 253 ? -9.727 -14.086 8.148 1 98.56 253 VAL B O 1
ATOM 4653 N N . ALA B 1 254 ? -11.062 -12.43 8.758 1 98.5 254 ALA B N 1
ATOM 4654 C CA . ALA B 1 254 ? -11.547 -12.133 7.414 1 98.5 254 ALA B CA 1
ATOM 4655 C C . ALA B 1 254 ? -10.938 -10.836 6.891 1 98.5 254 ALA B C 1
ATOM 4657 O O . ALA B 1 254 ? -11.109 -9.773 7.492 1 98.5 254 ALA B O 1
ATOM 4658 N N . LEU B 1 255 ? -10.172 -10.961 5.875 1 98.62 255 LEU B N 1
ATOM 4659 C CA . LEU B 1 255 ? -9.555 -9.82 5.207 1 98.62 255 LEU B CA 1
ATOM 4660 C C . LEU B 1 255 ? -10.359 -9.414 3.977 1 98.62 255 LEU B C 1
ATOM 4662 O O . LEU B 1 255 ? -10.414 -10.156 2.992 1 98.62 255 LEU B O 1
ATOM 4666 N N . ILE B 1 256 ? -10.914 -8.219 4.004 1 98.44 256 ILE B N 1
ATOM 4667 C CA . ILE B 1 256 ? -11.875 -7.832 2.977 1 98.44 256 ILE B CA 1
ATOM 4668 C C . ILE B 1 256 ? -11.242 -6.809 2.037 1 98.44 256 ILE B C 1
ATOM 4670 O O . ILE B 1 256 ? -10.805 -5.742 2.477 1 98.44 256 ILE B O 1
ATOM 4674 N N . ASP B 1 257 ? -11.156 -7.137 0.85 1 97.75 257 ASP B N 1
ATOM 4675 C CA . ASP B 1 257 ? -10.797 -6.215 -0.223 1 97.75 257 ASP B CA 1
ATOM 4676 C C . ASP B 1 257 ? -12.039 -5.73 -0.973 1 97.75 257 ASP B C 1
ATOM 4678 O O . ASP B 1 257 ? -12.57 -6.445 -1.825 1 97.75 257 ASP B O 1
ATOM 4682 N N . MET B 1 258 ? -12.461 -4.559 -0.697 1 96.88 258 MET B N 1
ATOM 4683 C CA . MET B 1 258 ? -13.703 -4.023 -1.253 1 96.88 258 MET B CA 1
ATOM 4684 C C . MET B 1 258 ? -13.57 -3.787 -2.754 1 96.88 258 MET B C 1
ATOM 4686 O O . MET B 1 258 ? -14.516 -4.02 -3.51 1 96.88 258 MET B O 1
ATOM 4690 N N . GLY B 1 259 ? -12.438 -3.361 -3.152 1 95.94 259 GLY B N 1
ATOM 4691 C CA . GLY B 1 259 ? -12.219 -3.07 -4.559 1 95.94 259 GLY B CA 1
ATOM 4692 C C . GLY B 1 259 ? -12.258 -4.305 -5.438 1 95.94 259 GLY B C 1
ATOM 4693 O O . GLY B 1 259 ? -12.906 -4.312 -6.484 1 95.94 259 GLY B O 1
ATOM 4694 N N . LYS B 1 260 ? -11.594 -5.352 -5.047 1 95.75 260 LYS B N 1
ATOM 4695 C CA . LYS B 1 260 ? -11.547 -6.602 -5.805 1 95.75 260 LYS B CA 1
ATOM 4696 C C . LYS B 1 260 ? -12.766 -7.469 -5.508 1 95.75 260 LYS B C 1
ATOM 4698 O O . LYS B 1 260 ? -12.961 -8.508 -6.137 1 95.75 260 LYS B O 1
ATOM 4703 N N . ARG B 1 261 ? -13.539 -7.098 -4.578 1 96.31 261 ARG B N 1
ATOM 4704 C CA . ARG B 1 261 ? -14.727 -7.832 -4.156 1 96.31 261 ARG B CA 1
ATOM 4705 C C . ARG B 1 261 ? -14.375 -9.258 -3.744 1 96.31 261 ARG B C 1
ATOM 4707 O O . ARG B 1 261 ? -14.984 -10.219 -4.223 1 96.31 261 ARG B O 1
ATOM 4714 N N . ARG B 1 262 ? -13.406 -9.328 -2.818 1 97.44 262 ARG B N 1
ATOM 4715 C CA . ARG B 1 262 ? -12.922 -10.625 -2.354 1 97.44 262 ARG B CA 1
ATOM 4716 C C . ARG B 1 262 ? -12.727 -10.625 -0.841 1 97.44 262 ARG B C 1
ATOM 4718 O O . ARG B 1 262 ? -12.422 -9.586 -0.25 1 97.44 262 ARG B O 1
ATOM 4725 N N . ILE B 1 263 ? -12.938 -11.719 -0.26 1 98.25 263 ILE B N 1
ATOM 4726 C CA . ILE B 1 263 ? -12.648 -11.945 1.152 1 98.25 263 ILE B CA 1
ATOM 4727 C C . ILE B 1 263 ? -11.609 -13.055 1.296 1 98.25 263 ILE B C 1
ATOM 4729 O O . ILE B 1 263 ? -11.758 -14.133 0.71 1 98.25 263 ILE B O 1
ATOM 4733 N N . GLY B 1 264 ? -10.516 -12.766 1.995 1 98 264 GLY B N 1
ATOM 4734 C CA . GLY B 1 264 ? -9.562 -13.781 2.412 1 98 264 GLY B CA 1
ATOM 4735 C C . GLY B 1 264 ? -9.719 -14.188 3.865 1 98 264 GLY B C 1
ATOM 4736 O O . GLY B 1 264 ? -9.969 -13.336 4.727 1 98 264 GLY B O 1
ATOM 4737 N N . PHE B 1 265 ? -9.656 -15.445 4.102 1 98.25 265 PHE B N 1
ATOM 4738 C CA . PHE B 1 265 ? -9.703 -15.961 5.465 1 98.25 265 PHE B CA 1
ATOM 4739 C C . PHE B 1 265 ? -8.344 -16.516 5.883 1 98.25 265 PHE B C 1
ATOM 4741 O O . PHE B 1 265 ? -7.664 -17.172 5.09 1 98.25 265 PHE B O 1
ATOM 4748 N N . ARG B 1 266 ? -7.918 -16.219 7.078 1 97.62 266 ARG B N 1
ATOM 4749 C CA . ARG B 1 266 ? -6.688 -16.766 7.652 1 97.62 266 ARG B CA 1
ATOM 4750 C C . ARG B 1 266 ? -6.922 -17.25 9.078 1 97.62 266 ARG B C 1
ATOM 4752 O O . ARG B 1 266 ? -7.727 -16.688 9.812 1 97.62 266 ARG B O 1
ATOM 4759 N N . THR B 1 267 ? -6.273 -18.312 9.492 1 97.31 267 THR B N 1
ATOM 4760 C CA . THR B 1 267 ? -6.316 -18.781 10.875 1 97.31 267 THR B CA 1
ATOM 4761 C C . THR B 1 267 ? -4.977 -19.391 11.281 1 97.31 267 THR B C 1
ATOM 4763 O O . THR B 1 267 ? -4.227 -19.875 10.43 1 97.31 267 THR B O 1
ATOM 4766 N N . ALA B 1 268 ? -4.664 -19.266 12.523 1 92.19 268 ALA B N 1
ATOM 4767 C CA . ALA B 1 268 ? -3.502 -19.938 13.094 1 92.19 268 ALA B CA 1
ATOM 4768 C C . ALA B 1 268 ? -3.922 -21.172 13.898 1 92.19 268 ALA B C 1
ATOM 4770 O O . ALA B 1 268 ? -3.074 -21.891 14.43 1 92.19 268 ALA B O 1
ATOM 4771 N N . ARG B 1 269 ? -5.219 -21.406 13.891 1 93.5 269 ARG B N 1
ATOM 4772 C CA . ARG B 1 269 ? -5.738 -22.5 14.695 1 93.5 269 ARG B CA 1
ATOM 4773 C C . ARG B 1 269 ? -5.805 -23.781 13.883 1 93.5 269 ARG B C 1
ATOM 4775 O O . ARG B 1 269 ? -6.117 -23.766 12.688 1 93.5 269 ARG B O 1
ATOM 4782 N N . ASP B 1 270 ? -5.633 -24.859 14.578 1 91 270 ASP B N 1
ATOM 4783 C CA . ASP B 1 270 ? -5.645 -26.156 13.898 1 91 270 ASP B CA 1
ATOM 4784 C C . ASP B 1 270 ? -7.055 -26.734 13.844 1 91 270 ASP B C 1
ATOM 4786 O O . ASP B 1 270 ? -7.348 -27.594 13.016 1 91 270 ASP B O 1
ATOM 4790 N N . ASN B 1 271 ? -7.855 -26.234 14.656 1 92.88 271 ASN B N 1
ATOM 4791 C CA . ASN B 1 271 ? -9.188 -26.828 14.75 1 92.88 271 ASN B CA 1
ATOM 4792 C C . ASN B 1 271 ? -10.195 -26.078 13.891 1 92.88 271 ASN B C 1
ATOM 4794 O O . ASN B 1 271 ? -11.406 -26.297 14.008 1 92.88 271 ASN B O 1
ATOM 4798 N N . VAL B 1 272 ? -9.773 -25.109 13.133 1 94.94 272 VAL B N 1
ATOM 4799 C CA . VAL B 1 272 ? -10.625 -24.375 12.203 1 94.94 272 VAL B CA 1
ATOM 4800 C C . VAL B 1 272 ? -10.234 -24.719 10.766 1 94.94 272 VAL B C 1
ATOM 4802 O O . VAL B 1 272 ? -9.055 -24.656 10.406 1 94.94 272 VAL B O 1
ATOM 4805 N N . ASN B 1 273 ? -11.18 -25.094 10.008 1 94.88 273 ASN B N 1
ATOM 4806 C CA . ASN B 1 273 ? -10.961 -25.391 8.594 1 94.88 273 ASN B CA 1
ATOM 4807 C C . ASN B 1 273 ? -11.57 -24.328 7.691 1 94.88 273 ASN B C 1
ATOM 4809 O O . ASN B 1 273 ? -12.773 -24.328 7.441 1 94.88 273 ASN B O 1
ATOM 4813 N N . LEU B 1 274 ? -10.773 -23.5 7.137 1 96.12 274 LEU B N 1
ATOM 4814 C CA . LEU B 1 274 ? -11.25 -22.344 6.391 1 96.12 274 LEU B CA 1
ATOM 4815 C C . LEU B 1 274 ? -11.766 -22.75 5.016 1 96.12 274 LEU B C 1
ATOM 4817 O O . LEU B 1 274 ? -12.539 -22.031 4.391 1 96.12 274 LEU B O 1
ATOM 4821 N N . SER B 1 275 ? -11.273 -23.922 4.539 1 93.31 275 SER B N 1
ATOM 4822 C CA . SER B 1 275 ? -11.812 -24.406 3.273 1 93.31 275 SER B CA 1
ATOM 4823 C C . SER B 1 275 ? -13.305 -24.672 3.377 1 93.31 275 SER B C 1
ATOM 4825 O O . SER B 1 275 ? -14.055 -24.406 2.438 1 93.31 275 SER B O 1
ATOM 4827 N N . GLU B 1 276 ? -13.695 -25.156 4.465 1 93.69 276 GLU B N 1
ATOM 4828 C CA . GLU B 1 276 ? -15.109 -25.438 4.699 1 93.69 276 GLU B CA 1
ATOM 4829 C C . GLU B 1 276 ? -15.914 -24.156 4.844 1 93.69 276 GLU B C 1
ATOM 4831 O O . GLU B 1 276 ? -17.031 -24.062 4.336 1 93.69 276 GLU B O 1
ATOM 4836 N N . ILE B 1 277 ? -15.375 -23.25 5.48 1 95.25 277 ILE B N 1
ATOM 4837 C CA . ILE B 1 277 ? -16.031 -21.969 5.668 1 95.25 277 ILE B CA 1
ATOM 4838 C C . ILE B 1 277 ? -16.203 -21.266 4.32 1 95.25 277 ILE B C 1
ATOM 4840 O O . ILE B 1 277 ? -17.297 -20.828 3.979 1 95.25 277 ILE B O 1
ATOM 4844 N N . ALA B 1 278 ? -15.156 -21.203 3.578 1 96.56 278 ALA B N 1
ATOM 4845 C CA . ALA B 1 278 ? -15.188 -20.562 2.266 1 96.56 278 ALA B CA 1
ATOM 4846 C C . ALA B 1 278 ? -16.172 -21.266 1.337 1 96.56 278 ALA B C 1
ATOM 4848 O O . ALA B 1 278 ? -16.844 -20.625 0.531 1 96.56 278 ALA B O 1
ATOM 4849 N N . ALA B 1 279 ? -16.25 -22.547 1.456 1 93.94 279 ALA B N 1
ATOM 4850 C CA . ALA B 1 279 ? -17.109 -23.344 0.592 1 93.94 279 ALA B CA 1
ATOM 4851 C C . ALA B 1 279 ? -18.578 -22.953 0.781 1 93.94 279 ALA B C 1
ATOM 4853 O O . ALA B 1 279 ? -19.375 -23.016 -0.163 1 93.94 279 ALA B O 1
ATOM 4854 N N . ARG B 1 280 ? -18.922 -22.547 1.898 1 94.88 280 ARG B N 1
ATOM 4855 C CA . ARG B 1 280 ? -20.297 -22.141 2.184 1 94.88 280 ARG B CA 1
ATOM 4856 C C . ARG B 1 280 ? -20.672 -20.891 1.388 1 94.88 280 ARG B C 1
ATOM 4858 O O . ARG B 1 280 ? -21.844 -20.578 1.22 1 94.88 280 ARG B O 1
ATOM 4865 N N . PHE B 1 281 ? -19.656 -20.203 0.947 1 96.25 281 PHE B N 1
ATOM 4866 C CA . PHE B 1 281 ? -19.875 -18.969 0.19 1 96.25 281 PHE B CA 1
ATOM 4867 C C . PHE B 1 281 ? -19.344 -19.109 -1.233 1 96.25 281 PHE B C 1
ATOM 4869 O O . PHE B 1 281 ? -18.891 -18.141 -1.832 1 96.25 281 PHE B O 1
ATOM 4876 N N . ASP B 1 282 ? -19.25 -20.328 -1.695 1 93.62 282 ASP B N 1
ATOM 4877 C CA . ASP B 1 282 ? -18.828 -20.672 -3.053 1 93.62 282 ASP B CA 1
ATOM 4878 C C . ASP B 1 282 ? -17.359 -20.328 -3.281 1 93.62 282 ASP B C 1
ATOM 4880 O O . ASP B 1 282 ? -16.969 -19.938 -4.383 1 93.62 282 ASP B O 1
ATOM 4884 N N . GLY B 1 283 ? -16.672 -20.328 -2.186 1 94.38 283 GLY B N 1
ATOM 4885 C CA . GLY B 1 283 ? -15.234 -20.141 -2.262 1 94.38 283 GLY B CA 1
ATOM 4886 C C . GLY B 1 283 ? -14.453 -21.422 -2.057 1 94.38 283 GLY B C 1
ATOM 4887 O O . GLY B 1 283 ? -14.961 -22.516 -2.336 1 94.38 283 GLY B O 1
ATOM 4888 N N . GLY B 1 284 ? -13.188 -21.25 -1.736 1 90.06 284 GLY B N 1
ATOM 4889 C CA . GLY B 1 284 ? -12.312 -22.391 -1.516 1 90.06 284 GLY B CA 1
ATOM 4890 C C . GLY B 1 284 ? -10.914 -21.984 -1.061 1 90.06 284 GLY B C 1
ATOM 4891 O O . GLY B 1 284 ? -10.672 -20.828 -0.734 1 90.06 284 GLY B O 1
ATOM 4892 N N . GLY B 1 285 ? -10.094 -23.047 -0.888 1 87.56 285 GLY B N 1
ATOM 4893 C CA . GLY B 1 285 ? -8.719 -22.828 -0.452 1 87.56 285 GLY B CA 1
ATOM 4894 C C . GLY B 1 285 ? -8.211 -23.938 0.458 1 87.56 285 GLY B C 1
ATOM 4895 O O . GLY B 1 285 ? -8.578 -25.094 0.296 1 87.56 285 GLY B O 1
ATOM 4896 N N . HIS B 1 286 ? -7.285 -23.5 1.302 1 85.81 286 HIS B N 1
ATOM 4897 C CA . HIS B 1 286 ? -6.66 -24.422 2.242 1 85.81 286 HIS B CA 1
ATOM 4898 C C . HIS B 1 286 ? -7.234 -24.25 3.645 1 85.81 286 HIS B C 1
ATOM 4900 O O . HIS B 1 286 ? -7.895 -23.25 3.934 1 85.81 286 HIS B O 1
ATOM 4906 N N . PRO B 1 287 ? -6.996 -25.219 4.445 1 89.62 287 PRO B N 1
ATOM 4907 C CA . PRO B 1 287 ? -7.535 -25.156 5.805 1 89.62 287 PRO B CA 1
ATOM 4908 C C . PRO B 1 287 ? -7.082 -23.906 6.562 1 89.62 287 PRO B C 1
ATOM 4910 O O . PRO B 1 287 ? -7.816 -23.391 7.414 1 89.62 287 PRO B O 1
ATOM 4913 N N . LYS B 1 288 ? -5.941 -23.391 6.281 1 92.06 288 LYS B N 1
ATOM 4914 C CA . LYS B 1 288 ? -5.445 -22.266 7.051 1 92.06 288 LYS B CA 1
ATOM 4915 C C . LYS B 1 288 ? -5.516 -20.969 6.238 1 92.06 288 LYS B C 1
ATOM 4917 O O . LYS B 1 288 ? -5.215 -19.891 6.754 1 92.06 288 LYS B O 1
ATOM 4922 N N . ALA B 1 289 ? -5.832 -21.094 4.984 1 93.19 289 ALA B N 1
ATOM 4923 C CA . ALA B 1 289 ? -5.922 -19.953 4.074 1 93.19 289 ALA B CA 1
ATOM 4924 C C . ALA B 1 289 ? -6.93 -20.219 2.959 1 93.19 289 ALA B C 1
ATOM 4926 O O . ALA B 1 289 ? -6.727 -21.109 2.127 1 93.19 289 ALA B O 1
ATOM 4927 N N . ALA B 1 290 ? -8.023 -19.469 2.99 1 95.38 290 ALA B N 1
ATOM 4928 C CA . ALA B 1 290 ? -9.078 -19.641 1.991 1 95.38 290 ALA B CA 1
ATOM 4929 C C . ALA B 1 290 ? -9.695 -18.297 1.626 1 95.38 290 ALA B C 1
ATOM 4931 O O . ALA B 1 290 ? -9.234 -17.234 2.078 1 95.38 290 ALA B O 1
ATOM 4932 N N . GLY B 1 291 ? -10.602 -18.344 0.695 1 96.56 291 GLY B N 1
ATOM 4933 C CA . GLY B 1 291 ? -11.242 -17.094 0.294 1 96.56 291 GLY B CA 1
ATOM 4934 C C . GLY B 1 291 ? -12.523 -17.312 -0.493 1 96.56 291 GLY B C 1
ATOM 4935 O O . GLY B 1 291 ? -12.859 -18.438 -0.84 1 96.56 291 GLY B O 1
ATOM 4936 N N . CYS B 1 292 ? -13.242 -16.266 -0.675 1 97.25 292 CYS B N 1
ATOM 4937 C CA . CYS B 1 292 ? -14.477 -16.25 -1.458 1 97.25 292 CYS B CA 1
ATOM 4938 C C . CYS B 1 292 ? -14.758 -14.867 -2.01 1 97.25 292 CYS B C 1
ATOM 4940 O O . CYS B 1 292 ? -14.008 -13.922 -1.749 1 97.25 292 CYS B O 1
ATOM 4942 N N . SER B 1 293 ? -15.766 -14.805 -2.812 1 96.94 293 SER B N 1
ATOM 4943 C CA . SER B 1 293 ? -16.172 -13.523 -3.379 1 96.94 293 SER B CA 1
ATOM 4944 C C . SER B 1 293 ? -16.969 -12.703 -2.371 1 96.94 293 SER B C 1
ATOM 4946 O O . SER B 1 293 ? -17.594 -13.258 -1.463 1 96.94 293 SER B O 1
ATOM 4948 N N . LEU B 1 294 ? -16.875 -11.438 -2.525 1 97.06 294 LEU B N 1
ATOM 4949 C CA . LEU B 1 294 ? -17.703 -10.523 -1.748 1 97.06 294 LEU B CA 1
ATOM 4950 C C . LEU B 1 294 ? -19.016 -10.227 -2.471 1 97.06 294 LEU B C 1
ATOM 4952 O O . LEU B 1 294 ? -19.172 -9.164 -3.084 1 97.06 294 LEU B O 1
ATOM 4956 N N . GLY B 1 295 ? -19.922 -11.164 -2.42 1 95 295 GLY B N 1
ATOM 4957 C CA . GLY B 1 295 ? -21.266 -10.977 -2.936 1 95 295 GLY B CA 1
ATOM 4958 C C . GLY B 1 295 ? -22.234 -10.422 -1.902 1 95 295 GLY B C 1
ATOM 4959 O O . GLY B 1 295 ? -21.812 -10 -0.823 1 95 295 GLY B O 1
ATOM 4960 N N . LYS B 1 296 ? -23.484 -10.438 -2.197 1 94.44 296 LYS B N 1
ATOM 4961 C CA . LYS B 1 296 ? -24.484 -9.828 -1.325 1 94.44 296 LYS B CA 1
ATOM 4962 C C . LYS B 1 296 ? -24.516 -10.516 0.036 1 94.44 296 LYS B C 1
ATOM 4964 O O . LYS B 1 296 ? -24.516 -9.852 1.074 1 94.44 296 LYS B O 1
ATOM 4969 N N . GLU B 1 297 ? -24.469 -11.805 0.002 1 94.56 297 GLU B N 1
ATOM 4970 C CA . GLU B 1 297 ? -24.547 -12.57 1.243 1 94.56 297 GLU B CA 1
ATOM 4971 C C . GLU B 1 297 ? -23.328 -12.305 2.133 1 94.56 297 GLU B C 1
ATOM 4973 O O . GLU B 1 297 ? -23.484 -12.023 3.324 1 94.56 297 GLU B O 1
ATOM 4978 N N . THR B 1 298 ? -22.172 -12.414 1.559 1 96.81 298 THR B N 1
ATOM 4979 C CA . THR B 1 298 ? -20.953 -12.211 2.34 1 96.81 298 THR B CA 1
ATOM 4980 C C . THR B 1 298 ? -20.812 -10.742 2.75 1 96.81 298 THR B C 1
ATOM 4982 O O . THR B 1 298 ? -20.297 -10.438 3.826 1 96.81 298 THR B O 1
ATOM 4985 N N . PHE B 1 299 ? -21.312 -9.867 1.905 1 97 299 PHE B N 1
ATOM 4986 C CA . PHE B 1 299 ? -21.312 -8.445 2.242 1 97 299 PHE B CA 1
ATOM 4987 C C . PHE B 1 299 ? -22.188 -8.18 3.465 1 97 299 PHE B C 1
ATOM 4989 O O . PHE B 1 299 ? -21.781 -7.48 4.391 1 97 299 PHE B O 1
ATOM 4996 N N . ASP B 1 300 ? -23.328 -8.75 3.498 1 94.94 300 ASP B N 1
ATOM 4997 C CA . ASP B 1 300 ? -24.25 -8.547 4.617 1 94.94 300 ASP B CA 1
ATOM 4998 C C . ASP B 1 300 ? -23.656 -9.102 5.914 1 94.94 300 ASP B C 1
ATOM 5000 O O . ASP B 1 300 ? -23.734 -8.461 6.965 1 94.94 300 ASP B O 1
ATOM 5004 N N . LEU B 1 301 ? -23.031 -10.164 5.793 1 94.75 301 LEU B N 1
ATOM 5005 C CA . LEU B 1 301 ? -22.547 -10.867 6.973 1 94.75 301 LEU B CA 1
ATOM 5006 C C . LEU B 1 301 ? -21.266 -10.219 7.492 1 94.75 301 LEU B C 1
ATOM 5008 O O . LEU B 1 301 ? -21.141 -9.961 8.688 1 94.75 301 LEU B O 1
ATOM 5012 N N . PHE B 1 302 ? -20.312 -9.906 6.59 1 96.5 302 PHE B N 1
ATOM 5013 C CA . PHE B 1 302 ? -18.969 -9.531 7.031 1 96.5 302 PHE B CA 1
ATOM 5014 C C . PHE B 1 302 ? -18.797 -8.016 7.031 1 96.5 302 PHE B C 1
ATOM 5016 O O . PHE B 1 302 ? -17.891 -7.492 7.668 1 96.5 302 PHE B O 1
ATOM 5023 N N . VAL B 1 303 ? -19.656 -7.262 6.32 1 95.69 303 VAL B N 1
ATOM 5024 C CA . VAL B 1 303 ? -19.453 -5.824 6.191 1 95.69 303 VAL B CA 1
ATOM 5025 C C . VAL B 1 303 ? -20.609 -5.078 6.863 1 95.69 303 VAL B C 1
ATOM 5027 O O . VAL B 1 303 ? -20.406 -4.426 7.891 1 95.69 303 VAL B O 1
ATOM 5030 N N . LEU B 1 304 ? -21.797 -5.289 6.375 1 92.94 304 LEU B N 1
ATOM 5031 C CA . LEU B 1 304 ? -22.938 -4.516 6.836 1 92.94 304 LEU B CA 1
ATOM 5032 C C . LEU B 1 304 ? -23.219 -4.789 8.312 1 92.94 304 LEU B C 1
ATOM 5034 O O . LEU B 1 304 ? -23.312 -3.861 9.117 1 92.94 304 LEU B O 1
ATOM 5038 N N . HIS B 1 305 ? -23.328 -6.004 8.664 1 89.06 305 HIS B N 1
ATOM 5039 C CA . HIS B 1 305 ? -23.625 -6.391 10.039 1 89.06 305 HIS B CA 1
ATOM 5040 C C . HIS B 1 305 ? -22.516 -5.977 10.992 1 89.06 305 HIS B C 1
ATOM 5042 O O . HIS B 1 305 ? -22.766 -5.613 12.141 1 89.06 305 HIS B O 1
ATOM 5048 N N . THR B 1 306 ? -21.344 -6.031 10.469 1 88.12 306 THR B N 1
ATOM 5049 C CA . THR B 1 306 ? -20.172 -5.742 11.289 1 88.12 306 THR B CA 1
ATOM 5050 C C . THR B 1 306 ? -20.031 -4.238 11.531 1 88.12 306 THR B C 1
ATOM 5052 O O . THR B 1 306 ? -19.766 -3.809 12.648 1 88.12 306 THR B O 1
ATOM 5055 N N . MET B 1 307 ? -20.281 -3.457 10.539 1 90.44 307 MET B N 1
ATOM 5056 C CA . MET B 1 307 ? -20.094 -2.014 10.648 1 90.44 307 MET B CA 1
ATOM 5057 C C . MET B 1 307 ? -21.297 -1.357 11.328 1 90.44 307 MET B C 1
ATOM 5059 O O . MET B 1 307 ? -21.156 -0.344 12.016 1 90.44 307 MET B O 1
ATOM 5063 N N . PHE B 1 308 ? -22.438 -1.916 11.125 1 89.75 308 PHE B N 1
ATOM 5064 C CA . PHE B 1 308 ? -23.656 -1.35 11.688 1 89.75 308 PHE B CA 1
ATOM 5065 C C . PHE B 1 308 ? -24.531 -2.441 12.297 1 89.75 308 PHE B C 1
ATOM 5067 O O . PHE B 1 308 ? -25.562 -2.791 11.742 1 89.75 308 PHE B O 1
ATOM 5074 N N . PRO B 1 309 ? -24.047 -2.852 13.492 1 82.56 309 PRO B N 1
ATOM 5075 C CA . PRO B 1 309 ? -24.812 -3.914 14.141 1 82.56 309 PRO B CA 1
ATOM 5076 C C . PRO B 1 309 ? -26.234 -3.473 14.523 1 82.56 309 PRO B C 1
ATOM 5078 O O . PRO B 1 309 ? -26.438 -2.309 14.867 1 82.56 309 PRO B O 1
ATOM 5081 N N . GLU B 1 310 ? -27.375 -4.203 14.109 1 71.12 310 GLU B N 1
ATOM 5082 C CA . GLU B 1 310 ? -28.75 -3.902 14.5 1 71.12 310 GLU B CA 1
ATOM 5083 C C . GLU B 1 310 ? -28.906 -3.885 16.016 1 71.12 310 GLU B C 1
ATOM 5085 O O . GLU B 1 310 ? -28.312 -4.711 16.719 1 71.12 310 GLU B O 1
ATOM 5090 N N . THR B 1 311 ? -29.016 -2.682 16.719 1 53.66 311 THR B N 1
ATOM 5091 C CA . THR B 1 311 ? -29.422 -2.635 18.109 1 53.66 311 THR B CA 1
ATOM 5092 C C . THR B 1 311 ? -30.578 -3.596 18.359 1 53.66 311 THR B C 1
ATOM 5094 O O . THR B 1 311 ? -31.594 -3.57 17.656 1 53.66 311 THR B O 1
ATOM 5097 N N . GLU B 1 312 ? -30.422 -4.723 18.875 1 38.78 312 GLU B N 1
ATOM 5098 C CA . GLU B 1 312 ? -31.578 -5.359 19.484 1 38.78 312 GLU B CA 1
ATOM 5099 C C . GLU B 1 312 ? -32.375 -4.367 20.328 1 38.78 312 GLU B C 1
ATOM 5101 O O . GLU B 1 312 ? -31.797 -3.648 21.141 1 38.78 312 GLU B O 1
ATOM 5106 N N . ALA B 1 313 ? -33.719 -3.914 19.938 1 29.11 313 ALA B N 1
ATOM 5107 C CA . ALA B 1 313 ? -34.719 -3.412 20.891 1 29.11 313 ALA B CA 1
ATOM 5108 C C . ALA B 1 313 ? -34.812 -4.32 22.109 1 29.11 313 ALA B C 1
ATOM 5110 O O . ALA B 1 313 ? -34.812 -5.547 21.984 1 29.11 313 ALA B O 1
#

Sequence (626 aa):
MRLFSHNDLDGVSPAILALRAFSKENVHYSCVGIYKIDEVIEEYLEENEDIEEEIYITDISVNEEVAAKLNERVQRGQKILLFDHHSSAKWLDETYEWATVKAVDEKGQKTCGTELFYHHLLKEGKLQQTSVMSEYVELVRQFDTWDWYENNNEKAKKLNHLFYLIKREDFIETVLTALDKEEEFAFTEVHETILALEQEKIDRYIHNKSHQMIKEQLEIGETQYTAGIVFAENYQSELGNALCVDDEELDFVALIDMGKRRIGFRTARDNVNLSEIAARFDGGGHPKAAGCSLGKETFDLFVLHTMFPETEAMRLFSHNDLDGVSPAILALRAFSKENVHYSCVGIYKIDEVIEEYLEENEDIEEEIYITDISVNEEVAAKLNERVQRGQKILLFDHHSSAKWLDETYEWATVKAVDEKGQKTCGTELFYHHLLKEGKLQQTSVMSEYVELVRQFDTWDWYENNNEKAKKLNHLFYLIKREDFIETVLTALDKEEEFAFTEVHETILALEQEKIDRYIHNKSHQMIKEQLEIGETQYTAGIVFAENYQSELGNALCVDDEELDFVALIDMGKRRIGFRTARDNVNLSEIAARFDGGGHPKAAGCSLGKETFDLFVLHTMFPETEA

Nearest PDB structures (foldseek):
  6mtz-assembly1_A  TM=4.904E-01  e=4.835E-15  Helicobacter pylori G27
  5izo-assembly2_B  TM=4.259E-01  e=4.390E-07  Bacillus subtilis subsp. subtilis str. 168
  5j21-assembly2_B  TM=4.397E-01  e=3.340E-06  Bacillus subtilis subsp. subtilis str. 168
  3dev-assembly1_B  TM=4.496E-01  e=2.172E-06  Staphylococcus haemolyticus JCSC1435
  8rps-assembly1_C-2  TM=3.896E-01  e=4.927E+00  Homo sapiens

Foldseek 3Di:
DEEEFAPAPLTCLLQLVCVQLDPVVLYHYDHYHQVCRQVVLVVVVVVDVDQARAYEYFQYDYDPVSLVVVVVSVVVPHHYAYEHADPVCVVSVVPDVRYDYHQADPVGHGFGRNVRSVVVSVVVVSDDDAQASVQSRVLCGCVVVVVCVVVVPCVSVLLRVLCVPDDVVVNSVLSSVCVPPHNHRDDDPVSVVVSVVVVVVVVVVLVVQLVVWFWDWADQPNDTFTETETEDDDPCVVNFVVNQVVDVRGQWYWYAHPVQQKIKIAHPDPVAAVQVRQVSQVWGDGGGIIMHGNDPVNCVRRPVCRVDPPPDD/DEEEFAPAPLTCLLQLVCVVLDPVVLYHYDHYHQVCRQVVLVVVVVVDVDQARAYEYFQYDYDPVSLVVVVVSVVVPHHYAYEHADPVCVVSVVPDVRYDYHQADPVGHGFGRNVRSVVVSVVVVSDDDAQASVQSRVLCGCVVVVVCVVVVPCVSVLLRVLCPPDDVVVNSVLSSVCVPPHNHRDDDPVSVVVSVVVVVVVVVVLVVQLVVWFWDWADQPNDTFTETETEDDDPCVVNFVVNQVVDVRGQWYWYAHPVQQKIKIAHPDPVAAVQVRQVSQVWGDGGGIIMHGNDPVNCVRRPVCRVDPPPDD